Protein AF-A0A2A2KEH4-F1 (afdb_monomer)

Nearest PDB structures (foldseek):
  7onk-assembly2_B  TM=7.740E-01  e=5.657E-21  Pseudomonas aeruginosa PAO1
  7onk-assembly1_A  TM=7.621E-01  e=1.469E-20  Pseudomonas aeruginosa PAO1
  4kqr-assembly1_A  TM=7.640E-01  e=1.739E-20  Pseudomonas aeruginosa PAO1
  7ony-assembly1_A  TM=7.221E-01  e=7.491E-21  Pseudomonas aeruginosa PAO1
  9fz7-assembly1_A  TM=7.053E-01  e=5.984E-21  Pseudomonas aeruginosa

Structure (mmCIF, N/CA/C/O backbone):
data_AF-A0A2A2KEH4-F1
#
_entry.id   AF-A0A2A2KEH4-F1
#
loop_
_atom_site.group_PDB
_atom_site.id
_atom_site.type_symbol
_atom_site.label_atom_id
_atom_site.label_alt_id
_atom_site.label_comp_id
_atom_site.label_asym_id
_atom_site.label_entity_id
_atom_site.label_seq_id
_atom_site.pdbx_PDB_ins_code
_atom_site.Cartn_x
_atom_site.Cartn_y
_atom_site.Cartn_z
_atom_site.occupancy
_atom_site.B_iso_or_equiv
_atom_site.auth_seq_id
_atom_site.auth_comp_id
_atom_site.auth_asym_id
_atom_site.auth_atom_id
_atom_site.pdbx_PDB_model_num
ATOM 1 N N . MET A 1 1 ? 43.133 28.846 8.302 1.00 47.62 1 MET A N 1
ATOM 2 C CA . MET A 1 1 ? 44.120 28.124 7.464 1.00 47.62 1 MET A CA 1
ATOM 3 C C . MET A 1 1 ? 45.441 28.865 7.620 1.00 47.62 1 MET A C 1
ATOM 5 O O . MET A 1 1 ? 45.390 30.075 7.501 1.00 47.62 1 MET A O 1
ATOM 9 N N . MET A 1 2 ? 46.548 28.179 7.945 1.00 46.38 2 MET A N 1
ATOM 10 C CA . MET A 1 2 ? 47.881 28.721 8.334 1.00 46.38 2 MET A CA 1
ATOM 11 C C . MET A 1 2 ? 48.190 28.840 9.843 1.00 46.38 2 MET A C 1
ATOM 13 O O . MET A 1 2 ? 48.475 29.930 10.317 1.00 46.38 2 MET A O 1
ATOM 17 N N . ALA A 1 3 ? 48.194 27.718 10.588 1.00 45.00 3 ALA A N 1
ATOM 18 C CA . ALA A 1 3 ? 48.952 27.627 11.860 1.00 45.00 3 ALA A CA 1
ATOM 19 C C . ALA A 1 3 ? 49.181 26.210 12.449 1.00 45.00 3 ALA A C 1
ATOM 21 O O . ALA A 1 3 ? 49.871 26.103 13.454 1.00 45.00 3 ALA A O 1
ATOM 22 N N . LYS A 1 4 ? 48.642 25.107 11.896 1.00 41.66 4 LYS A N 1
ATOM 23 C CA . LYS A 1 4 ? 48.754 23.769 12.542 1.00 41.66 4 LYS A CA 1
ATOM 24 C C . LYS A 1 4 ? 49.200 22.607 11.641 1.00 41.66 4 LYS A C 1
ATOM 26 O O . LYS A 1 4 ? 48.889 21.459 11.920 1.00 41.66 4 LYS A O 1
ATOM 31 N N . LEU A 1 5 ? 49.944 22.883 10.570 1.00 41.72 5 LEU A N 1
ATOM 32 C CA . LEU A 1 5 ? 50.474 21.839 9.669 1.00 41.72 5 LEU A CA 1
ATOM 33 C C . LEU A 1 5 ? 52.014 21.774 9.622 1.00 41.72 5 LEU A C 1
ATOM 35 O O . LEU A 1 5 ? 52.566 21.025 8.826 1.00 41.72 5 LEU A O 1
ATOM 39 N N . ASN A 1 6 ? 52.714 22.514 10.493 1.00 42.59 6 ASN A N 1
ATOM 40 C CA . ASN A 1 6 ? 54.162 22.751 10.388 1.00 42.59 6 ASN A CA 1
ATOM 41 C C . ASN A 1 6 ? 55.060 21.958 11.358 1.00 42.59 6 ASN A C 1
ATOM 43 O O . ASN A 1 6 ? 56.241 22.278 11.473 1.00 42.59 6 ASN A O 1
ATOM 47 N N . GLU A 1 7 ? 54.557 20.917 12.028 1.00 43.03 7 GLU A N 1
ATOM 48 C CA . GLU A 1 7 ? 55.333 20.229 13.080 1.00 43.03 7 GLU A CA 1
ATOM 49 C C . GLU A 1 7 ? 55.737 18.779 12.752 1.00 43.03 7 GLU A C 1
ATOM 51 O O . GLU A 1 7 ? 56.666 18.248 13.347 1.00 43.03 7 GLU A O 1
ATOM 56 N N . ALA A 1 8 ? 55.151 18.142 11.732 1.00 39.56 8 ALA A N 1
ATOM 57 C CA . ALA A 1 8 ? 55.453 16.735 11.422 1.00 39.56 8 ALA A CA 1
ATOM 58 C C . ALA A 1 8 ? 56.543 16.522 10.347 1.00 39.56 8 ALA A C 1
ATOM 60 O O . ALA A 1 8 ? 56.988 15.396 10.136 1.00 39.56 8 ALA A O 1
ATOM 61 N N . ALA A 1 9 ? 57.005 17.581 9.668 1.00 41.31 9 ALA A N 1
ATOM 62 C CA . ALA A 1 9 ? 57.879 17.465 8.490 1.00 41.31 9 ALA A CA 1
ATOM 63 C C . ALA A 1 9 ? 59.374 17.766 8.740 1.00 41.31 9 ALA A C 1
ATOM 65 O O . ALA A 1 9 ? 60.174 17.669 7.813 1.00 41.31 9 ALA A O 1
ATOM 66 N N . ARG A 1 10 ? 59.788 18.117 9.969 1.00 46.59 10 ARG A N 1
ATOM 67 C CA . ARG A 1 10 ? 61.169 18.572 10.261 1.00 46.59 10 ARG A CA 1
ATOM 68 C C . ARG A 1 10 ? 62.066 17.591 11.035 1.00 46.59 10 ARG A C 1
ATOM 70 O O . ARG A 1 10 ? 63.182 17.960 11.375 1.00 46.59 10 ARG A O 1
ATOM 77 N N . ALA A 1 11 ? 61.658 16.337 11.251 1.00 41.00 11 ALA A N 1
ATOM 78 C CA . ALA A 1 11 ? 62.397 15.407 12.126 1.00 41.00 11 ALA A CA 1
ATOM 79 C C . ALA A 1 11 ? 63.021 14.156 11.457 1.00 41.00 11 ALA A C 1
ATOM 81 O O . ALA A 1 11 ? 63.453 13.251 12.163 1.00 41.00 11 ALA A O 1
ATOM 82 N N . LYS A 1 12 ? 63.117 14.066 10.120 1.00 34.88 12 LYS A N 1
ATOM 83 C CA . LYS A 1 12 ? 63.766 12.912 9.439 1.00 34.88 12 LYS A CA 1
ATOM 84 C C . LYS A 1 12 ? 64.799 13.282 8.364 1.00 34.88 12 LYS A C 1
ATOM 86 O O . LYS A 1 12 ? 65.063 12.501 7.459 1.00 34.88 12 LYS A O 1
ATOM 91 N N . ALA A 1 13 ? 65.436 14.443 8.509 1.00 36.22 13 ALA A N 1
ATOM 92 C CA . ALA A 1 13 ? 66.618 14.852 7.738 1.00 36.22 13 ALA A CA 1
ATOM 93 C C . ALA A 1 13 ? 67.887 14.861 8.618 1.00 36.22 13 ALA A C 1
ATOM 95 O O . ALA A 1 13 ? 68.685 15.792 8.576 1.00 36.22 13 ALA A O 1
ATOM 96 N N . ALA A 1 14 ? 68.049 13.828 9.449 1.00 37.53 14 ALA A N 1
ATOM 97 C CA . ALA A 1 14 ? 69.221 13.615 10.298 1.00 37.53 14 ALA A CA 1
ATOM 98 C C . ALA A 1 14 ? 69.949 12.329 9.878 1.00 37.53 14 ALA A C 1
ATOM 100 O O . ALA A 1 14 ? 70.071 11.378 10.641 1.00 37.53 14 ALA A O 1
ATOM 101 N N . VAL A 1 15 ? 70.398 12.292 8.624 1.00 37.34 15 VAL A N 1
ATOM 102 C CA . VAL A 1 15 ? 71.417 11.359 8.131 1.00 37.34 15 VAL A CA 1
ATOM 103 C C . VAL A 1 15 ? 72.322 12.162 7.201 1.00 37.34 15 VAL A C 1
ATOM 105 O O . VAL A 1 15 ? 71.828 12.890 6.347 1.00 37.34 15 VAL A O 1
ATOM 108 N N . ALA A 1 16 ? 73.632 11.986 7.374 1.00 33.88 16 ALA A N 1
ATOM 109 C CA . ALA A 1 16 ? 74.735 12.550 6.591 1.00 33.88 16 ALA A CA 1
ATOM 110 C C . ALA A 1 16 ? 75.281 13.917 7.043 1.00 33.88 16 ALA A C 1
ATOM 112 O O . ALA A 1 16 ? 75.050 14.945 6.413 1.00 33.88 16 ALA A O 1
ATOM 113 N N . LYS A 1 17 ? 76.135 13.895 8.077 1.00 32.78 17 LYS A N 1
ATOM 114 C CA . LYS A 1 17 ? 77.349 14.732 8.146 1.00 32.78 17 LYS A CA 1
ATOM 115 C C . LYS A 1 17 ? 78.254 14.261 9.286 1.00 32.78 17 LYS A C 1
ATOM 117 O O . LYS A 1 17 ? 77.939 14.534 10.433 1.00 32.78 17 LYS A O 1
ATOM 122 N N . HIS A 1 18 ? 79.328 13.549 8.937 1.00 37.03 18 HIS A N 1
ATOM 123 C CA . HIS A 1 18 ? 80.674 13.475 9.554 1.00 37.03 18 HIS A CA 1
ATOM 124 C C . HIS A 1 18 ? 81.435 12.411 8.725 1.00 37.03 18 HIS A C 1
ATOM 126 O O . HIS A 1 18 ? 81.129 11.229 8.820 1.00 37.03 18 HIS A O 1
ATOM 132 N N . ALA A 1 19 ? 82.099 12.786 7.622 1.00 33.25 19 ALA A N 1
ATOM 133 C CA . ALA A 1 19 ? 83.522 13.172 7.544 1.00 33.25 19 ALA A CA 1
ATOM 134 C C . ALA A 1 19 ? 84.454 12.046 8.048 1.00 33.25 19 ALA A C 1
ATOM 136 O O . ALA A 1 19 ? 84.303 11.605 9.172 1.00 33.25 19 ALA A O 1
ATOM 137 N N . GLY A 1 20 ? 85.447 11.524 7.330 1.00 32.78 20 GLY A N 1
ATOM 138 C CA . GLY A 1 20 ? 86.040 11.861 6.043 1.00 32.78 20 GLY A CA 1
ATOM 139 C C . GLY A 1 20 ? 87.454 11.252 5.974 1.00 32.78 20 GLY A C 1
ATOM 140 O O . GLY A 1 20 ? 88.173 11.276 6.960 1.00 32.78 20 GLY A O 1
ATOM 141 N N . ARG A 1 21 ? 87.813 10.752 4.784 1.00 34.34 21 ARG A N 1
ATOM 142 C CA . ARG A 1 21 ? 89.154 10.656 4.157 1.00 34.34 21 ARG A CA 1
ATOM 143 C C . ARG A 1 21 ? 90.309 9.876 4.831 1.00 34.34 21 ARG A C 1
ATOM 145 O O . ARG A 1 21 ? 90.865 10.250 5.853 1.00 34.34 21 ARG A O 1
ATOM 152 N N . TYR A 1 22 ? 90.742 8.866 4.068 1.00 29.67 22 TYR A N 1
ATOM 153 C CA . TYR A 1 22 ? 92.023 8.146 4.061 1.00 29.67 22 TYR A CA 1
ATOM 154 C C . TYR A 1 22 ? 93.283 9.032 4.077 1.00 29.67 22 TYR A C 1
ATOM 156 O O . TYR A 1 22 ? 93.295 10.069 3.409 1.00 29.67 22 TYR A O 1
ATOM 164 N N . PRO A 1 23 ? 94.404 8.506 4.608 1.00 41.06 23 PRO A N 1
ATOM 165 C CA . PRO A 1 23 ? 95.740 8.856 4.145 1.00 41.06 23 PRO A CA 1
ATOM 166 C C . PRO A 1 23 ? 96.445 7.674 3.449 1.00 41.06 23 PRO A C 1
ATOM 168 O O . PRO A 1 23 ? 96.328 6.517 3.851 1.00 41.06 23 PRO A O 1
ATOM 171 N N . GLN A 1 24 ? 97.212 7.983 2.401 1.00 36.31 24 GLN A N 1
ATOM 172 C CA . GLN A 1 24 ? 98.228 7.096 1.833 1.00 36.31 24 GLN A CA 1
ATOM 173 C C . GLN A 1 24 ? 99.572 7.340 2.525 1.00 36.31 24 GLN A C 1
ATOM 175 O O . GLN A 1 24 ? 99.989 8.489 2.641 1.00 36.31 24 GLN A O 1
ATOM 180 N N . GLN A 1 25 ? 100.304 6.274 2.855 1.00 35.41 25 GLN A N 1
ATOM 181 C CA . GLN A 1 25 ? 101.756 6.327 3.040 1.00 35.41 25 GLN A CA 1
ATOM 182 C C . GLN A 1 25 ? 102.417 5.078 2.442 1.00 35.41 25 GLN A C 1
ATOM 184 O O . GLN A 1 25 ? 101.995 3.948 2.674 1.00 35.41 25 GLN A O 1
ATOM 189 N N . ARG A 1 26 ? 103.446 5.319 1.622 1.00 37.06 26 ARG A N 1
ATOM 190 C CA . ARG A 1 26 ? 104.330 4.331 0.985 1.00 37.06 26 ARG A CA 1
ATOM 191 C C . ARG A 1 26 ? 105.465 3.935 1.936 1.00 37.06 26 ARG A C 1
ATOM 193 O O . ARG A 1 26 ? 106.039 4.820 2.559 1.00 37.06 26 ARG A O 1
ATOM 200 N N . ALA A 1 27 ? 105.914 2.678 1.880 1.00 34.44 27 ALA A N 1
ATOM 201 C CA . ALA A 1 27 ? 107.302 2.299 2.180 1.00 34.44 27 ALA A CA 1
ATOM 202 C C . ALA A 1 27 ? 107.701 0.988 1.464 1.00 34.44 27 ALA A C 1
ATOM 204 O O . ALA A 1 27 ? 106.860 0.137 1.189 1.00 34.44 27 ALA A O 1
ATOM 205 N N . ARG A 1 28 ? 108.986 0.883 1.099 1.00 39.94 28 ARG A N 1
ATOM 206 C CA . ARG A 1 28 ? 109.631 -0.105 0.207 1.00 39.94 28 ARG A CA 1
ATOM 207 C C . ARG A 1 28 ? 110.383 -1.214 0.980 1.00 39.94 28 ARG A C 1
ATOM 209 O O . ARG A 1 28 ? 110.922 -0.912 2.031 1.00 39.94 28 ARG A O 1
ATOM 216 N N . ARG A 1 29 ? 110.549 -2.375 0.304 1.00 36.25 29 ARG A N 1
ATOM 217 C CA . ARG A 1 29 ? 111.610 -3.437 0.358 1.00 36.25 29 ARG A CA 1
ATOM 218 C C . ARG A 1 29 ? 111.875 -4.199 1.689 1.00 36.25 29 ARG A C 1
ATOM 220 O O . ARG A 1 29 ? 112.015 -3.589 2.732 1.00 36.25 29 ARG A O 1
ATOM 227 N N . GLY A 1 30 ? 111.975 -5.543 1.598 1.00 30.92 30 GLY A N 1
ATOM 228 C CA . GLY A 1 30 ? 112.270 -6.509 2.697 1.00 30.92 30 GLY A CA 1
ATOM 229 C C . GLY A 1 30 ? 113.757 -6.598 3.107 1.00 30.92 30 GLY A C 1
ATOM 230 O O . GLY A 1 30 ? 114.466 -5.644 2.791 1.00 30.92 30 GLY A O 1
ATOM 231 N N . PRO A 1 31 ? 114.292 -7.707 3.696 1.00 50.75 31 PRO A N 1
ATOM 232 C CA . PRO A 1 31 ? 113.673 -8.978 4.142 1.00 50.75 31 PRO A CA 1
ATOM 233 C C . PRO A 1 31 ? 114.058 -9.455 5.592 1.00 50.75 31 PRO A C 1
ATOM 235 O O . PRO A 1 31 ? 114.955 -8.888 6.199 1.00 50.75 31 PRO A O 1
ATOM 238 N N . GLN A 1 32 ? 113.433 -10.563 6.059 1.00 37.81 32 GLN A N 1
ATOM 239 C CA . GLN A 1 32 ? 113.755 -11.471 7.213 1.00 37.81 32 GLN A CA 1
ATOM 240 C C . GLN A 1 32 ? 113.723 -10.845 8.641 1.00 37.81 32 GLN A C 1
ATOM 242 O O . GLN A 1 32 ? 114.009 -9.674 8.810 1.00 37.81 32 GLN A O 1
ATOM 247 N N . THR A 1 33 ? 113.298 -11.478 9.748 1.00 30.67 33 THR A N 1
ATOM 248 C CA . THR A 1 33 ? 113.593 -12.808 10.328 1.00 30.67 33 THR A CA 1
ATOM 249 C C . THR A 1 33 ? 112.616 -13.075 11.502 1.00 30.67 33 THR A C 1
ATOM 251 O O . THR A 1 33 ? 112.079 -12.130 12.078 1.00 30.67 33 THR A O 1
ATOM 254 N N . LEU A 1 34 ? 112.394 -14.347 11.861 1.00 35.66 34 LEU A N 1
ATOM 255 C CA . LEU A 1 34 ? 111.561 -14.813 12.986 1.00 35.66 34 LEU A CA 1
ATOM 256 C C . LEU A 1 34 ? 112.029 -14.310 14.366 1.00 35.66 34 LEU A C 1
ATOM 258 O O . LEU A 1 34 ? 113.209 -14.446 14.673 1.00 35.66 34 LEU A O 1
ATOM 262 N N . THR A 1 35 ? 111.074 -13.998 15.255 1.00 30.20 35 THR A N 1
ATOM 263 C CA . THR A 1 35 ? 111.217 -14.284 16.697 1.00 30.20 35 THR A CA 1
ATOM 264 C C . THR A 1 35 ? 109.881 -14.740 17.283 1.00 30.20 35 THR A C 1
ATOM 266 O O . THR A 1 35 ? 108.916 -13.985 17.365 1.00 30.20 35 THR A O 1
ATOM 269 N N . VAL A 1 36 ? 109.843 -16.008 17.686 1.00 33.88 36 VAL A N 1
ATOM 270 C CA . VAL A 1 36 ? 108.783 -16.638 18.477 1.00 33.88 36 VAL A CA 1
ATOM 271 C C . VAL A 1 36 ? 109.166 -16.500 19.947 1.00 33.88 36 VAL A C 1
ATOM 273 O O . VAL A 1 36 ? 110.250 -16.942 20.316 1.00 33.88 36 VAL A O 1
ATOM 276 N N . ILE A 1 37 ? 108.281 -15.962 20.792 1.00 31.55 37 ILE A N 1
ATOM 277 C CA . ILE A 1 37 ? 108.300 -16.233 22.237 1.00 31.55 37 ILE A CA 1
ATOM 278 C C . ILE A 1 37 ? 106.887 -16.581 22.702 1.00 31.55 37 ILE A C 1
ATOM 280 O O . ILE A 1 37 ? 105.909 -15.882 22.451 1.00 31.55 37 ILE A O 1
ATOM 284 N N . VAL A 1 38 ? 106.850 -17.737 23.351 1.00 31.45 38 VAL A N 1
ATOM 285 C CA . VAL A 1 38 ? 105.725 -18.518 23.847 1.00 31.45 38 VAL A CA 1
ATOM 286 C C . VAL A 1 38 ? 105.388 -18.086 25.276 1.00 31.45 38 VAL A C 1
ATOM 288 O O . VAL A 1 38 ? 106.294 -17.917 26.088 1.00 31.45 38 VAL A O 1
ATOM 291 N N . ALA A 1 39 ? 104.098 -18.014 25.618 1.00 29.58 39 ALA A N 1
ATOM 292 C CA . ALA A 1 39 ? 103.624 -18.037 27.004 1.00 29.58 39 ALA A CA 1
ATOM 293 C C . ALA A 1 39 ? 102.638 -19.206 27.201 1.00 29.58 39 ALA A C 1
ATOM 295 O O . ALA A 1 39 ? 101.750 -19.432 26.380 1.00 29.58 39 ALA A O 1
ATOM 296 N N . ARG A 1 40 ? 102.860 -19.984 28.271 1.00 30.91 40 ARG A N 1
ATOM 297 C CA . ARG A 1 40 ? 102.162 -21.234 28.642 1.00 30.91 40 ARG A CA 1
ATOM 298 C C . ARG A 1 40 ? 100.745 -20.990 29.207 1.00 30.91 40 ARG A C 1
ATOM 300 O O . ARG A 1 40 ? 100.478 -19.903 29.710 1.00 30.91 40 ARG A O 1
ATOM 307 N N . PRO A 1 41 ? 99.848 -21.996 29.149 1.00 38.97 41 PRO A N 1
ATOM 308 C CA . PRO A 1 41 ? 98.402 -21.794 29.219 1.00 38.97 41 PRO A CA 1
ATOM 309 C C . PRO A 1 41 ? 97.843 -21.845 30.649 1.00 38.97 41 PRO A C 1
ATOM 311 O O . PRO A 1 41 ? 98.308 -22.630 31.475 1.00 38.97 41 PRO A O 1
ATOM 314 N N . ALA A 1 42 ? 96.779 -21.079 30.909 1.00 34.50 42 ALA A N 1
ATOM 315 C CA . ALA A 1 42 ? 95.897 -21.298 32.054 1.00 34.50 42 ALA A CA 1
ATOM 316 C C . ALA A 1 42 ? 94.832 -22.350 31.693 1.00 34.50 42 ALA A C 1
ATOM 318 O O . ALA A 1 42 ? 94.255 -22.322 30.604 1.00 34.50 42 ALA A O 1
ATOM 319 N N . GLN A 1 43 ? 94.637 -23.314 32.592 1.00 37.25 43 GLN A N 1
ATOM 320 C CA . GLN A 1 43 ? 93.882 -24.547 32.374 1.00 37.25 43 GLN A CA 1
ATOM 321 C C . GLN A 1 43 ? 92.388 -24.334 32.106 1.00 37.25 43 GLN A C 1
ATOM 323 O O . GLN A 1 43 ? 91.719 -23.488 32.693 1.00 37.25 43 GLN A O 1
ATOM 328 N N . ALA A 1 44 ? 91.894 -25.182 31.208 1.00 45.84 44 ALA A N 1
ATOM 329 C CA . ALA A 1 44 ? 90.536 -25.246 30.710 1.00 45.84 44 ALA A CA 1
ATOM 330 C C . ALA A 1 44 ? 89.558 -25.888 31.702 1.00 45.84 44 ALA A C 1
ATOM 332 O O . ALA A 1 44 ? 89.859 -26.917 32.305 1.00 45.84 44 ALA A O 1
ATOM 333 N N . GLN A 1 45 ? 88.327 -25.372 31.722 1.00 42.16 45 GLN A N 1
ATOM 334 C CA . GLN A 1 45 ? 87.145 -26.145 32.090 1.00 42.16 45 GLN A CA 1
ATOM 335 C C . GLN A 1 45 ? 85.988 -25.888 31.109 1.00 42.16 45 GLN A C 1
ATOM 337 O O . GLN A 1 45 ? 85.513 -24.771 30.941 1.00 42.16 45 GLN A O 1
ATOM 342 N N . HIS A 1 46 ? 85.533 -27.001 30.522 1.00 41.56 46 HIS A N 1
ATOM 343 C CA . HIS A 1 46 ? 84.190 -27.283 30.006 1.00 41.56 46 HIS A CA 1
ATOM 344 C C . HIS A 1 46 ? 83.666 -26.563 28.745 1.00 41.56 46 HIS A C 1
ATOM 346 O O . HIS A 1 46 ? 83.114 -25.471 28.802 1.00 41.56 46 HIS A O 1
ATOM 352 N N . ARG A 1 47 ? 83.600 -27.310 27.630 1.00 41.44 47 ARG A N 1
ATOM 353 C CA . ARG A 1 47 ? 82.369 -27.966 27.108 1.00 41.44 47 ARG A CA 1
ATOM 354 C C . ARG A 1 47 ? 82.660 -28.609 25.743 1.00 41.44 47 ARG A C 1
ATOM 356 O O . ARG A 1 47 ? 83.206 -27.973 24.850 1.00 41.44 47 ARG A O 1
ATOM 363 N N . SER A 1 48 ? 82.327 -29.891 25.607 1.00 44.44 48 SER A N 1
ATOM 364 C CA . SER A 1 48 ? 82.655 -30.731 24.453 1.00 44.44 48 SER A CA 1
ATOM 365 C C . SER A 1 48 ? 81.906 -30.315 23.179 1.00 44.44 48 SER A C 1
ATOM 367 O O . SER A 1 48 ? 80.701 -30.070 23.173 1.00 44.44 48 SER A O 1
ATOM 369 N N . ALA A 1 49 ?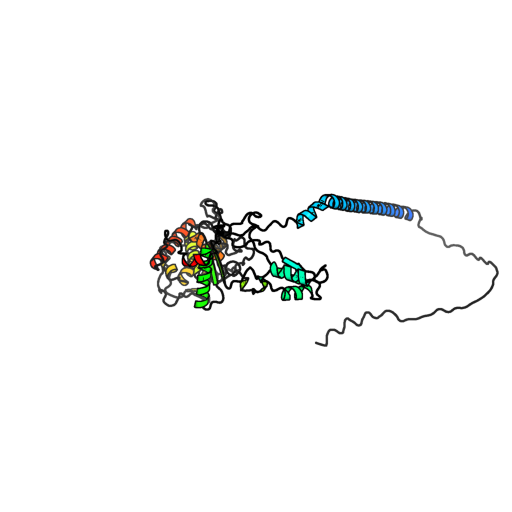 82.635 -30.292 22.064 1.00 48.66 49 ALA A N 1
ATOM 370 C CA . ALA A 1 49 ? 82.168 -29.914 20.730 1.00 48.66 49 ALA A CA 1
ATOM 371 C C . ALA A 1 49 ? 81.161 -30.900 20.082 1.00 48.66 49 ALA A C 1
ATOM 373 O O . ALA A 1 49 ? 80.740 -30.686 18.949 1.00 48.66 49 ALA A O 1
ATOM 374 N N . GLY A 1 50 ? 80.723 -31.953 20.784 1.00 53.31 50 GLY A N 1
ATOM 375 C CA . GLY A 1 50 ? 79.829 -32.988 20.241 1.00 53.31 50 GLY A CA 1
ATOM 376 C C . GLY A 1 50 ? 78.347 -32.596 20.135 1.00 53.31 50 GLY A C 1
ATOM 377 O O . GLY A 1 50 ? 77.635 -33.125 19.287 1.00 53.31 50 GLY A O 1
ATOM 378 N N . GLN A 1 51 ? 77.861 -31.638 20.936 1.00 51.69 51 GLN A N 1
ATOM 379 C CA . GLN A 1 51 ? 76.431 -31.274 20.947 1.00 51.69 51 GLN A CA 1
ATOM 380 C C . GLN A 1 51 ? 76.012 -30.291 19.840 1.00 51.69 51 GLN A C 1
ATOM 382 O O . GLN A 1 51 ? 74.833 -30.232 19.494 1.00 51.69 51 GLN A O 1
ATOM 387 N N . ARG A 1 52 ? 76.945 -29.537 19.239 1.00 48.34 52 ARG A N 1
ATOM 388 C CA . ARG A 1 52 ? 76.608 -28.570 18.175 1.00 48.34 52 ARG A CA 1
ATOM 389 C C . ARG A 1 52 ? 76.340 -29.237 16.820 1.00 48.34 52 ARG A C 1
ATOM 391 O O . ARG A 1 52 ? 75.492 -28.751 16.080 1.00 48.34 52 ARG A O 1
ATOM 398 N N . HIS A 1 53 ? 76.974 -30.370 16.511 1.00 52.88 53 HIS A N 1
ATOM 399 C CA . HIS A 1 53 ? 76.803 -31.026 15.207 1.00 52.88 53 HIS A CA 1
ATOM 400 C C . HIS A 1 53 ? 75.461 -31.774 15.064 1.00 52.88 53 HIS A C 1
ATOM 402 O O . HIS A 1 53 ? 74.856 -31.736 13.994 1.00 52.88 53 HIS A O 1
ATOM 408 N N . ALA A 1 54 ? 74.929 -32.373 16.139 1.00 54.78 54 ALA A N 1
ATOM 409 C CA . ALA A 1 54 ? 73.649 -33.096 16.096 1.00 54.78 54 ALA A CA 1
ATOM 410 C C . ALA A 1 54 ? 72.412 -32.169 16.010 1.00 54.78 54 ALA A C 1
ATOM 412 O O . ALA A 1 54 ? 71.422 -32.496 15.348 1.00 54.78 54 ALA A O 1
ATOM 413 N N . LEU A 1 55 ? 72.467 -30.981 16.626 1.00 56.31 55 LEU A N 1
ATOM 414 C CA . LEU A 1 55 ? 71.381 -29.986 16.573 1.00 56.31 55 LEU A CA 1
ATOM 415 C C . LEU A 1 55 ? 71.294 -29.269 15.211 1.00 56.31 55 LEU A C 1
ATOM 417 O O . LEU A 1 55 ? 70.199 -28.931 14.760 1.00 56.31 55 LEU A O 1
ATOM 421 N N . VAL A 1 56 ? 72.424 -29.076 14.521 1.00 61.44 56 VAL A N 1
ATOM 422 C CA . VAL A 1 56 ? 72.458 -28.453 13.183 1.00 61.44 56 VAL A CA 1
ATOM 423 C C . VAL A 1 56 ? 71.982 -29.429 12.098 1.00 61.44 56 VAL A C 1
ATOM 425 O O . VAL A 1 56 ? 71.201 -29.036 11.233 1.00 61.44 56 VAL A O 1
ATOM 428 N N . ALA A 1 57 ? 72.356 -30.713 12.174 1.00 61.03 57 ALA A N 1
ATOM 429 C CA . ALA A 1 57 ? 71.926 -31.730 11.206 1.00 61.03 57 ALA A CA 1
ATOM 430 C C . ALA A 1 57 ? 70.410 -32.011 11.262 1.00 61.03 57 ALA A C 1
ATOM 432 O O . ALA A 1 57 ? 69.743 -32.078 10.228 1.00 61.03 57 ALA A O 1
ATOM 433 N N . THR A 1 58 ? 69.834 -32.104 12.466 1.00 66.31 58 THR A N 1
ATOM 434 C CA . THR A 1 58 ? 68.381 -32.294 12.649 1.00 66.31 58 THR A CA 1
ATOM 435 C C . THR A 1 58 ? 67.571 -31.079 12.189 1.00 66.31 58 THR A C 1
ATOM 437 O O . THR A 1 58 ? 66.488 -31.239 11.623 1.00 66.31 58 THR A O 1
ATOM 440 N N . SER A 1 59 ? 68.111 -29.868 12.357 1.00 64.38 59 SER A N 1
ATOM 441 C CA . SER A 1 59 ? 67.503 -28.629 11.855 1.00 64.38 59 SER A CA 1
ATOM 442 C C . SER A 1 59 ? 67.554 -28.539 10.323 1.00 64.38 59 SER A C 1
ATOM 444 O O . SER A 1 59 ? 66.550 -28.191 9.703 1.00 64.38 59 SER A O 1
ATOM 446 N N . HIS A 1 60 ? 68.668 -28.940 9.698 1.00 72.75 60 HIS A N 1
ATOM 447 C CA . HIS A 1 60 ? 68.790 -29.019 8.236 1.00 72.75 60 HIS A CA 1
ATOM 448 C C . HIS A 1 60 ? 67.827 -30.040 7.617 1.00 72.75 60 HIS A C 1
ATOM 450 O O . HIS A 1 60 ? 67.186 -29.743 6.610 1.00 72.75 60 HIS A O 1
ATOM 456 N N . MET A 1 61 ? 67.664 -31.213 8.238 1.00 74.56 61 MET A N 1
ATOM 457 C CA . MET A 1 61 ? 66.750 -32.247 7.744 1.00 74.56 61 MET A CA 1
ATOM 458 C C . MET A 1 61 ? 65.281 -31.801 7.826 1.00 74.56 61 MET A C 1
ATOM 460 O O . MET A 1 61 ? 64.508 -32.030 6.898 1.00 74.56 61 MET A O 1
ATOM 464 N N . ARG A 1 62 ? 64.897 -31.092 8.899 1.00 78.25 62 ARG A N 1
ATOM 465 C CA . ARG A 1 62 ? 63.554 -30.500 9.043 1.00 78.25 62 ARG A CA 1
ATOM 466 C C . ARG A 1 62 ? 63.295 -29.390 8.026 1.00 78.25 62 ARG A C 1
ATOM 468 O O . ARG A 1 62 ? 62.209 -29.348 7.453 1.00 78.25 62 ARG A O 1
ATOM 475 N N . LEU A 1 63 ? 64.287 -28.536 7.769 1.00 84.50 63 LEU A N 1
ATOM 476 C CA . LEU A 1 63 ? 64.191 -27.490 6.751 1.00 84.50 63 LEU A CA 1
ATOM 477 C C . LEU A 1 63 ? 64.043 -28.090 5.345 1.00 84.50 63 LEU A C 1
ATOM 479 O O . LEU A 1 63 ? 63.181 -27.651 4.590 1.00 84.50 63 LEU A O 1
ATOM 483 N N . MET A 1 64 ? 64.814 -29.133 5.015 1.00 85.12 64 MET A N 1
ATOM 484 C CA . MET A 1 64 ? 64.683 -29.842 3.738 1.00 85.12 64 MET A CA 1
ATOM 485 C C . MET A 1 64 ? 63.304 -30.486 3.571 1.00 85.12 64 MET A C 1
ATOM 487 O O . MET A 1 64 ? 62.704 -30.332 2.512 1.00 85.12 64 MET A O 1
ATOM 491 N N . MET A 1 65 ? 62.767 -31.146 4.603 1.00 85.69 65 MET A N 1
ATOM 492 C CA . MET A 1 65 ? 61.414 -31.719 4.547 1.00 85.69 65 MET A CA 1
ATOM 493 C C . MET A 1 65 ? 60.341 -30.644 4.340 1.00 85.69 65 MET A C 1
ATOM 495 O O . MET A 1 65 ? 59.439 -30.832 3.526 1.00 85.69 65 MET A O 1
ATOM 499 N N . LEU A 1 66 ? 60.458 -29.498 5.022 1.00 88.19 66 LEU A N 1
ATOM 500 C CA . LEU A 1 66 ? 59.536 -28.373 4.855 1.00 88.19 66 LEU A CA 1
ATOM 501 C C . LEU A 1 66 ? 59.605 -27.792 3.433 1.00 88.19 66 LEU A C 1
ATOM 503 O O . LEU A 1 66 ? 58.568 -27.548 2.819 1.00 88.19 66 LEU A O 1
ATOM 507 N N . MET A 1 67 ? 60.812 -27.611 2.885 1.00 86.44 67 MET A N 1
ATOM 508 C CA . MET A 1 67 ? 60.989 -27.128 1.513 1.00 86.44 67 MET A CA 1
ATOM 509 C C . MET A 1 67 ? 60.450 -28.117 0.478 1.00 86.44 67 MET A C 1
ATOM 511 O O . MET A 1 67 ? 59.850 -27.691 -0.506 1.00 86.44 67 MET A O 1
ATOM 515 N N . MET A 1 68 ? 60.606 -29.423 0.708 1.00 92.62 68 MET A N 1
ATOM 516 C CA . MET A 1 68 ? 60.078 -30.453 -0.189 1.00 92.62 68 MET A CA 1
ATOM 517 C C . MET A 1 68 ? 58.542 -30.490 -0.166 1.00 92.62 68 MET A C 1
ATOM 519 O O . MET A 1 68 ? 57.915 -30.552 -1.221 1.00 92.62 68 MET A O 1
ATOM 523 N N . LEU A 1 69 ? 57.930 -30.360 1.018 1.00 92.25 69 LEU A N 1
ATOM 524 C CA . LEU A 1 69 ? 56.477 -30.220 1.173 1.00 92.25 69 LEU A CA 1
ATOM 525 C C . LEU A 1 69 ? 55.946 -28.960 0.482 1.00 92.25 69 LEU A C 1
ATOM 527 O O . LEU A 1 69 ? 54.932 -29.014 -0.213 1.00 92.25 69 LEU A O 1
ATOM 531 N N . PHE A 1 70 ? 56.647 -27.835 0.633 1.00 92.44 70 PHE A N 1
ATOM 532 C CA . PHE A 1 70 ? 56.271 -26.585 -0.019 1.00 92.44 70 PHE A CA 1
ATOM 533 C C . PHE A 1 70 ? 56.381 -26.688 -1.546 1.00 92.44 70 PHE A C 1
ATOM 535 O O . PHE A 1 70 ? 55.459 -26.294 -2.258 1.00 92.44 70 PHE A O 1
ATOM 542 N N . ALA A 1 71 ? 57.459 -27.287 -2.057 1.00 92.31 71 ALA A N 1
ATOM 543 C CA . ALA A 1 71 ? 57.631 -27.534 -3.486 1.00 92.31 71 ALA A CA 1
ATOM 544 C C . ALA A 1 71 ? 56.525 -28.446 -4.044 1.00 92.31 71 ALA A C 1
ATOM 546 O O . ALA A 1 71 ? 55.950 -28.139 -5.087 1.00 92.31 71 ALA A O 1
ATOM 547 N N . ALA A 1 72 ? 56.164 -29.514 -3.327 1.00 93.38 72 ALA A N 1
ATOM 548 C CA . ALA A 1 72 ? 55.073 -30.403 -3.721 1.00 93.38 72 ALA A CA 1
ATOM 549 C C . ALA A 1 72 ? 53.718 -29.671 -3.779 1.00 93.38 72 ALA A C 1
ATOM 551 O O . ALA A 1 72 ? 52.964 -29.849 -4.737 1.00 93.38 72 ALA A O 1
ATOM 552 N N . ALA A 1 73 ? 53.428 -28.798 -2.809 1.00 92.31 73 ALA A N 1
ATOM 553 C CA . ALA A 1 73 ? 52.213 -27.984 -2.811 1.00 92.31 73 ALA A CA 1
ATOM 554 C C . ALA A 1 73 ? 52.166 -27.013 -4.004 1.00 92.31 73 ALA A C 1
ATOM 556 O O . ALA A 1 73 ? 51.129 -26.887 -4.657 1.00 92.31 73 ALA A O 1
ATOM 557 N N . VAL A 1 74 ? 53.292 -26.370 -4.335 1.00 93.00 74 VAL A N 1
ATOM 558 C CA . VAL A 1 74 ? 53.395 -25.473 -5.498 1.00 93.00 74 VAL A CA 1
ATOM 559 C C . VAL A 1 74 ? 53.170 -26.235 -6.803 1.00 93.00 74 VAL A C 1
ATOM 561 O O . VAL A 1 74 ? 52.393 -25.785 -7.643 1.00 93.00 74 VAL A O 1
ATOM 564 N N . VAL A 1 75 ? 53.778 -27.414 -6.962 1.00 94.38 75 VAL A N 1
ATOM 565 C CA . VAL A 1 75 ? 53.575 -28.266 -8.146 1.00 94.38 75 VAL A CA 1
ATOM 566 C C . VAL A 1 75 ? 52.112 -28.693 -8.275 1.00 94.38 75 VAL A C 1
ATOM 568 O O . VAL A 1 75 ? 51.565 -28.667 -9.375 1.00 94.38 75 VAL A O 1
ATOM 571 N N . LEU A 1 76 ? 51.444 -29.014 -7.165 1.00 94.06 76 LEU A N 1
ATOM 572 C CA . LEU A 1 76 ? 50.033 -29.400 -7.165 1.00 94.06 76 LEU A CA 1
ATOM 573 C C . LEU A 1 76 ? 49.115 -28.234 -7.562 1.00 94.06 76 LEU A C 1
ATOM 575 O O . LEU A 1 76 ? 48.178 -28.428 -8.336 1.00 94.06 76 LEU A O 1
ATOM 579 N N . ILE A 1 77 ? 49.409 -27.013 -7.103 1.00 91.94 77 ILE A N 1
ATOM 580 C CA . ILE A 1 77 ? 48.677 -25.801 -7.502 1.00 91.94 77 ILE A CA 1
ATOM 581 C C . ILE A 1 77 ? 48.883 -25.509 -8.991 1.00 91.94 77 ILE A C 1
ATOM 583 O O . ILE A 1 77 ? 47.905 -25.278 -9.702 1.00 91.94 77 ILE A O 1
ATOM 587 N N . ILE A 1 78 ? 50.125 -25.564 -9.483 1.00 91.62 78 ILE A N 1
ATOM 588 C CA . ILE A 1 78 ? 50.434 -25.345 -10.904 1.00 91.62 78 ILE A CA 1
ATOM 589 C C . ILE A 1 78 ? 49.749 -26.411 -11.766 1.00 91.62 78 ILE A C 1
ATOM 591 O O . ILE A 1 78 ? 49.103 -26.072 -12.755 1.00 91.62 78 ILE A O 1
ATOM 595 N N . GLY A 1 79 ? 49.814 -27.684 -11.366 1.00 91.62 79 GLY A N 1
ATOM 596 C CA . GLY A 1 79 ? 49.136 -28.782 -12.052 1.00 91.62 79 GLY A CA 1
ATOM 597 C C . GLY A 1 79 ? 47.617 -28.611 -12.071 1.00 91.62 79 GLY A C 1
ATOM 598 O O . GLY A 1 79 ? 46.985 -28.806 -13.108 1.00 91.62 79 GLY A O 1
ATOM 599 N N . ARG A 1 80 ? 47.017 -28.162 -10.959 1.00 87.19 80 ARG A N 1
ATOM 600 C CA . ARG A 1 80 ? 45.580 -27.871 -10.888 1.00 87.19 80 ARG A CA 1
ATOM 601 C C . ARG A 1 80 ? 45.187 -26.698 -11.783 1.00 87.19 80 ARG A C 1
ATOM 603 O O . ARG A 1 80 ? 44.152 -26.771 -12.437 1.00 87.19 80 ARG A O 1
ATOM 610 N N . LEU A 1 81 ? 45.998 -25.643 -11.832 1.00 84.38 81 LEU A N 1
ATOM 611 C CA . LEU A 1 81 ? 45.768 -24.486 -12.698 1.00 84.38 81 LEU A CA 1
ATOM 612 C C . LEU A 1 81 ? 45.929 -24.838 -14.180 1.00 84.38 81 LEU A C 1
ATOM 614 O O . LEU A 1 81 ? 45.108 -24.408 -14.982 1.00 84.38 81 LEU A O 1
ATOM 618 N N . ALA A 1 82 ? 46.919 -25.654 -14.542 1.00 83.50 82 ALA A N 1
ATOM 619 C CA . ALA A 1 82 ? 47.095 -26.142 -15.909 1.00 83.50 82 ALA A CA 1
ATOM 620 C C . ALA A 1 82 ? 45.936 -27.057 -16.334 1.00 83.50 82 ALA A C 1
ATOM 622 O O . ALA A 1 82 ? 45.376 -26.877 -17.413 1.00 83.50 82 ALA A O 1
ATOM 623 N N . MET A 1 83 ? 45.513 -27.977 -15.456 1.00 81.31 83 MET A N 1
ATOM 624 C CA . MET A 1 83 ? 44.333 -28.820 -15.670 1.00 81.31 83 MET A CA 1
ATOM 625 C C . MET A 1 83 ? 43.081 -27.965 -15.894 1.00 81.31 83 MET A C 1
ATOM 627 O O . MET A 1 83 ? 42.346 -28.190 -16.854 1.00 81.31 83 MET A O 1
ATOM 631 N N . LEU A 1 84 ? 42.847 -26.969 -15.033 1.00 78.06 84 LEU A N 1
ATOM 632 C CA . LEU A 1 84 ? 41.727 -26.046 -15.188 1.00 78.06 84 LEU A CA 1
ATOM 633 C C . LEU A 1 84 ? 41.857 -25.240 -16.482 1.00 78.06 84 LEU A C 1
ATOM 635 O O . LEU A 1 84 ? 40.881 -25.151 -17.208 1.00 78.06 84 LEU A O 1
ATOM 639 N N . GLY A 1 85 ? 43.029 -24.714 -16.832 1.00 71.81 85 GLY A N 1
ATOM 640 C CA . GLY A 1 85 ? 43.228 -23.934 -18.058 1.00 71.81 85 GLY A CA 1
ATOM 641 C C . GLY A 1 85 ? 42.963 -24.724 -19.344 1.00 71.81 85 GLY A C 1
ATOM 642 O O . GLY A 1 85 ? 42.339 -24.198 -20.261 1.00 71.81 85 GLY A O 1
ATOM 643 N N . ILE A 1 86 ? 43.372 -25.996 -19.393 1.00 76.56 86 ILE A N 1
ATOM 644 C CA . ILE A 1 86 ? 43.185 -26.868 -20.565 1.00 76.56 86 ILE A CA 1
ATOM 645 C C . ILE A 1 86 ? 41.725 -27.332 -20.689 1.00 76.56 86 ILE A C 1
ATOM 647 O O . ILE A 1 86 ? 41.190 -27.365 -21.793 1.00 76.56 86 ILE A O 1
ATOM 651 N N . LEU A 1 87 ? 41.058 -27.653 -19.572 1.00 67.00 87 LEU A N 1
ATOM 652 C CA . LEU A 1 87 ? 39.669 -28.138 -19.576 1.00 67.00 87 LEU A CA 1
ATOM 653 C C . LEU A 1 87 ? 38.622 -27.011 -19.636 1.00 67.00 87 LEU A C 1
ATOM 655 O O . LEU A 1 87 ? 37.549 -27.210 -20.194 1.00 67.00 87 LEU A O 1
ATOM 659 N N . SER A 1 88 ? 38.915 -25.826 -19.088 1.00 61.09 88 SER A N 1
ATOM 660 C CA . SER A 1 88 ? 37.965 -24.697 -19.003 1.00 61.09 88 SER A CA 1
ATOM 661 C C . SER A 1 88 ? 38.159 -23.618 -20.073 1.00 61.09 88 SER A C 1
ATOM 663 O O . SER A 1 88 ? 37.376 -22.666 -20.124 1.00 61.09 88 SER A O 1
ATOM 665 N N . GLY A 1 89 ? 39.144 -23.775 -20.969 1.00 54.84 89 GLY A N 1
ATOM 666 C CA . GLY A 1 89 ? 39.415 -22.837 -22.068 1.00 54.84 89 GLY A CA 1
ATOM 667 C C . GLY A 1 89 ? 38.222 -22.593 -23.005 1.00 54.84 89 GLY A C 1
ATOM 668 O O . GLY A 1 89 ? 38.161 -21.551 -23.653 1.00 54.84 89 GLY A O 1
ATOM 669 N N . GLY A 1 90 ? 37.237 -23.501 -23.027 1.00 54.16 90 GLY A N 1
ATOM 670 C CA . GLY A 1 90 ? 35.955 -23.314 -23.720 1.00 54.16 90 GLY A CA 1
ATOM 671 C C . GLY A 1 90 ? 34.831 -22.726 -22.854 1.00 54.16 90 GLY A C 1
ATOM 672 O O . GLY A 1 90 ? 33.976 -22.007 -23.364 1.00 54.16 90 GLY A O 1
ATOM 673 N N . GLU A 1 91 ? 34.831 -22.965 -21.540 1.00 51.28 91 GLU A N 1
ATOM 674 C CA . GLU A 1 91 ? 33.753 -22.512 -20.648 1.00 51.28 91 GLU A CA 1
ATOM 675 C C . GLU A 1 91 ? 33.827 -21.012 -20.348 1.00 51.28 91 GLU A C 1
ATOM 677 O O . GLU A 1 91 ? 32.795 -20.347 -20.245 1.00 51.28 91 GLU A O 1
ATOM 682 N N . ALA A 1 92 ? 35.035 -20.449 -20.241 1.00 49.88 92 ALA A N 1
ATOM 683 C CA . ALA A 1 92 ? 35.204 -19.014 -20.018 1.00 49.88 92 ALA A CA 1
ATOM 684 C C . ALA A 1 92 ? 34.744 -18.181 -21.230 1.00 49.88 92 ALA A C 1
ATOM 686 O O . ALA A 1 92 ? 34.127 -17.135 -21.045 1.00 49.88 92 ALA A O 1
ATOM 687 N N . ALA A 1 93 ? 34.977 -18.673 -22.454 1.00 47.78 93 ALA A N 1
ATOM 688 C CA . ALA A 1 93 ? 34.517 -18.042 -23.694 1.00 47.78 93 ALA A CA 1
ATOM 689 C C . ALA A 1 93 ? 33.007 -18.247 -23.940 1.00 47.78 93 ALA A C 1
ATOM 691 O O . ALA A 1 93 ? 32.334 -17.351 -24.448 1.00 47.78 93 ALA A O 1
ATOM 692 N N . ALA A 1 94 ? 32.446 -19.389 -23.525 1.00 48.19 94 ALA A N 1
ATOM 693 C CA . ALA A 1 94 ? 31.006 -19.644 -23.586 1.00 48.19 94 ALA A CA 1
ATOM 694 C C . ALA A 1 94 ? 30.204 -18.775 -22.595 1.00 48.19 94 ALA A C 1
ATOM 696 O O . ALA A 1 94 ? 29.088 -18.356 -22.900 1.00 48.19 94 ALA A O 1
ATOM 697 N N . ARG A 1 95 ? 30.778 -18.434 -21.431 1.00 46.19 95 ARG A N 1
ATOM 698 C CA . ARG A 1 95 ? 30.134 -17.556 -20.434 1.00 46.19 95 ARG A CA 1
ATOM 699 C C . ARG A 1 95 ? 29.961 -16.108 -20.897 1.00 46.19 95 ARG A C 1
ATOM 701 O O . ARG A 1 95 ? 29.032 -15.453 -20.440 1.00 46.19 95 ARG A O 1
ATOM 708 N N . THR A 1 96 ? 30.806 -15.608 -21.798 1.00 44.66 96 THR A N 1
ATOM 709 C CA . THR A 1 96 ? 30.643 -14.271 -22.399 1.00 44.66 96 THR A CA 1
ATOM 710 C C . THR A 1 96 ? 29.620 -14.250 -23.535 1.00 44.66 96 THR A C 1
ATOM 712 O O . THR A 1 96 ? 28.975 -13.225 -23.733 1.00 44.66 96 THR A O 1
ATOM 715 N N . ALA A 1 97 ? 29.440 -15.361 -24.256 1.00 44.72 97 ALA A N 1
ATOM 716 C CA . ALA A 1 97 ? 28.457 -15.475 -25.339 1.00 44.72 97 ALA A CA 1
ATOM 717 C C . ALA A 1 97 ? 27.029 -15.764 -24.836 1.00 44.72 97 ALA A C 1
ATOM 719 O O . ALA A 1 97 ? 26.059 -15.387 -25.484 1.00 44.72 97 ALA A O 1
ATOM 720 N N . ALA A 1 98 ? 26.888 -16.382 -23.661 1.00 45.53 98 ALA A N 1
ATOM 721 C CA . ALA A 1 98 ? 25.601 -16.690 -23.042 1.00 45.53 98 ALA A CA 1
ATOM 722 C C . ALA A 1 98 ? 25.185 -15.647 -21.988 1.00 45.53 98 ALA A C 1
ATOM 724 O O . ALA A 1 98 ? 24.739 -16.000 -20.893 1.00 45.53 98 ALA A O 1
ATOM 725 N N . LEU A 1 99 ? 25.290 -14.351 -22.304 1.00 51.50 99 LEU A N 1
ATOM 726 C CA . LEU A 1 99 ? 24.399 -13.375 -21.671 1.00 51.50 99 LEU A CA 1
ATOM 727 C C . LEU A 1 99 ? 22.989 -13.757 -22.122 1.00 51.50 99 LEU A C 1
ATOM 729 O O . LEU A 1 99 ? 22.570 -13.385 -23.213 1.00 51.50 99 LEU A O 1
ATOM 733 N N . ALA A 1 100 ? 22.317 -14.596 -21.329 1.00 51.12 100 ALA A N 1
ATOM 734 C CA . ALA A 1 100 ? 20.967 -15.059 -21.611 1.00 51.12 100 ALA A CA 1
ATOM 735 C C . ALA A 1 100 ? 20.120 -13.856 -22.032 1.00 51.12 100 ALA A C 1
ATOM 737 O O . ALA A 1 100 ? 20.054 -12.865 -21.296 1.00 51.12 100 ALA A O 1
ATOM 738 N N . ALA A 1 101 ? 19.535 -13.925 -23.231 1.00 57.00 101 ALA A N 1
ATOM 739 C CA . ALA A 1 101 ? 18.657 -12.880 -23.726 1.00 57.00 101 ALA A CA 1
ATOM 740 C C . ALA A 1 101 ? 17.620 -12.578 -22.638 1.00 57.00 101 ALA A C 1
ATOM 742 O O . ALA A 1 101 ? 16.937 -13.479 -22.140 1.00 57.00 101 ALA A O 1
ATOM 743 N N . ARG A 1 102 ? 17.561 -11.318 -22.195 1.00 61.19 102 ARG A N 1
ATOM 744 C CA . ARG A 1 102 ? 16.586 -10.903 -21.188 1.00 61.19 102 ARG A CA 1
ATOM 745 C C . ARG A 1 102 ? 15.201 -11.075 -21.808 1.00 61.19 102 ARG A C 1
ATOM 747 O O . ARG A 1 102 ? 14.914 -10.436 -22.818 1.00 61.19 102 ARG A O 1
ATOM 754 N N . GLY A 1 103 ? 14.376 -11.913 -21.182 1.00 65.69 103 GLY A N 1
ATOM 755 C CA . GLY A 1 103 ? 12.986 -12.107 -21.579 1.00 65.69 103 GLY A CA 1
ATOM 756 C C . GLY A 1 103 ? 12.178 -10.817 -21.465 1.00 65.69 103 GLY A C 1
ATOM 757 O O . GLY A 1 103 ? 12.444 -9.974 -20.600 1.00 65.69 103 GLY A O 1
ATOM 758 N N . ASP A 1 104 ? 11.194 -10.686 -22.345 1.00 79.31 104 ASP A N 1
ATOM 759 C CA . ASP A 1 104 ? 10.275 -9.557 -22.344 1.00 79.31 104 ASP A CA 1
ATOM 760 C C . ASP A 1 104 ? 9.443 -9.533 -21.056 1.00 79.31 104 ASP A C 1
ATOM 762 O O . ASP A 1 104 ? 9.025 -10.569 -20.530 1.00 79.31 104 ASP A O 1
ATOM 766 N N . ILE A 1 105 ? 9.210 -8.328 -20.543 1.00 75.88 105 ILE A N 1
ATOM 767 C CA . ILE A 1 105 ? 8.246 -8.064 -19.480 1.00 75.88 105 ILE A CA 1
ATOM 768 C C . ILE A 1 105 ? 6.956 -7.653 -20.165 1.00 75.88 105 ILE A C 1
ATOM 770 O O . ILE A 1 105 ? 6.921 -6.631 -20.858 1.00 75.88 105 ILE A O 1
ATOM 774 N N . VAL A 1 106 ? 5.912 -8.440 -19.951 1.00 81.31 106 VAL A N 1
ATOM 775 C CA . VAL A 1 106 ? 4.580 -8.183 -20.495 1.00 81.31 106 VAL A CA 1
ATOM 776 C C . VAL A 1 106 ? 3.595 -7.937 -19.362 1.00 81.31 106 VAL A C 1
ATOM 778 O O . VAL A 1 106 ? 3.789 -8.411 -18.241 1.00 81.31 106 VAL A O 1
ATOM 781 N N . ASP A 1 107 ? 2.550 -7.173 -19.644 1.00 81.12 107 ASP A N 1
ATOM 782 C CA . ASP A 1 107 ? 1.411 -7.010 -18.751 1.00 81.12 107 ASP A CA 1
ATOM 783 C C . ASP A 1 107 ? 0.602 -8.323 -18.654 1.00 81.12 107 ASP A C 1
ATOM 785 O O . ASP A 1 107 ? 0.912 -9.340 -19.291 1.00 81.12 107 ASP A O 1
ATOM 789 N N . ARG A 1 108 ? -0.474 -8.316 -17.867 1.00 85.38 108 ARG A N 1
ATOM 790 C CA . ARG A 1 108 ? -1.305 -9.505 -17.655 1.00 85.38 108 ARG A CA 1
ATOM 791 C C . ARG A 1 108 ? -2.028 -9.996 -18.911 1.00 85.38 108 ARG A C 1
ATOM 793 O O . ARG A 1 108 ? -2.443 -11.158 -18.934 1.00 85.38 108 ARG A O 1
ATOM 800 N N . ASN A 1 109 ? -2.199 -9.136 -19.911 1.00 79.62 109 ASN A N 1
ATOM 801 C CA . ASN A 1 109 ? -2.888 -9.398 -21.172 1.00 79.62 109 ASN A CA 1
ATOM 802 C C . ASN A 1 109 ? -1.903 -9.712 -22.316 1.00 79.62 109 ASN A C 1
ATOM 804 O O . ASN A 1 109 ? -2.338 -10.016 -23.422 1.00 79.62 109 ASN A O 1
ATOM 808 N N . GLY A 1 110 ? -0.591 -9.688 -22.049 1.00 69.44 110 GLY A N 1
ATOM 809 C CA . GLY A 1 110 ? 0.464 -9.953 -23.029 1.00 69.44 110 GLY A CA 1
ATOM 810 C C . GLY A 1 110 ? 1.014 -8.702 -23.721 1.00 69.44 110 GLY A C 1
ATOM 811 O O . GLY A 1 110 ? 1.882 -8.828 -24.582 1.00 69.44 110 GLY A O 1
ATOM 812 N N . ALA A 1 111 ? 0.566 -7.502 -23.344 1.00 74.12 111 ALA A N 1
ATOM 813 C CA . ALA A 1 111 ? 1.076 -6.257 -23.903 1.00 74.12 111 ALA A CA 1
ATOM 814 C C . ALA A 1 111 ? 2.520 -5.998 -23.424 1.00 74.12 111 ALA A C 1
ATOM 816 O O . ALA A 1 111 ? 2.801 -6.095 -22.226 1.00 74.12 111 ALA A O 1
ATOM 817 N N . PRO A 1 112 ? 3.464 -5.661 -24.318 1.00 76.06 112 PRO A N 1
ATOM 818 C CA . PRO A 1 112 ? 4.868 -5.477 -23.958 1.00 76.06 112 PRO A CA 1
ATOM 819 C C . PRO A 1 112 ? 5.092 -4.192 -23.148 1.00 76.06 112 PRO A C 1
ATOM 821 O O . PRO A 1 112 ? 4.769 -3.098 -23.601 1.00 76.06 112 PRO A O 1
ATOM 824 N N . LEU A 1 113 ? 5.723 -4.318 -21.977 1.00 78.94 113 LEU A N 1
ATOM 825 C CA . LEU A 1 113 ? 6.094 -3.193 -21.105 1.00 78.94 113 LEU A CA 1
ATOM 826 C C . LEU A 1 113 ? 7.600 -2.898 -21.145 1.00 78.94 113 LEU A C 1
ATOM 828 O O . LEU A 1 113 ? 8.018 -1.743 -21.092 1.00 78.94 113 LEU A O 1
ATOM 832 N N . ALA A 1 114 ? 8.437 -3.933 -21.259 1.00 77.81 114 ALA A N 1
ATOM 833 C CA . ALA A 1 114 ? 9.870 -3.782 -21.491 1.00 77.81 114 ALA A C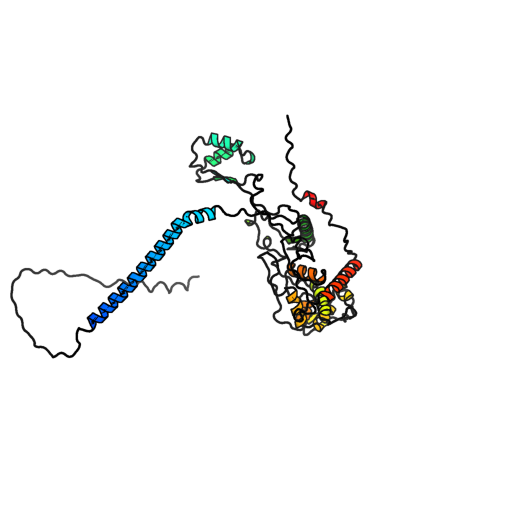A 1
ATOM 834 C C . ALA A 1 114 ? 10.400 -4.944 -22.329 1.00 77.81 114 ALA A C 1
ATOM 836 O O . ALA A 1 114 ? 10.201 -6.101 -21.971 1.00 77.81 114 ALA A O 1
ATOM 837 N N . ARG A 1 115 ? 11.128 -4.633 -23.403 1.00 72.19 115 ARG A N 1
ATOM 838 C CA . ARG A 1 115 ? 11.722 -5.625 -24.306 1.00 72.19 115 ARG A CA 1
ATOM 839 C C . ARG A 1 115 ? 13.187 -5.352 -24.574 1.00 72.19 115 ARG A C 1
ATOM 841 O O . ARG A 1 115 ? 13.634 -4.200 -24.526 1.00 72.19 115 ARG A O 1
ATOM 848 N N . THR A 1 116 ? 13.930 -6.412 -24.859 1.00 64.25 116 THR A N 1
ATOM 849 C CA . THR A 1 116 ? 15.309 -6.282 -25.332 1.00 64.25 116 THR A CA 1
ATOM 850 C C . THR A 1 116 ? 15.268 -5.956 -26.817 1.00 64.25 116 THR A C 1
ATOM 852 O O . THR A 1 116 ? 14.747 -6.727 -27.611 1.00 64.25 116 THR A O 1
ATOM 855 N N . ILE A 1 117 ? 15.784 -4.788 -27.193 1.00 61.25 117 ILE A N 1
ATOM 856 C CA . ILE A 1 117 ? 15.897 -4.393 -28.598 1.00 61.25 117 ILE A CA 1
ATOM 857 C C . ILE A 1 117 ? 17.365 -4.522 -28.975 1.00 61.25 117 ILE A C 1
ATOM 859 O O . ILE A 1 117 ? 18.201 -3.786 -28.437 1.00 61.25 117 ILE A O 1
ATOM 863 N N . ASP A 1 118 ? 17.669 -5.431 -29.898 1.00 54.75 118 ASP A N 1
ATOM 864 C CA . ASP A 1 118 ? 19.009 -5.563 -30.456 1.00 54.75 118 ASP A CA 1
ATOM 865 C C . ASP A 1 118 ? 19.346 -4.306 -31.254 1.00 54.75 118 ASP A C 1
ATOM 867 O O . ASP A 1 118 ? 18.851 -4.044 -32.349 1.00 54.75 118 ASP A O 1
ATOM 871 N N . ALA A 1 119 ? 20.180 -3.471 -30.649 1.00 48.28 119 ALA A N 1
ATOM 872 C CA . ALA A 1 119 ? 20.597 -2.209 -31.217 1.00 48.28 119 ALA A CA 1
ATOM 873 C C . ALA A 1 119 ? 21.955 -2.362 -31.896 1.00 48.28 119 ALA A C 1
ATOM 875 O O . ALA A 1 119 ? 23.001 -2.255 -31.253 1.00 48.28 119 ALA A O 1
ATOM 876 N N . TRP A 1 120 ? 21.950 -2.514 -33.217 1.00 48.94 120 TRP A N 1
ATOM 877 C CA . TRP A 1 120 ? 23.172 -2.373 -34.001 1.00 48.94 120 TRP A CA 1
ATOM 878 C C . TRP A 1 120 ? 23.620 -0.909 -33.990 1.00 48.94 120 TRP A C 1
ATOM 880 O O . TRP A 1 120 ? 22.823 0.021 -34.156 1.00 48.94 120 TRP A O 1
ATOM 890 N N . THR A 1 121 ? 24.908 -0.698 -33.735 1.00 52.41 121 THR A N 1
ATOM 891 C CA . THR A 1 121 ? 25.536 0.621 -33.780 1.00 52.41 121 THR A CA 1
ATOM 892 C C . THR A 1 121 ? 26.520 0.637 -34.938 1.00 52.41 121 THR A C 1
ATOM 894 O O . THR A 1 121 ? 27.458 -0.154 -34.955 1.00 52.41 121 THR A O 1
ATOM 897 N N . ILE A 1 122 ? 26.314 1.538 -35.899 1.00 61.72 122 ILE A N 1
ATOM 898 C CA . ILE A 1 122 ? 27.236 1.735 -37.018 1.00 61.72 122 ILE A CA 1
ATOM 899 C C . ILE A 1 122 ? 28.234 2.802 -36.587 1.00 61.72 122 ILE A C 1
ATOM 901 O O . ILE A 1 122 ? 27.862 3.945 -36.304 1.00 61.72 122 ILE A O 1
ATOM 905 N N . ALA A 1 123 ? 29.505 2.428 -36.516 1.00 63.94 123 ALA A N 1
ATOM 906 C CA . ALA A 1 123 ? 30.597 3.330 -36.200 1.00 63.94 123 ALA A CA 1
ATOM 907 C C . ALA A 1 123 ? 31.735 3.141 -37.198 1.00 63.94 123 ALA A C 1
ATOM 909 O O . ALA A 1 123 ? 31.923 2.058 -37.749 1.00 63.94 123 ALA A O 1
ATOM 910 N N . VAL A 1 124 ? 32.492 4.208 -37.428 1.00 73.56 124 VAL A N 1
ATOM 911 C CA . VAL A 1 124 ? 33.618 4.211 -38.358 1.00 73.56 124 VAL A CA 1
ATOM 912 C C . VAL A 1 124 ? 34.850 4.771 -37.662 1.00 73.56 124 VAL A C 1
ATOM 914 O O . VAL A 1 124 ? 34.759 5.639 -36.794 1.00 73.56 124 VAL A O 1
ATOM 917 N N . HIS A 1 125 ? 36.014 4.257 -38.049 1.00 74.06 125 HIS A N 1
ATOM 918 C CA . HIS A 1 125 ? 37.321 4.804 -37.708 1.00 74.06 125 HIS A CA 1
ATOM 919 C C . HIS A 1 125 ? 37.851 5.594 -38.920 1.00 74.06 125 HIS A C 1
ATOM 921 O O . HIS A 1 125 ? 38.416 4.972 -39.821 1.00 74.06 125 HIS A O 1
ATOM 927 N N . PRO A 1 126 ? 37.694 6.936 -38.974 1.00 79.44 126 PRO A N 1
ATOM 928 C CA . PRO A 1 126 ? 38.049 7.764 -40.138 1.00 79.44 126 PRO A CA 1
ATOM 929 C C . PRO A 1 126 ? 39.473 7.565 -40.671 1.00 79.44 126 PRO A C 1
ATOM 931 O O . PRO A 1 126 ? 39.717 7.653 -41.877 1.00 79.44 126 PRO A O 1
ATOM 934 N N . ASN A 1 127 ? 40.406 7.257 -39.769 1.00 76.94 127 ASN A N 1
ATOM 935 C CA . ASN A 1 127 ? 41.829 7.076 -40.064 1.00 76.94 127 ASN A CA 1
ATOM 936 C C . ASN A 1 127 ? 42.177 5.668 -40.579 1.00 76.94 127 ASN A C 1
ATOM 938 O O . ASN A 1 127 ? 43.323 5.416 -40.930 1.00 76.94 127 ASN A O 1
ATOM 942 N N . LYS A 1 128 ? 41.210 4.744 -40.593 1.00 72.19 128 LYS A N 1
ATOM 943 C CA . LYS A 1 128 ? 41.374 3.359 -41.065 1.00 72.19 128 LYS A CA 1
ATOM 944 C C . LYS A 1 128 ? 40.521 3.052 -42.300 1.00 72.19 128 LYS A C 1
ATOM 946 O O . LYS A 1 128 ? 40.402 1.893 -42.681 1.00 72.19 128 LYS A O 1
ATOM 951 N N . ILE A 1 129 ? 39.894 4.069 -42.896 1.00 74.12 129 ILE A N 1
ATOM 952 C CA . ILE A 1 129 ? 39.105 3.913 -44.120 1.00 74.12 129 ILE A CA 1
ATOM 953 C C . ILE A 1 129 ? 40.065 3.710 -45.292 1.00 74.12 129 ILE A C 1
ATOM 955 O O . ILE A 1 129 ? 40.943 4.540 -45.519 1.00 74.12 129 ILE A O 1
ATOM 959 N N . ILE A 1 130 ? 39.870 2.621 -46.032 1.00 65.12 130 ILE A N 1
ATOM 960 C CA . ILE A 1 130 ? 40.618 2.284 -47.244 1.00 65.12 130 ILE A CA 1
ATOM 961 C C . ILE A 1 130 ? 39.664 2.500 -48.428 1.00 65.12 130 ILE A C 1
ATOM 963 O O . ILE A 1 130 ? 38.609 1.872 -48.467 1.00 65.12 130 ILE A O 1
ATOM 967 N N . GLY A 1 131 ? 40.004 3.402 -49.353 1.00 74.25 131 GLY A N 1
ATOM 968 C CA . GLY A 1 131 ? 39.175 3.762 -50.517 1.00 74.25 131 GLY A CA 1
ATOM 969 C C . GLY A 1 131 ? 38.771 5.243 -50.567 1.00 74.25 131 GLY A C 1
ATOM 970 O O . GLY A 1 131 ? 39.183 6.036 -49.716 1.00 74.25 131 GLY A O 1
ATOM 971 N N . ASP A 1 132 ? 37.969 5.619 -51.570 1.00 83.00 132 ASP A N 1
ATOM 972 C CA . ASP A 1 132 ? 37.472 6.990 -51.730 1.00 83.00 132 ASP A CA 1
ATOM 973 C C . ASP A 1 132 ? 36.371 7.301 -50.700 1.00 83.00 132 ASP A C 1
ATOM 975 O O . ASP A 1 132 ? 35.269 6.744 -50.710 1.00 83.00 132 ASP A O 1
ATOM 979 N N . LYS A 1 133 ? 36.674 8.231 -49.790 1.00 78.25 133 LYS A N 1
ATOM 980 C CA . LYS A 1 133 ? 35.758 8.675 -48.734 1.00 78.25 133 LYS A CA 1
ATOM 981 C C . LYS A 1 133 ? 34.503 9.348 -49.294 1.00 78.25 133 LYS A C 1
ATOM 983 O O . LYS A 1 133 ? 33.472 9.315 -48.624 1.00 78.25 133 LYS A O 1
ATOM 988 N N . MET A 1 134 ? 34.572 9.943 -50.486 1.00 81.25 134 MET A N 1
ATOM 989 C CA . MET A 1 134 ? 33.430 10.575 -51.145 1.00 81.25 134 MET A CA 1
ATOM 990 C C . MET A 1 134 ? 32.425 9.531 -51.633 1.00 81.25 134 MET A C 1
ATOM 992 O O . MET A 1 134 ? 31.224 9.672 -51.404 1.00 81.25 134 MET A O 1
ATOM 996 N N . GLU A 1 135 ? 32.917 8.443 -52.224 1.00 79.62 135 GLU A N 1
ATOM 997 C CA . GLU A 1 135 ? 32.079 7.336 -52.685 1.00 79.62 135 GLU A CA 1
ATOM 998 C C . GLU A 1 135 ? 31.411 6.609 -51.507 1.00 79.62 135 GLU A C 1
ATOM 1000 O O . GLU A 1 135 ? 30.215 6.308 -51.534 1.00 79.62 135 GLU A O 1
ATOM 1005 N N . ILE A 1 136 ? 32.159 6.386 -50.421 1.00 76.88 136 ILE A N 1
ATOM 1006 C CA . ILE A 1 136 ? 31.629 5.775 -49.194 1.00 76.88 136 ILE A CA 1
ATOM 1007 C C . ILE A 1 136 ? 30.563 6.676 -48.557 1.00 76.88 136 ILE A C 1
ATOM 1009 O O . ILE A 1 136 ? 29.528 6.178 -48.117 1.00 76.88 136 ILE A O 1
ATOM 1013 N N . ALA A 1 137 ? 30.771 7.995 -48.540 1.00 80.31 137 ALA A N 1
ATOM 1014 C CA . ALA A 1 137 ? 29.778 8.945 -48.046 1.00 80.31 137 ALA A CA 1
ATOM 1015 C C . ALA A 1 137 ? 28.486 8.931 -48.877 1.00 80.31 137 ALA A C 1
ATOM 1017 O O . ALA A 1 137 ? 27.402 8.964 -48.296 1.00 80.31 137 ALA A O 1
ATOM 1018 N N . ALA A 1 138 ? 28.585 8.828 -50.208 1.00 77.50 138 ALA A N 1
ATOM 1019 C CA . ALA A 1 138 ? 27.424 8.725 -51.095 1.00 77.50 138 ALA A CA 1
ATOM 1020 C C . ALA A 1 138 ? 26.610 7.451 -50.815 1.00 77.50 138 ALA A C 1
ATOM 1022 O O . ALA A 1 138 ? 25.390 7.501 -50.665 1.00 77.50 138 ALA A O 1
ATOM 1023 N N . ARG A 1 139 ? 27.295 6.310 -50.658 1.00 75.06 139 ARG A N 1
ATOM 1024 C CA . ARG A 1 139 ? 26.662 5.027 -50.311 1.00 75.06 139 ARG A CA 1
ATOM 1025 C C . ARG A 1 139 ? 26.014 5.062 -48.924 1.00 75.06 139 ARG A C 1
ATOM 1027 O O . ARG A 1 139 ? 24.907 4.561 -48.760 1.00 75.06 139 ARG A O 1
ATOM 1034 N N . LEU A 1 140 ? 26.669 5.669 -47.932 1.00 74.88 140 LEU A N 1
ATOM 1035 C CA . LEU A 1 140 ? 26.115 5.815 -46.581 1.00 74.88 140 LEU A CA 1
ATOM 1036 C C . LEU A 1 140 ? 24.889 6.733 -46.553 1.00 74.88 140 LEU A C 1
ATOM 1038 O O . LEU A 1 140 ? 23.925 6.404 -45.872 1.00 74.88 140 LEU A O 1
ATOM 1042 N N . ALA A 1 141 ? 24.889 7.824 -47.321 1.00 78.44 141 ALA A N 1
ATOM 1043 C CA . ALA A 1 141 ? 23.725 8.699 -47.457 1.00 78.44 141 ALA A CA 1
ATOM 1044 C C . ALA A 1 141 ? 22.536 7.983 -48.117 1.00 78.44 141 ALA A C 1
ATOM 1046 O O . ALA A 1 141 ? 21.403 8.149 -47.677 1.00 78.44 141 ALA A O 1
ATOM 1047 N N . ALA A 1 142 ? 22.793 7.130 -49.116 1.00 74.12 142 ALA A N 1
ATOM 1048 C CA . ALA A 1 142 ? 21.757 6.312 -49.748 1.00 74.12 142 ALA A CA 1
ATOM 1049 C C . ALA A 1 142 ? 21.185 5.236 -48.804 1.00 74.12 142 ALA A C 1
ATOM 1051 O O . ALA A 1 142 ? 19.990 4.958 -48.836 1.00 74.12 142 ALA A O 1
ATOM 1052 N N . LEU A 1 143 ? 22.027 4.638 -47.953 1.00 67.06 143 LEU A N 1
ATOM 1053 C CA . LEU A 1 143 ? 21.614 3.616 -46.983 1.00 67.06 143 LEU A CA 1
ATOM 1054 C C . LEU A 1 143 ? 20.970 4.202 -45.717 1.00 67.06 143 LEU A C 1
ATOM 1056 O O . LEU A 1 143 ? 20.247 3.495 -45.018 1.00 67.06 143 LEU A O 1
ATOM 1060 N N . MET A 1 144 ? 21.262 5.463 -45.385 1.00 71.75 144 MET A N 1
ATOM 1061 C CA . MET A 1 144 ? 20.865 6.108 -44.130 1.00 71.75 144 MET A CA 1
ATOM 1062 C C . MET A 1 144 ? 20.307 7.529 -44.343 1.00 71.75 144 MET A C 1
ATOM 1064 O O . MET A 1 144 ? 20.819 8.480 -43.738 1.00 71.75 144 MET A O 1
ATOM 1068 N N . PRO A 1 145 ? 19.253 7.692 -45.167 1.00 74.44 145 PRO A N 1
ATOM 1069 C CA . PRO A 1 145 ? 18.768 9.008 -45.590 1.00 74.44 145 PRO A CA 1
ATOM 1070 C C . PRO A 1 145 ? 18.272 9.874 -44.422 1.00 74.44 145 PRO A C 1
ATOM 1072 O O . PRO A 1 145 ? 18.478 11.084 -44.422 1.00 74.44 145 PRO A O 1
ATOM 1075 N N . ASP A 1 146 ? 17.712 9.260 -43.375 1.00 70.75 146 ASP A N 1
ATOM 1076 C CA . ASP A 1 146 ? 17.187 9.971 -42.199 1.00 70.75 146 ASP A CA 1
ATOM 1077 C C . ASP A 1 146 ? 18.283 10.577 -41.307 1.00 70.75 146 ASP A C 1
ATOM 1079 O O . ASP A 1 146 ? 18.005 11.389 -40.422 1.00 70.75 146 ASP A O 1
ATOM 1083 N N . ARG A 1 147 ? 19.544 10.162 -41.487 1.00 73.94 147 ARG A N 1
ATOM 1084 C CA . ARG A 1 147 ? 20.656 10.625 -40.649 1.00 73.94 147 ARG A CA 1
ATOM 1085 C C . ARG A 1 147 ? 21.269 11.920 -41.212 1.00 73.94 147 ARG A C 1
ATOM 1087 O O . ARG A 1 147 ? 21.618 12.842 -40.461 1.00 73.94 147 ARG A O 1
ATOM 1094 N N . GLY A 1 148 ? 21.475 11.982 -42.515 1.00 79.50 148 GLY A N 1
ATOM 1095 C CA . GLY A 1 148 ? 22.135 13.115 -43.146 1.00 79.50 148 GLY A CA 1
ATOM 1096 C C . GLY A 1 148 ? 22.394 12.879 -44.621 1.00 79.50 148 GLY A C 1
ATOM 1097 O O . GLY A 1 148 ? 22.317 11.758 -45.115 1.00 79.50 148 GLY A O 1
ATOM 1098 N N . ASP A 1 149 ? 22.728 13.957 -45.313 1.00 85.56 149 ASP A N 1
ATOM 1099 C CA . ASP A 1 149 ? 23.113 13.923 -46.715 1.00 85.56 149 ASP A CA 1
ATOM 1100 C C . ASP A 1 149 ? 24.576 13.470 -46.899 1.00 85.56 149 ASP A C 1
ATOM 1102 O O . ASP A 1 149 ? 25.347 13.281 -45.949 1.00 85.56 149 ASP A O 1
ATOM 1106 N N . GLN A 1 150 ? 24.981 13.287 -48.156 1.00 86.75 150 GLN A N 1
ATOM 1107 C CA . GLN A 1 150 ? 26.344 12.884 -48.512 1.00 86.75 150 GLN A CA 1
ATOM 1108 C C . GLN A 1 150 ? 27.403 13.837 -47.937 1.00 86.75 150 GLN A C 1
ATOM 1110 O O . GLN A 1 150 ? 28.461 13.382 -47.494 1.00 86.75 150 GLN A O 1
ATOM 1115 N N . ALA A 1 151 ? 27.121 15.142 -47.898 1.00 86.81 151 ALA A N 1
ATOM 1116 C CA . ALA A 1 151 ? 28.036 16.145 -47.362 1.00 86.81 151 ALA A CA 1
ATOM 1117 C C . ALA A 1 151 ? 28.267 15.950 -45.856 1.00 86.81 151 ALA A C 1
ATOM 1119 O O . ALA A 1 151 ? 29.411 15.977 -45.387 1.00 86.81 151 ALA A O 1
ATOM 1120 N N . TRP A 1 152 ? 27.199 15.677 -45.103 1.00 86.56 152 TRP A N 1
ATOM 1121 C CA . TRP A 1 152 ? 27.278 15.387 -43.679 1.00 86.56 152 TRP A CA 1
ATOM 1122 C C . TRP A 1 152 ? 28.146 14.155 -43.393 1.00 86.56 152 TRP A C 1
ATOM 1124 O O . TRP A 1 152 ? 29.039 14.212 -42.536 1.00 86.56 152 TRP A O 1
ATOM 1134 N N . PHE A 1 153 ? 27.936 13.059 -44.132 1.00 81.62 153 PHE A N 1
ATOM 1135 C CA . PHE A 1 153 ? 28.730 11.837 -43.981 1.00 81.62 153 PHE A CA 1
ATOM 1136 C C . PHE A 1 153 ? 30.191 12.049 -44.380 1.00 81.62 153 PHE A C 1
ATOM 1138 O O . PHE A 1 153 ? 31.082 11.671 -43.619 1.00 81.62 153 PHE A O 1
ATOM 1145 N N . TYR A 1 154 ? 30.460 12.715 -45.505 1.00 87.00 154 TYR A N 1
ATOM 1146 C CA . TYR A 1 154 ? 31.825 12.995 -45.956 1.00 87.00 154 TYR A CA 1
ATOM 1147 C C . TYR A 1 154 ? 32.619 13.788 -44.915 1.00 87.00 154 TYR A C 1
ATOM 1149 O O . TYR A 1 154 ? 33.766 13.451 -44.604 1.00 87.00 154 TYR A O 1
ATOM 1157 N N . HIS A 1 155 ? 31.982 14.785 -44.296 1.00 86.69 155 HIS A N 1
ATOM 1158 C CA . HIS A 1 155 ? 32.579 15.520 -43.191 1.00 86.69 155 HIS A CA 1
ATOM 1159 C C . HIS A 1 155 ? 32.924 14.589 -42.018 1.00 86.69 155 HIS A C 1
ATOM 1161 O O . HIS A 1 155 ? 34.038 14.642 -41.509 1.00 86.69 155 HIS A O 1
ATOM 1167 N N . GLN A 1 156 ? 32.045 13.666 -41.606 1.00 81.81 156 GLN A N 1
ATOM 1168 C CA . GLN A 1 156 ? 32.376 12.731 -40.517 1.00 81.81 156 GLN A CA 1
ATOM 1169 C C . GLN A 1 156 ? 33.535 11.779 -40.852 1.00 81.81 156 GLN A C 1
ATOM 1171 O O . GLN A 1 156 ? 34.333 11.469 -39.968 1.00 81.81 156 GLN A O 1
ATOM 1176 N N . LEU A 1 157 ? 33.657 11.338 -42.108 1.00 82.44 157 LEU A N 1
ATOM 1177 C CA . LEU A 1 157 ? 34.712 10.418 -42.559 1.00 82.44 157 LEU A CA 1
ATOM 1178 C C . LEU A 1 157 ? 36.081 11.101 -42.750 1.00 82.44 157 LEU A C 1
ATOM 1180 O O . LEU A 1 157 ? 37.109 10.420 -42.820 1.00 82.44 157 LEU A O 1
ATOM 1184 N N . THR A 1 158 ? 36.116 12.431 -42.847 1.00 86.12 158 THR A N 1
ATOM 1185 C CA . THR A 1 158 ? 37.343 13.227 -43.048 1.00 86.12 158 THR A CA 1
ATOM 1186 C C . THR A 1 158 ? 37.858 13.897 -41.774 1.00 86.12 158 THR A C 1
ATOM 1188 O O . THR A 1 158 ? 38.988 14.381 -41.755 1.00 86.12 158 THR A O 1
ATOM 1191 N N . ARG A 1 159 ? 37.088 13.871 -40.678 1.00 81.94 159 ARG A N 1
ATOM 1192 C CA . ARG A 1 159 ? 37.529 14.374 -39.369 1.00 81.94 159 ARG A CA 1
ATOM 1193 C C . ARG A 1 159 ? 38.775 13.639 -38.871 1.00 81.94 159 ARG A C 1
ATOM 1195 O O . ARG A 1 159 ? 38.830 12.412 -38.892 1.00 81.94 159 ARG A O 1
ATOM 1202 N N . ASN A 1 160 ? 39.722 14.394 -38.311 1.00 78.81 160 ASN A N 1
ATOM 1203 C CA . ASN A 1 160 ? 40.910 13.854 -37.646 1.00 78.81 160 ASN A CA 1
ATOM 1204 C C . ASN A 1 160 ? 40.576 13.337 -36.233 1.00 78.81 160 ASN A C 1
ATOM 1206 O O . ASN A 1 160 ? 40.988 13.904 -35.223 1.00 78.81 160 ASN A O 1
ATOM 1210 N N . ILE A 1 161 ? 39.757 12.289 -36.164 1.00 78.31 161 ILE A N 1
ATOM 1211 C CA . ILE A 1 161 ? 39.362 11.612 -34.926 1.00 78.31 161 ILE A CA 1
ATOM 1212 C C . ILE A 1 161 ? 39.523 10.108 -35.100 1.00 78.31 161 ILE A C 1
ATOM 1214 O O . ILE A 1 161 ? 39.340 9.563 -36.187 1.00 78.31 161 ILE A O 1
ATOM 1218 N N . SER A 1 162 ? 39.857 9.417 -34.013 1.00 67.06 162 SER A N 1
ATOM 1219 C CA . SER A 1 162 ? 40.078 7.974 -34.061 1.00 67.06 162 SER A CA 1
ATOM 1220 C C . SER A 1 162 ? 38.787 7.194 -34.290 1.00 67.06 162 SER A C 1
ATOM 1222 O O . SER A 1 162 ? 38.867 6.087 -34.808 1.00 67.06 162 SER A O 1
ATOM 1224 N N . PHE A 1 163 ? 37.620 7.736 -33.927 1.00 68.81 163 PHE A N 1
ATOM 1225 C CA . PHE A 1 163 ? 36.355 7.005 -33.908 1.00 68.81 163 PHE A CA 1
ATOM 1226 C C . PHE A 1 163 ? 35.136 7.941 -33.957 1.00 68.81 163 PHE A C 1
ATOM 1228 O O . PHE A 1 163 ? 35.114 8.965 -33.272 1.00 68.81 163 PHE A O 1
ATOM 1235 N N . VAL A 1 164 ? 34.110 7.575 -34.733 1.0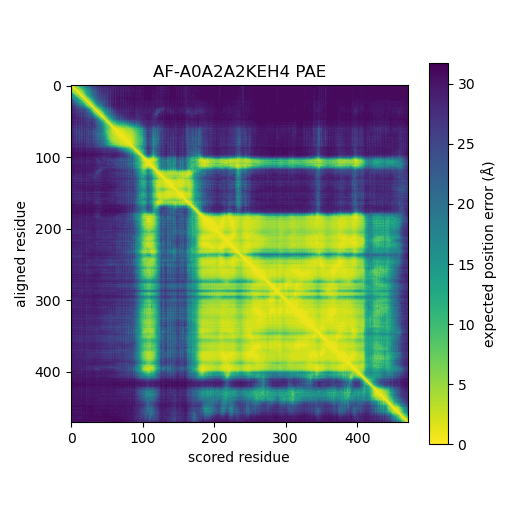0 76.38 164 VAL A N 1
ATOM 1236 C CA . VAL A 1 164 ? 32.834 8.302 -34.823 1.00 76.38 164 VAL A CA 1
ATOM 1237 C C . VAL A 1 164 ? 31.649 7.342 -34.935 1.00 76.38 164 VAL A C 1
ATOM 1239 O O . VAL A 1 164 ? 31.663 6.397 -35.721 1.00 76.38 164 VAL A O 1
ATOM 1242 N N . TYR A 1 165 ? 30.599 7.599 -34.155 1.00 67.44 165 TYR A N 1
ATOM 1243 C CA . TYR A 1 165 ? 29.319 6.903 -34.291 1.00 67.44 165 TYR A CA 1
ATOM 1244 C C . TYR A 1 165 ? 28.518 7.526 -35.436 1.00 67.44 165 TYR A C 1
ATOM 1246 O O . TYR A 1 165 ? 28.200 8.714 -35.378 1.00 67.44 165 TYR A O 1
ATOM 1254 N N . LEU A 1 166 ? 28.177 6.730 -36.450 1.00 63.31 166 LEU A N 1
ATOM 1255 C CA . LEU A 1 166 ? 27.360 7.164 -37.584 1.00 63.31 166 LEU A CA 1
ATOM 1256 C C . LEU A 1 166 ? 25.865 7.016 -37.285 1.00 63.31 166 LEU A C 1
ATOM 1258 O O . LEU A 1 166 ? 25.112 7.956 -37.525 1.00 63.31 166 LEU A O 1
ATOM 1262 N N . GLN A 1 167 ? 25.458 5.896 -36.673 1.00 57.81 167 GLN A N 1
ATOM 1263 C CA . GLN A 1 167 ? 24.078 5.653 -36.240 1.00 57.81 167 GLN A CA 1
ATOM 1264 C C . GLN A 1 167 ? 24.019 4.765 -35.007 1.00 57.81 167 GLN A C 1
ATOM 1266 O O . GLN A 1 167 ? 24.757 3.787 -34.887 1.00 57.81 167 GLN A O 1
ATOM 1271 N N . ARG A 1 168 ? 23.088 5.081 -34.106 1.00 51.66 168 ARG A N 1
ATOM 1272 C CA . ARG A 1 168 ? 22.754 4.261 -32.940 1.00 51.66 168 ARG A CA 1
ATOM 1273 C C . ARG A 1 168 ? 21.318 3.752 -33.092 1.00 51.66 168 ARG A C 1
ATOM 1275 O O . ARG A 1 168 ? 20.440 4.579 -33.299 1.00 51.66 168 ARG A O 1
ATOM 1282 N N . ARG A 1 169 ? 21.103 2.441 -32.896 1.00 53.19 169 ARG A N 1
ATOM 1283 C CA . ARG A 1 169 ? 19.794 1.743 -32.844 1.00 53.19 169 ARG A CA 1
ATOM 1284 C C . ARG A 1 169 ? 19.042 1.653 -34.189 1.00 53.19 169 ARG A C 1
ATOM 1286 O O . ARG A 1 169 ? 18.301 2.563 -34.539 1.00 53.19 169 ARG A O 1
ATOM 1293 N N . ALA A 1 170 ? 19.190 0.528 -34.897 1.00 46.53 170 ALA A N 1
ATOM 1294 C CA . ALA A 1 170 ? 18.359 0.138 -36.052 1.00 46.53 170 ALA A CA 1
ATOM 1295 C C . ALA A 1 170 ? 17.183 -0.793 -35.645 1.00 46.53 170 ALA A C 1
ATOM 1297 O O . ALA A 1 170 ? 17.188 -1.326 -34.538 1.00 46.53 170 ALA A O 1
ATOM 1298 N N . SER A 1 171 ? 16.161 -0.920 -36.507 1.00 48.25 171 SER A N 1
ATOM 1299 C CA . SER A 1 171 ? 14.767 -1.314 -36.199 1.00 48.25 171 SER A CA 1
ATOM 1300 C C . SER A 1 171 ? 14.470 -2.813 -35.929 1.00 48.25 171 SER A C 1
ATOM 1302 O O . SER A 1 171 ? 15.198 -3.675 -36.411 1.00 48.25 171 SER A O 1
ATOM 1304 N N . PRO A 1 172 ? 13.342 -3.124 -35.237 1.00 50.47 172 PRO A N 1
ATOM 1305 C CA . PRO A 1 172 ? 13.175 -4.255 -34.297 1.00 50.47 172 PRO A CA 1
ATOM 1306 C C . PRO A 1 172 ? 12.516 -5.560 -34.804 1.00 50.47 172 PRO A C 1
ATOM 1308 O O . PRO A 1 172 ? 12.124 -6.384 -33.985 1.00 50.47 172 PRO A O 1
ATOM 1311 N N . ALA A 1 173 ? 12.322 -5.775 -36.103 1.00 43.31 173 ALA A N 1
ATOM 1312 C CA . ALA A 1 173 ? 11.327 -6.752 -36.580 1.00 43.31 173 ALA A CA 1
ATOM 1313 C C . ALA A 1 173 ? 11.736 -8.252 -36.568 1.00 43.31 173 ALA A C 1
ATOM 1315 O O . ALA A 1 173 ? 11.089 -9.041 -37.246 1.00 43.31 173 ALA A O 1
ATOM 1316 N N . LEU A 1 174 ? 12.794 -8.677 -35.858 1.00 37.06 174 LEU A N 1
ATOM 1317 C CA . LEU A 1 174 ? 13.326 -10.052 -35.999 1.00 37.06 174 LEU A CA 1
ATOM 1318 C C . LEU A 1 174 ? 13.817 -10.740 -34.706 1.00 37.06 174 LEU A C 1
ATOM 1320 O O . LEU 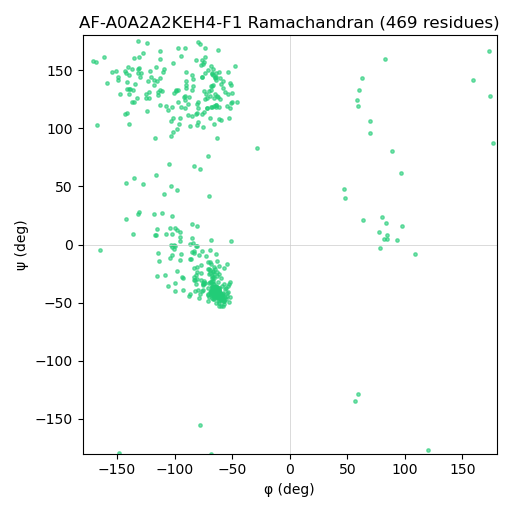A 1 174 ? 14.613 -11.671 -34.780 1.00 37.06 174 LEU A O 1
ATOM 1324 N N . VAL A 1 175 ? 13.380 -10.320 -33.513 1.00 41.72 175 VAL A N 1
ATOM 1325 C CA . VAL A 1 175 ? 13.841 -10.934 -32.242 1.00 41.72 175 VAL A CA 1
ATOM 1326 C C . VAL A 1 175 ? 12.662 -11.368 -31.370 1.00 41.72 175 VAL A C 1
ATOM 1328 O O . VAL A 1 175 ? 12.561 -11.019 -30.201 1.00 41.72 175 VAL A O 1
ATOM 1331 N N . GLU A 1 176 ? 11.736 -12.134 -31.944 1.00 47.03 176 GLU A N 1
ATOM 1332 C CA . GLU A 1 176 ? 10.512 -12.580 -31.256 1.00 47.03 176 GLU A CA 1
ATOM 1333 C C . GLU A 1 176 ? 10.621 -13.986 -30.622 1.00 47.03 176 GLU A C 1
ATOM 1335 O O . GLU A 1 176 ? 9.627 -14.550 -30.181 1.00 47.03 176 GLU A O 1
ATOM 1340 N N . GLN A 1 177 ? 11.813 -14.597 -30.544 1.00 43.09 177 GLN A N 1
ATOM 1341 C CA . GLN A 1 177 ? 11.923 -16.015 -30.135 1.00 43.09 177 GLN A CA 1
ATOM 1342 C C . GLN A 1 177 ? 13.032 -16.381 -29.137 1.00 43.09 177 GLN A C 1
ATOM 1344 O O . GLN A 1 177 ? 13.242 -17.562 -28.869 1.00 43.09 177 GLN A O 1
ATOM 1349 N N . ALA A 1 178 ? 13.735 -15.420 -28.533 1.00 43.44 178 ALA A N 1
ATOM 1350 C CA . ALA A 1 178 ? 14.915 -15.750 -27.721 1.00 43.44 178 ALA A CA 1
ATOM 1351 C C . ALA A 1 178 ? 14.670 -15.893 -26.202 1.00 43.44 178 ALA A C 1
ATOM 1353 O O . ALA A 1 178 ? 15.540 -16.409 -25.500 1.00 43.44 178 ALA A O 1
ATOM 1354 N N . GLY A 1 179 ? 13.519 -15.471 -25.664 1.00 48.50 179 GLY A N 1
ATOM 1355 C CA . GLY A 1 179 ? 13.270 -15.477 -24.215 1.00 48.50 179 GLY A CA 1
ATOM 1356 C C . GLY A 1 179 ? 11.858 -15.915 -23.837 1.00 48.50 179 GLY A C 1
ATOM 1357 O O . GLY A 1 179 ? 10.900 -15.607 -24.536 1.00 48.50 179 GLY A O 1
ATOM 1358 N N . LYS A 1 180 ? 11.712 -16.612 -22.701 1.00 50.91 180 LYS A N 1
ATOM 1359 C CA . LYS A 1 180 ? 10.393 -16.848 -22.093 1.00 50.91 180 LYS A CA 1
ATOM 1360 C C . LYS A 1 180 ? 9.900 -15.523 -21.490 1.00 50.91 180 LYS A C 1
ATOM 1362 O O . LYS A 1 180 ? 10.586 -15.019 -20.595 1.00 50.91 180 LYS A O 1
ATOM 1367 N N . PRO A 1 181 ? 8.775 -14.949 -21.951 1.00 58.69 181 PRO A N 1
ATOM 1368 C CA . PRO A 1 181 ? 8.259 -13.707 -21.391 1.00 58.69 181 PRO A CA 1
ATOM 1369 C C . PRO A 1 181 ? 7.833 -13.912 -19.935 1.00 58.69 181 PRO A C 1
ATOM 1371 O O . PRO A 1 181 ? 7.315 -14.968 -19.562 1.00 58.69 181 PRO A O 1
ATOM 1374 N N . VAL A 1 182 ? 8.054 -12.890 -19.111 1.00 64.19 182 VAL A N 1
ATOM 1375 C CA . VAL A 1 182 ? 7.589 -12.852 -17.724 1.00 64.19 182 VAL A CA 1
ATOM 1376 C C . VAL A 1 182 ? 6.341 -11.983 -17.678 1.00 64.19 182 VAL A C 1
ATOM 1378 O O . VAL A 1 182 ? 6.417 -10.766 -17.854 1.00 64.19 182 VAL A O 1
ATOM 1381 N N . ALA A 1 183 ? 5.193 -12.622 -17.461 1.00 71.81 183 ALA A N 1
ATOM 1382 C CA . ALA A 1 183 ? 3.918 -11.930 -17.340 1.00 71.81 183 ALA A CA 1
ATOM 1383 C C . ALA A 1 183 ? 3.756 -11.322 -15.943 1.00 71.81 183 ALA A C 1
ATOM 1385 O O . ALA A 1 183 ? 3.790 -12.029 -14.929 1.00 71.81 183 ALA A O 1
ATOM 1386 N N . LEU A 1 184 ? 3.556 -10.008 -15.907 1.00 78.69 184 LEU A N 1
ATOM 1387 C CA . LEU A 1 184 ? 3.182 -9.286 -14.703 1.00 78.69 184 LEU A CA 1
ATOM 1388 C C . LEU A 1 184 ? 1.676 -9.400 -14.439 1.00 78.69 184 LEU A C 1
ATOM 1390 O O . LEU A 1 184 ? 0.877 -9.648 -15.338 1.00 78.69 184 LEU A O 1
ATOM 1394 N N . ALA A 1 185 ? 1.295 -9.174 -13.187 1.00 84.19 185 ALA A N 1
ATOM 1395 C CA . ALA A 1 185 ? -0.084 -8.983 -12.752 1.00 84.19 185 ALA A CA 1
ATOM 1396 C C . ALA A 1 185 ? -0.681 -7.644 -13.226 1.00 84.19 185 ALA A C 1
ATOM 1398 O O . ALA A 1 185 ? -1.903 -7.510 -13.301 1.00 84.19 185 ALA A O 1
ATOM 1399 N N . ILE A 1 186 ? 0.179 -6.674 -13.556 1.00 79.81 186 ILE A N 1
ATOM 1400 C CA . ILE A 1 186 ? -0.204 -5.325 -13.981 1.00 79.81 186 ILE A CA 1
ATOM 1401 C C . ILE A 1 186 ? -1.101 -5.389 -15.219 1.00 79.81 186 ILE A C 1
ATOM 1403 O O . ILE A 1 186 ? -0.799 -6.102 -16.173 1.00 79.81 186 ILE A O 1
ATOM 1407 N N . ASP A 1 187 ? -2.180 -4.613 -15.219 1.00 86.19 187 ASP A N 1
ATOM 1408 C CA . ASP A 1 187 ? -2.996 -4.337 -16.397 1.00 86.19 187 ASP A CA 1
ATOM 1409 C C . ASP A 1 187 ? -2.645 -2.945 -16.925 1.00 86.19 187 ASP A C 1
ATOM 1411 O O . ASP A 1 187 ? -2.835 -1.947 -16.223 1.00 86.19 187 ASP A O 1
ATOM 1415 N N . ALA A 1 188 ? -2.139 -2.860 -18.159 1.00 75.88 188 ALA A N 1
ATOM 1416 C CA . ALA A 1 188 ? -1.696 -1.589 -18.729 1.00 75.88 188 ALA A CA 1
ATOM 1417 C C . ALA A 1 188 ? -2.819 -0.535 -18.801 1.00 75.88 188 ALA A C 1
ATOM 1419 O O . ALA A 1 188 ? -2.548 0.659 -18.683 1.00 75.88 188 ALA A O 1
ATOM 1420 N N . ARG A 1 189 ? -4.083 -0.962 -18.936 1.00 84.06 189 ARG A N 1
ATOM 1421 C CA . ARG A 1 189 ? -5.243 -0.058 -18.994 1.00 84.06 189 ARG A CA 1
ATOM 1422 C C . ARG A 1 189 ? -5.509 0.564 -17.630 1.00 84.06 189 ARG A C 1
ATOM 1424 O O . ARG A 1 189 ? -5.625 1.778 -17.511 1.00 84.06 189 ARG A O 1
ATOM 1431 N N . VAL A 1 190 ? -5.542 -0.268 -16.588 1.00 83.69 190 VAL A N 1
ATOM 1432 C CA . VAL A 1 190 ? -5.753 0.186 -15.203 1.00 83.69 190 VAL A CA 1
ATOM 1433 C C . VAL A 1 190 ? -4.586 1.063 -14.745 1.00 83.69 190 VAL A C 1
ATOM 1435 O O . VAL A 1 190 ? -4.802 2.088 -14.099 1.00 83.69 190 VAL A O 1
ATOM 1438 N N . GLN A 1 191 ? -3.357 0.698 -15.124 1.00 86.44 191 GLN A N 1
ATOM 1439 C CA . GLN A 1 191 ? -2.159 1.494 -14.869 1.00 86.44 191 GLN A CA 1
ATOM 1440 C C . GLN A 1 191 ? -2.287 2.894 -15.481 1.00 86.44 191 GLN A C 1
ATOM 1442 O O . GLN A 1 191 ? -2.158 3.883 -14.761 1.00 86.44 191 GLN A O 1
ATOM 1447 N N . ALA A 1 192 ? -2.604 2.986 -16.776 1.00 82.12 192 ALA A N 1
ATOM 1448 C CA . ALA A 1 192 ? -2.773 4.265 -17.456 1.00 82.12 192 ALA A CA 1
ATOM 1449 C C . ALA A 1 192 ? -3.902 5.105 -16.831 1.00 82.12 192 ALA A C 1
ATOM 1451 O O . ALA A 1 192 ? -3.738 6.314 -16.654 1.00 82.12 192 ALA A O 1
ATOM 1452 N N . ALA A 1 193 ? -5.035 4.480 -16.472 1.00 85.44 193 ALA A N 1
ATOM 1453 C CA . ALA A 1 193 ? -6.171 5.169 -15.849 1.00 85.44 193 ALA A CA 1
ATOM 1454 C C . ALA A 1 193 ? -5.751 5.830 -14.537 1.00 85.44 193 ALA A C 1
ATOM 1456 O O . ALA A 1 193 ? -6.011 7.009 -14.298 1.00 85.44 193 ALA A O 1
ATOM 1457 N N . MET A 1 194 ? -5.046 5.066 -13.702 1.00 91.62 194 MET A N 1
ATOM 1458 C CA . MET A 1 194 ? -4.565 5.540 -12.416 1.00 91.62 194 MET A CA 1
ATOM 1459 C C . MET A 1 194 ? -3.505 6.637 -12.568 1.00 91.62 194 MET A C 1
ATOM 1461 O O . MET A 1 194 ? -3.549 7.616 -11.826 1.00 91.62 194 MET A O 1
ATOM 1465 N N . GLU A 1 195 ? -2.571 6.509 -13.515 1.00 91.00 195 GLU A N 1
ATOM 1466 C CA . GLU A 1 195 ? -1.569 7.547 -13.793 1.00 91.00 195 GLU A CA 1
ATOM 1467 C C . GLU A 1 195 ? -2.216 8.863 -14.228 1.00 91.00 195 GLU A C 1
ATOM 1469 O O . GLU A 1 195 ? -1.871 9.916 -13.687 1.00 91.00 195 GLU A O 1
ATOM 1474 N N . SER A 1 196 ? -3.188 8.798 -15.144 1.00 90.44 196 SER A N 1
ATOM 1475 C CA . SER A 1 196 ? -3.941 9.963 -15.615 1.00 90.44 196 SER A CA 1
ATOM 1476 C C . SER A 1 196 ? -4.671 10.662 -14.463 1.00 90.44 196 SER A C 1
ATOM 1478 O O . SER A 1 196 ? -4.471 11.857 -14.226 1.00 90.44 196 SER A O 1
ATOM 1480 N N . GLU A 1 197 ? -5.457 9.914 -13.681 1.00 93.44 197 GLU A N 1
ATOM 1481 C CA . GLU A 1 197 ? -6.255 10.493 -12.597 1.00 93.44 197 GLU A CA 1
ATOM 1482 C C . GLU A 1 197 ? -5.397 11.051 -11.460 1.00 93.44 197 GLU A C 1
ATOM 1484 O O . GLU A 1 197 ? -5.677 12.140 -10.950 1.00 93.44 197 GLU A O 1
ATOM 1489 N N . LEU A 1 198 ? -4.314 10.364 -11.081 1.00 93.00 198 LEU A N 1
ATOM 1490 C CA . LEU A 1 198 ? -3.388 10.881 -10.074 1.00 93.00 198 LEU A CA 1
ATOM 1491 C C . LEU A 1 198 ? -2.626 12.107 -10.583 1.00 93.00 198 LEU A C 1
ATOM 1493 O O . LEU A 1 198 ? -2.443 13.054 -9.819 1.00 93.00 198 LEU A O 1
ATOM 1497 N N . GLY A 1 199 ? -2.233 12.138 -11.858 1.00 92.94 199 GLY A N 1
ATOM 1498 C CA . GLY A 1 199 ? -1.618 13.312 -12.476 1.00 92.94 199 GLY A CA 1
ATOM 1499 C C . GLY A 1 199 ? -2.559 14.520 -12.476 1.00 92.94 199 GLY A C 1
ATOM 1500 O O . GLY A 1 199 ? -2.176 15.616 -12.058 1.00 92.94 199 GLY A O 1
ATOM 1501 N N . ARG A 1 200 ? -3.827 14.313 -12.850 1.00 91.75 200 ARG A N 1
ATOM 1502 C CA . ARG A 1 200 ? -4.875 15.345 -12.801 1.00 91.75 200 ARG A CA 1
ATOM 1503 C C . ARG A 1 200 ? -5.120 15.841 -11.375 1.00 91.75 200 ARG A C 1
ATOM 1505 O O . ARG A 1 200 ? -5.250 17.050 -11.150 1.00 91.75 200 ARG A O 1
ATOM 1512 N N . ALA A 1 201 ? -5.151 14.932 -10.402 1.00 91.69 201 ALA A N 1
ATOM 1513 C CA . ALA A 1 201 ? -5.290 15.273 -8.991 1.00 91.69 201 ALA A CA 1
ATOM 1514 C C . ALA A 1 201 ? -4.086 16.082 -8.483 1.00 91.69 201 ALA A C 1
ATOM 1516 O O . ALA A 1 201 ? -4.281 17.093 -7.811 1.00 91.69 201 ALA A O 1
ATOM 1517 N N . MET A 1 202 ? -2.853 15.714 -8.852 1.00 94.06 202 MET A N 1
ATOM 1518 C CA . MET A 1 202 ? -1.662 16.496 -8.504 1.00 94.06 202 MET A CA 1
ATOM 1519 C C . MET A 1 202 ? -1.745 17.932 -9.020 1.00 94.06 202 MET A C 1
ATOM 1521 O O . MET A 1 202 ? -1.434 18.851 -8.267 1.00 94.06 202 MET A O 1
ATOM 1525 N N . GLY A 1 203 ? -2.212 18.132 -10.258 1.00 90.31 203 GLY A N 1
ATOM 1526 C CA . GLY A 1 203 ? -2.435 19.469 -10.814 1.00 90.31 203 GLY A CA 1
ATOM 1527 C C . GLY A 1 203 ? -3.508 20.252 -10.053 1.00 90.31 203 GLY A C 1
ATOM 1528 O O . GLY A 1 203 ? -3.300 21.409 -9.701 1.00 90.31 203 GLY A O 1
ATOM 1529 N N . THR A 1 204 ? -4.628 19.599 -9.731 1.00 94.56 204 THR A N 1
ATOM 1530 C CA . THR A 1 204 ? -5.764 20.217 -9.022 1.00 94.56 204 THR A CA 1
ATOM 1531 C C . THR A 1 204 ? -5.390 20.647 -7.602 1.00 94.56 204 THR A C 1
ATOM 1533 O O . THR A 1 204 ? -5.739 21.740 -7.166 1.00 94.56 204 THR A O 1
ATOM 1536 N N . PHE A 1 205 ? -4.659 19.799 -6.878 1.00 95.06 205 PHE A N 1
ATOM 1537 C CA . PHE A 1 205 ? -4.281 20.036 -5.483 1.00 95.06 205 PHE A CA 1
ATOM 1538 C C . PHE A 1 205 ? -2.895 20.671 -5.324 1.00 95.06 205 PHE A C 1
ATOM 1540 O O . PHE A 1 205 ? -2.437 20.842 -4.196 1.00 95.06 205 PHE A O 1
ATOM 1547 N N . SER A 1 206 ? -2.212 21.006 -6.427 1.00 94.69 206 SER A N 1
ATOM 1548 C CA . SER A 1 206 ? -0.807 21.448 -6.423 1.00 94.69 206 SER A CA 1
ATOM 1549 C C . SER A 1 206 ? 0.100 20.524 -5.592 1.00 94.69 206 SER A C 1
ATOM 1551 O O . SER A 1 206 ? 0.960 20.976 -4.833 1.00 94.69 206 SER A O 1
ATOM 1553 N N . ALA A 1 207 ? -0.131 19.212 -5.678 1.00 94.50 207 ALA A N 1
ATOM 1554 C CA . ALA A 1 207 ? 0.556 18.238 -4.841 1.00 94.50 207 ALA A CA 1
ATOM 1555 C C . ALA A 1 207 ? 1.992 17.997 -5.329 1.00 94.50 207 ALA A C 1
ATOM 1557 O O . ALA A 1 207 ? 2.260 17.944 -6.527 1.00 94.50 207 ALA A O 1
ATOM 1558 N N . ARG A 1 208 ? 2.920 17.784 -4.387 1.00 93.44 208 ARG A N 1
ATOM 1559 C CA . ARG A 1 208 ? 4.330 17.476 -4.689 1.00 93.44 208 ARG A CA 1
ATOM 1560 C C . ARG A 1 208 ? 4.525 16.079 -5.293 1.00 93.44 208 ARG A C 1
ATOM 1562 O O . ARG A 1 208 ? 5.422 15.881 -6.103 1.00 93.44 208 ARG A O 1
ATOM 1569 N N . GLY A 1 209 ? 3.705 15.117 -4.885 1.00 93.81 209 GLY A N 1
ATOM 1570 C CA . GLY A 1 209 ? 3.757 13.738 -5.355 1.00 93.81 209 GLY A CA 1
ATOM 1571 C C . GLY A 1 209 ? 2.446 13.017 -5.074 1.00 93.81 209 GLY A C 1
ATOM 1572 O O . GLY A 1 209 ? 1.665 13.451 -4.224 1.00 93.81 209 GLY A O 1
ATOM 1573 N N . ALA A 1 210 ? 2.216 11.916 -5.778 1.00 95.75 210 ALA A N 1
ATOM 1574 C CA . ALA A 1 210 ? 1.039 11.074 -5.611 1.00 95.75 210 ALA A CA 1
ATOM 1575 C C . ALA A 1 210 ? 1.414 9.605 -5.789 1.00 95.75 210 ALA A C 1
ATOM 1577 O O . ALA A 1 210 ? 2.326 9.270 -6.539 1.00 95.75 210 ALA A O 1
ATOM 1578 N N . GLY A 1 211 ? 0.713 8.716 -5.096 1.00 95.69 211 GLY A N 1
ATOM 1579 C CA . GLY A 1 211 ? 0.910 7.282 -5.240 1.00 95.69 211 GLY A CA 1
ATOM 1580 C C . GLY A 1 211 ? -0.415 6.548 -5.166 1.00 95.69 211 GLY A C 1
ATOM 1581 O O . GLY A 1 211 ? -1.324 6.977 -4.457 1.00 95.69 211 GLY A O 1
ATOM 1582 N N . GLY A 1 212 ? -0.516 5.441 -5.890 1.00 95.81 212 GLY A N 1
ATOM 1583 C CA . GLY A 1 212 ? -1.736 4.654 -5.964 1.00 95.81 212 GLY A CA 1
ATOM 1584 C C . GLY A 1 212 ? -1.458 3.182 -6.208 1.00 95.81 212 GLY A C 1
ATOM 1585 O O . GLY A 1 212 ? -0.457 2.823 -6.824 1.00 95.81 212 GLY A O 1
ATOM 1586 N N . ILE A 1 213 ? -2.339 2.332 -5.684 1.00 97.12 213 ILE A N 1
ATOM 1587 C CA . ILE A 1 213 ? -2.294 0.883 -5.862 1.00 97.12 213 ILE A CA 1
ATOM 1588 C C . ILE A 1 213 ? -3.708 0.384 -6.150 1.00 97.12 213 ILE A C 1
ATOM 1590 O O . ILE A 1 213 ? -4.638 0.723 -5.418 1.00 97.12 213 ILE A O 1
ATOM 1594 N N . VAL A 1 214 ? -3.848 -0.464 -7.165 1.00 95.25 214 VAL A N 1
ATOM 1595 C CA . VAL A 1 214 ? -5.031 -1.304 -7.383 1.00 95.25 214 VAL A CA 1
ATOM 1596 C C . VAL A 1 214 ? -4.602 -2.756 -7.217 1.00 95.25 214 VAL A C 1
ATOM 1598 O O . VAL A 1 214 ? -3.613 -3.185 -7.810 1.00 95.25 214 VAL A O 1
ATOM 1601 N N . MET A 1 215 ? -5.323 -3.505 -6.386 1.00 90.88 215 MET A N 1
ATOM 1602 C CA . MET A 1 215 ? -4.958 -4.864 -5.986 1.00 90.88 215 MET A CA 1
ATOM 1603 C C . MET A 1 215 ? -6.169 -5.790 -6.051 1.00 90.88 215 MET A C 1
ATOM 1605 O O . MET A 1 215 ? -7.251 -5.429 -5.587 1.00 90.88 215 MET A O 1
ATOM 1609 N N . ASP A 1 216 ? -5.964 -6.999 -6.565 1.00 89.88 216 ASP A N 1
ATOM 1610 C CA . ASP A 1 216 ? -6.921 -8.090 -6.430 1.00 89.88 216 ASP A CA 1
ATOM 1611 C C . ASP A 1 216 ? -6.913 -8.597 -4.982 1.00 89.88 216 ASP A C 1
ATOM 1613 O O . ASP A 1 216 ? -5.907 -9.089 -4.459 1.00 89.88 216 ASP A O 1
ATOM 1617 N N . VAL A 1 217 ? -8.059 -8.473 -4.314 1.00 86.75 217 VAL A N 1
ATOM 1618 C CA . VAL A 1 217 ? -8.179 -8.812 -2.895 1.00 86.75 217 VAL A CA 1
ATOM 1619 C C . VAL A 1 217 ? -8.077 -10.315 -2.632 1.00 86.75 217 VAL A C 1
ATOM 1621 O O . VAL A 1 217 ? -7.761 -10.715 -1.516 1.00 86.75 217 VAL A O 1
ATOM 1624 N N . HIS A 1 218 ? -8.336 -11.174 -3.615 1.00 85.12 218 HIS A N 1
ATOM 1625 C CA . HIS A 1 218 ? -8.342 -12.626 -3.460 1.00 85.12 218 HIS A CA 1
ATOM 1626 C C . HIS A 1 218 ? -7.003 -13.274 -3.796 1.00 85.12 218 HIS A C 1
ATOM 1628 O O . HIS A 1 218 ? -6.705 -14.326 -3.225 1.00 85.12 218 HIS A O 1
ATOM 1634 N N . THR A 1 219 ? -6.199 -12.672 -4.670 1.00 83.38 219 THR A N 1
ATOM 1635 C CA . THR A 1 219 ? -4.904 -13.225 -5.094 1.00 83.38 219 THR A CA 1
ATOM 1636 C C . THR A 1 219 ? -3.710 -12.462 -4.526 1.00 83.38 219 THR A C 1
ATOM 1638 O O . THR A 1 219 ? -2.668 -13.076 -4.302 1.00 83.38 219 THR A O 1
ATOM 1641 N N . GLY A 1 220 ? -3.866 -11.171 -4.212 1.00 86.19 220 GLY A N 1
ATOM 1642 C CA . GLY A 1 220 ? -2.757 -10.272 -3.873 1.00 86.19 220 GLY A CA 1
ATOM 1643 C C . GLY A 1 220 ? -2.038 -9.707 -5.104 1.00 86.19 220 GLY A C 1
ATOM 1644 O O . GLY A 1 220 ? -1.039 -9.002 -4.957 1.00 86.19 220 GLY A O 1
ATOM 1645 N N . GLU A 1 221 ? -2.532 -9.997 -6.311 1.00 90.12 221 GLU A N 1
ATOM 1646 C CA . GLU A 1 221 ? -2.017 -9.437 -7.560 1.00 90.12 221 GLU A CA 1
ATOM 1647 C C . GLU A 1 221 ? -2.180 -7.918 -7.577 1.00 90.12 221 GLU A C 1
ATOM 1649 O O . GLU A 1 221 ? -3.272 -7.384 -7.382 1.00 90.12 221 GLU A O 1
ATOM 1654 N N . VAL A 1 222 ? -1.086 -7.210 -7.835 1.00 92.81 222 VAL A N 1
ATOM 1655 C CA . VAL A 1 222 ? -1.112 -5.767 -8.052 1.00 92.81 222 VAL A CA 1
ATOM 1656 C C . VAL A 1 222 ? -1.442 -5.509 -9.519 1.00 92.81 222 VAL A C 1
ATOM 1658 O O . VAL A 1 222 ? -0.630 -5.782 -10.400 1.00 92.81 222 VAL A O 1
ATOM 1661 N N . LEU A 1 223 ? -2.640 -4.979 -9.769 1.00 90.31 223 LEU A N 1
ATOM 1662 C CA . LEU A 1 223 ? -3.144 -4.661 -11.107 1.00 90.31 223 LEU A CA 1
ATOM 1663 C C . LEU A 1 223 ? -2.636 -3.308 -11.610 1.00 90.31 223 LEU A C 1
ATOM 1665 O O . LEU A 1 223 ? -2.455 -3.130 -12.809 1.00 90.31 223 LEU A O 1
ATOM 1669 N N . ALA A 1 224 ? -2.395 -2.364 -10.702 1.00 92.94 224 ALA A N 1
ATOM 1670 C CA . ALA A 1 224 ? -1.743 -1.097 -11.007 1.00 92.94 224 ALA A CA 1
ATOM 1671 C C . ALA A 1 224 ? -0.952 -0.602 -9.795 1.00 92.94 224 ALA A C 1
ATOM 1673 O O . ALA A 1 224 ? -1.380 -0.766 -8.649 1.00 92.94 224 ALA A O 1
ATOM 1674 N N . MET A 1 225 ? 0.196 0.018 -10.049 1.00 96.19 225 MET A N 1
ATOM 1675 C CA . MET A 1 225 ? 1.032 0.661 -9.040 1.00 96.19 225 MET A CA 1
ATOM 1676 C C . MET A 1 225 ? 1.649 1.920 -9.636 1.00 96.19 225 MET A C 1
ATOM 1678 O O . MET A 1 225 ? 2.505 1.854 -10.516 1.00 96.19 225 MET A O 1
ATOM 1682 N N . VAL A 1 226 ? 1.229 3.072 -9.129 1.00 96.56 226 VAL A N 1
ATOM 1683 C CA . VAL A 1 226 ? 1.627 4.381 -9.644 1.00 96.56 226 VAL A CA 1
ATOM 1684 C C . VAL A 1 226 ? 2.382 5.151 -8.576 1.00 96.56 226 VAL A C 1
ATOM 1686 O O . VAL A 1 226 ? 1.977 5.183 -7.415 1.00 96.56 226 VAL A O 1
ATOM 1689 N N . SER A 1 227 ? 3.467 5.805 -8.984 1.00 96.38 227 SER A N 1
ATOM 1690 C CA . SER A 1 227 ? 4.219 6.759 -8.176 1.00 96.38 227 SER A CA 1
ATOM 1691 C C . SER A 1 227 ? 4.575 7.960 -9.043 1.00 96.38 227 SER A C 1
ATOM 1693 O O . SER A 1 227 ? 5.208 7.804 -10.083 1.00 96.38 227 SER A O 1
ATOM 1695 N N . LEU A 1 228 ? 4.160 9.145 -8.609 1.00 94.88 228 LEU A N 1
ATOM 1696 C CA . LEU A 1 228 ? 4.390 10.419 -9.274 1.00 94.88 228 LEU A CA 1
ATOM 1697 C C . LEU A 1 228 ? 5.163 11.370 -8.342 1.00 94.88 228 LEU A C 1
ATOM 1699 O O . LEU A 1 228 ? 4.894 11.375 -7.134 1.00 94.88 228 LEU A O 1
ATOM 1703 N N . PRO A 1 229 ? 6.070 12.212 -8.871 1.00 93.12 229 PRO A N 1
ATOM 1704 C CA . PRO A 1 229 ? 6.409 12.371 -10.291 1.00 93.12 229 PRO A CA 1
ATOM 1705 C C . PRO A 1 229 ? 7.104 11.137 -10.890 1.00 93.12 229 PRO A C 1
ATOM 1707 O O . PRO A 1 229 ? 7.809 10.414 -10.193 1.00 93.12 229 PRO A O 1
ATOM 1710 N N . THR A 1 230 ? 6.859 10.883 -12.177 1.00 90.50 230 THR A N 1
ATOM 1711 C CA . THR A 1 230 ? 7.438 9.749 -12.917 1.00 90.50 230 THR A CA 1
ATOM 1712 C C . THR A 1 230 ? 8.675 10.178 -13.710 1.0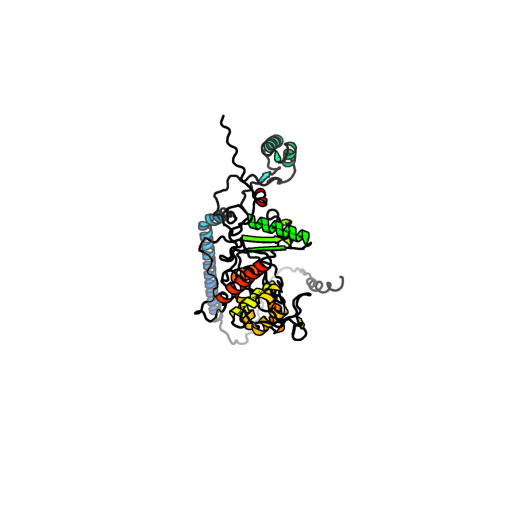0 90.50 230 THR A C 1
ATOM 1714 O O . THR A 1 230 ? 8.942 11.366 -13.879 1.00 90.50 230 THR A O 1
ATOM 1717 N N . PHE A 1 231 ? 9.421 9.211 -14.236 1.00 89.44 231 PHE A N 1
ATOM 1718 C CA . PHE A 1 231 ? 10.558 9.431 -15.126 1.00 89.44 231 PHE A CA 1
ATOM 1719 C C . PHE A 1 231 ? 10.457 8.550 -16.368 1.00 89.44 231 PHE A C 1
ATOM 1721 O O . PHE A 1 231 ? 9.773 7.531 -16.386 1.00 89.44 231 PHE A O 1
ATOM 1728 N N . ASN A 1 232 ? 11.195 8.912 -17.419 1.00 86.00 232 ASN A N 1
ATOM 1729 C CA . ASN A 1 232 ? 11.287 8.073 -18.607 1.00 86.00 232 ASN A CA 1
ATOM 1730 C C . ASN A 1 232 ? 12.303 6.933 -18.378 1.00 86.00 232 ASN A C 1
ATOM 1732 O O . ASN A 1 232 ? 13.510 7.207 -18.324 1.00 86.00 232 ASN A O 1
ATOM 1736 N N . PRO A 1 233 ? 11.877 5.654 -18.330 1.00 85.06 233 PRO A N 1
ATOM 1737 C CA . PRO A 1 233 ? 12.786 4.530 -18.104 1.00 85.06 233 PRO A CA 1
ATOM 1738 C C . PRO A 1 233 ? 13.784 4.323 -19.254 1.00 85.06 233 PRO A C 1
ATOM 1740 O O . PRO A 1 233 ? 14.849 3.744 -19.054 1.00 85.06 233 PRO A O 1
ATOM 1743 N N . ASN A 1 234 ? 13.509 4.860 -20.449 1.00 82.31 234 ASN A N 1
ATOM 1744 C CA . ASN A 1 234 ? 14.444 4.845 -21.577 1.00 82.31 234 ASN A CA 1
ATOM 1745 C C . ASN A 1 234 ? 15.545 5.918 -21.461 1.00 82.31 234 ASN A C 1
ATOM 1747 O O . ASN A 1 234 ? 16.478 5.930 -22.271 1.00 82.31 234 ASN A O 1
ATOM 1751 N N . ARG A 1 235 ? 15.442 6.837 -20.486 1.00 82.31 235 ARG A N 1
ATOM 1752 C CA . ARG A 1 235 ? 16.369 7.961 -20.252 1.00 82.31 235 ARG A CA 1
ATOM 1753 C C . ARG A 1 235 ? 16.590 8.240 -18.756 1.00 82.31 235 ARG A C 1
ATOM 1755 O O . ARG A 1 235 ? 16.485 9.375 -18.304 1.00 82.31 235 ARG A O 1
ATOM 1762 N N . VAL A 1 236 ? 16.963 7.209 -17.997 1.00 80.62 236 VAL A N 1
ATOM 1763 C CA . VAL A 1 236 ? 17.124 7.279 -16.527 1.00 80.62 236 VAL A CA 1
ATOM 1764 C C . VAL A 1 236 ? 18.122 8.348 -16.059 1.00 80.62 236 VAL A C 1
ATOM 1766 O O . VAL A 1 236 ? 17.910 8.966 -15.025 1.00 80.62 236 VAL A O 1
ATOM 1769 N N . GLY A 1 237 ? 19.192 8.617 -16.819 1.00 80.38 237 GLY A N 1
ATOM 1770 C CA . GLY A 1 237 ? 20.243 9.568 -16.419 1.00 80.38 237 GLY A CA 1
ATOM 1771 C C . GLY A 1 237 ? 19.795 11.030 -16.271 1.00 80.38 237 GLY A C 1
ATOM 1772 O O . GLY A 1 237 ? 20.582 11.848 -15.809 1.00 80.38 237 GLY A O 1
ATOM 1773 N N . MET A 1 238 ? 18.564 11.357 -16.672 1.00 72.50 238 MET A N 1
ATOM 1774 C CA . MET A 1 238 ? 17.959 12.685 -16.516 1.00 72.50 238 MET A CA 1
ATOM 1775 C C . MET A 1 238 ? 16.982 12.771 -15.332 1.00 72.50 238 MET A C 1
ATOM 1777 O O . MET A 1 238 ? 16.460 13.850 -15.076 1.00 72.50 238 MET A O 1
ATOM 1781 N N . ALA A 1 239 ? 16.713 11.664 -14.634 1.00 80.88 239 ALA A N 1
ATOM 1782 C CA . ALA A 1 239 ? 15.782 11.624 -13.510 1.00 80.88 239 ALA A CA 1
ATOM 1783 C C . ALA A 1 239 ? 16.465 12.054 -12.203 1.00 80.88 239 ALA A C 1
ATOM 1785 O O . ALA A 1 239 ? 17.583 11.626 -11.902 1.00 80.88 239 ALA A O 1
ATOM 1786 N N . GLY A 1 240 ? 15.785 12.877 -11.411 1.00 84.75 240 GLY A N 1
ATOM 1787 C CA . GLY A 1 240 ? 16.179 13.206 -10.050 1.00 84.75 240 GLY A CA 1
ATOM 1788 C C . GLY A 1 240 ? 15.833 12.093 -9.057 1.00 84.75 240 GLY A C 1
ATOM 1789 O O . GLY A 1 240 ? 15.175 11.096 -9.359 1.00 84.75 240 GLY A O 1
ATOM 1790 N N . SER A 1 241 ? 16.303 12.251 -7.819 1.00 84.69 241 SER A N 1
ATOM 1791 C CA . SER A 1 241 ? 16.094 11.256 -6.759 1.00 84.69 241 SER A CA 1
ATOM 1792 C C . SER A 1 241 ? 14.633 11.118 -6.326 1.00 84.69 241 SER A C 1
ATOM 1794 O O . SER A 1 241 ? 14.261 10.085 -5.773 1.00 84.69 241 SER A O 1
ATOM 1796 N N . GLU A 1 242 ? 13.813 12.146 -6.554 1.00 86.88 242 GLU A N 1
ATOM 1797 C CA . GLU A 1 242 ? 12.388 12.119 -6.243 1.00 86.88 242 GLU A CA 1
ATOM 1798 C C . GLU A 1 242 ? 11.594 11.330 -7.283 1.00 86.88 242 GLU A C 1
ATOM 1800 O O . GLU A 1 242 ? 10.785 10.500 -6.875 1.00 86.88 242 GLU A O 1
ATOM 1805 N N . GLU A 1 243 ? 11.873 11.499 -8.583 1.00 88.62 243 GLU A N 1
ATOM 1806 C CA . GLU A 1 243 ? 11.201 10.713 -9.627 1.00 88.62 243 GLU A CA 1
ATOM 1807 C C . GLU A 1 243 ? 11.599 9.230 -9.581 1.00 88.62 243 GLU A C 1
ATOM 1809 O O . GLU A 1 243 ? 10.792 8.351 -9.864 1.00 88.62 243 GLU A O 1
ATOM 1814 N N . LEU A 1 244 ? 12.835 8.924 -9.172 1.00 89.50 244 LEU A N 1
ATOM 1815 C CA . LEU A 1 244 ? 13.311 7.542 -9.030 1.00 89.50 244 LEU A CA 1
ATOM 1816 C C . LEU A 1 244 ? 12.723 6.804 -7.816 1.00 89.50 244 LEU A C 1
ATOM 1818 O O . LEU A 1 244 ? 12.938 5.597 -7.670 1.00 89.50 244 LEU A O 1
ATOM 1822 N N . ARG A 1 245 ? 12.030 7.505 -6.912 1.00 91.75 245 ARG A N 1
ATOM 1823 C CA . ARG A 1 245 ? 11.506 6.923 -5.675 1.00 91.75 245 ARG A CA 1
ATOM 1824 C C . ARG A 1 245 ? 10.088 6.403 -5.881 1.00 91.75 245 ARG A C 1
ATOM 1826 O O . ARG A 1 245 ? 9.176 7.167 -6.180 1.00 91.75 245 ARG A O 1
ATOM 1833 N N . ASN A 1 246 ? 9.867 5.124 -5.586 1.00 94.56 246 ASN A N 1
ATOM 1834 C CA . ASN A 1 246 ? 8.522 4.558 -5.548 1.00 94.56 246 ASN A CA 1
ATOM 1835 C C . ASN A 1 246 ? 7.841 4.891 -4.209 1.00 94.56 246 ASN A C 1
ATOM 1837 O O . ASN A 1 246 ? 8.103 4.260 -3.181 1.00 94.56 246 ASN A O 1
ATOM 1841 N N . LEU A 1 247 ? 6.932 5.868 -4.216 1.00 95.88 247 LEU A N 1
ATOM 1842 C CA . LEU A 1 247 ? 6.203 6.320 -3.029 1.00 95.88 247 LEU A CA 1
ATOM 1843 C C . LEU A 1 247 ? 5.343 5.220 -2.392 1.00 95.88 247 LEU A C 1
ATOM 1845 O O . LEU A 1 247 ? 5.082 5.269 -1.193 1.00 95.88 247 LEU A O 1
ATOM 1849 N N . THR A 1 248 ? 4.920 4.219 -3.163 1.00 96.81 248 THR A N 1
ATOM 1850 C CA . THR A 1 248 ? 4.000 3.178 -2.689 1.00 96.81 248 THR A CA 1
ATOM 1851 C C . THR A 1 248 ? 4.701 2.051 -1.927 1.00 96.81 248 THR A C 1
ATOM 1853 O O . THR A 1 248 ? 4.109 1.449 -1.023 1.00 96.81 248 THR A O 1
ATOM 1856 N N . THR A 1 249 ? 5.979 1.795 -2.237 1.00 96.19 249 THR A N 1
ATOM 1857 C CA . THR A 1 249 ? 6.769 0.706 -1.639 1.00 96.19 249 THR A CA 1
ATOM 1858 C C . THR A 1 249 ? 7.946 1.184 -0.798 1.00 96.19 249 THR A C 1
ATOM 1860 O O . THR A 1 249 ? 8.339 0.466 0.119 1.00 96.19 249 THR A O 1
ATOM 1863 N N . GLN A 1 250 ? 8.513 2.367 -1.067 1.00 95.06 250 GLN A N 1
ATOM 1864 C CA . GLN A 1 250 ? 9.675 2.905 -0.345 1.00 95.06 250 GLN A CA 1
ATOM 1865 C C . GLN A 1 250 ? 9.303 3.929 0.724 1.00 95.06 250 GLN A C 1
ATOM 1867 O O . GLN A 1 250 ? 9.913 3.931 1.795 1.00 95.06 250 GLN A O 1
ATOM 1872 N N . SER A 1 251 ? 8.344 4.809 0.437 1.00 95.94 251 SER A N 1
ATOM 1873 C CA . SER A 1 251 ? 7.969 5.890 1.351 1.00 95.94 251 SER A CA 1
ATOM 1874 C C . SER A 1 251 ? 6.979 5.407 2.404 1.00 95.94 251 SER A C 1
ATOM 1876 O O . SER A 1 251 ? 6.087 4.609 2.123 1.00 95.94 251 SER A O 1
ATOM 1878 N N . VAL A 1 252 ? 7.140 5.911 3.626 1.00 97.19 252 VAL A N 1
ATOM 1879 C CA . VAL A 1 252 ? 6.262 5.627 4.766 1.00 97.19 252 VAL A CA 1
ATOM 1880 C C . VAL A 1 252 ? 5.550 6.902 5.193 1.00 97.19 252 VAL A C 1
ATOM 1882 O O . VAL A 1 252 ? 6.157 7.972 5.210 1.00 97.19 252 VAL A O 1
ATOM 1885 N N . PHE A 1 253 ? 4.276 6.776 5.550 1.00 97.19 253 PHE A N 1
ATOM 1886 C CA . PHE A 1 253 ? 3.416 7.889 5.942 1.00 97.19 253 PHE A CA 1
ATOM 1887 C C . PHE A 1 253 ? 2.587 7.513 7.166 1.00 97.19 253 PHE A C 1
ATOM 1889 O O . PHE A 1 253 ? 2.232 6.345 7.346 1.00 97.19 253 PHE A O 1
ATOM 1896 N N . GLU A 1 254 ? 2.241 8.506 7.980 1.00 97.56 254 GLU A N 1
ATOM 1897 C CA . GLU A 1 254 ? 1.142 8.383 8.937 1.00 97.56 254 GLU A CA 1
ATOM 1898 C C . GLU A 1 254 ? -0.172 8.477 8.153 1.00 97.56 254 GLU A C 1
ATOM 1900 O O . GLU A 1 254 ? -0.579 9.551 7.718 1.00 97.56 254 GLU A O 1
ATOM 1905 N N . LEU A 1 255 ? -0.803 7.332 7.886 1.00 94.44 255 LEU A N 1
ATOM 1906 C CA . LEU A 1 255 ? -1.964 7.248 6.986 1.00 94.44 255 LEU A CA 1
ATOM 1907 C C . LEU A 1 255 ? -3.299 7.565 7.689 1.00 94.44 255 LEU A C 1
ATOM 1909 O O . LEU A 1 255 ? -4.370 7.427 7.090 1.00 94.44 255 LEU A O 1
ATOM 1913 N N . GLY A 1 256 ? -3.249 7.989 8.956 1.00 95.50 256 GLY A N 1
ATOM 1914 C CA . GLY A 1 256 ? -4.379 8.563 9.679 1.00 95.50 256 GLY A CA 1
ATOM 1915 C C . GLY A 1 256 ? -5.615 7.658 9.738 1.00 95.50 256 GLY A C 1
ATOM 1916 O O . GLY A 1 256 ? -5.531 6.452 9.982 1.00 95.50 256 GLY A O 1
ATOM 1917 N N . SER A 1 257 ? -6.788 8.249 9.487 1.00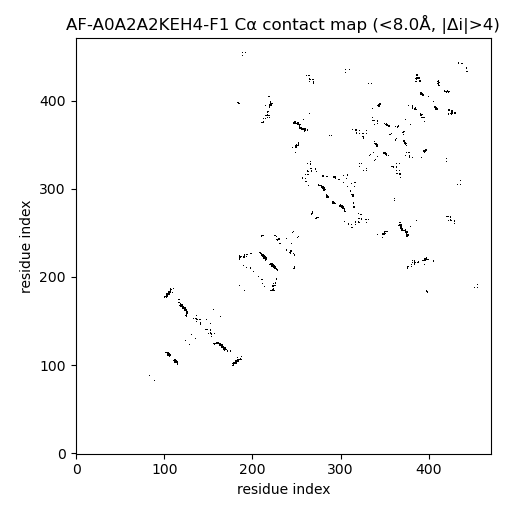 95.50 257 SER A N 1
ATOM 1918 C CA . SER A 1 257 ? -8.109 7.610 9.615 1.00 95.50 257 SER A CA 1
ATOM 1919 C C . SER A 1 257 ? -8.288 6.299 8.838 1.00 95.50 257 SER A C 1
ATOM 1921 O O . SER A 1 257 ? -9.184 5.524 9.167 1.00 95.50 257 SER A O 1
ATOM 1923 N N . THR A 1 258 ? -7.425 6.000 7.866 1.00 94.56 258 THR A N 1
ATOM 1924 C CA . THR A 1 258 ? -7.401 4.698 7.176 1.00 94.56 258 THR A CA 1
ATOM 1925 C C . THR A 1 258 ? -7.114 3.518 8.118 1.00 94.56 258 THR A C 1
ATOM 1927 O O . THR A 1 258 ? -7.443 2.377 7.813 1.00 94.56 258 THR A O 1
ATOM 1930 N N . PHE A 1 259 ? -6.567 3.765 9.311 1.00 95.50 259 PHE A N 1
ATOM 1931 C CA . PHE A 1 259 ? -6.348 2.734 10.329 1.00 95.50 259 PHE A CA 1
ATOM 1932 C C . PHE A 1 259 ? -7.611 2.395 11.138 1.00 95.50 259 PHE A C 1
ATOM 1934 O O . PHE A 1 259 ? -7.687 1.317 11.730 1.00 95.50 259 PHE A O 1
ATOM 1941 N N . LYS A 1 260 ? -8.634 3.260 11.161 1.00 94.00 260 LYS A N 1
ATOM 1942 C CA . LYS A 1 260 ? -9.823 3.070 12.015 1.00 94.00 260 LYS A CA 1
ATOM 1943 C C . LYS A 1 260 ? -10.593 1.781 11.700 1.00 94.00 260 LYS A C 1
ATOM 1945 O O . LYS A 1 260 ? -10.919 1.066 12.650 1.00 94.00 260 LYS A O 1
ATOM 1950 N N . PRO A 1 261 ? -10.835 1.404 10.424 1.00 90.81 261 PRO A N 1
ATOM 1951 C CA . PRO A 1 261 ? -11.450 0.113 10.111 1.00 90.81 261 PRO A CA 1
ATOM 1952 C C . PRO A 1 261 ? -10.638 -1.076 10.632 1.00 90.81 261 PRO A C 1
ATOM 1954 O O . PRO A 1 261 ? -11.223 -2.046 11.104 1.00 90.81 261 PRO A O 1
ATOM 1957 N N . ILE A 1 262 ? -9.303 -0.985 10.615 1.00 91.62 262 ILE A N 1
ATOM 1958 C CA . ILE A 1 262 ? -8.410 -2.018 11.159 1.00 91.62 262 ILE A CA 1
ATOM 1959 C C . ILE A 1 262 ? -8.569 -2.102 12.682 1.00 91.62 262 ILE A C 1
ATOM 1961 O O . ILE A 1 262 ? -8.680 -3.197 13.230 1.00 91.62 262 ILE A O 1
ATOM 1965 N N . THR A 1 263 ? -8.636 -0.967 13.378 1.00 92.56 263 THR A N 1
ATOM 1966 C CA . THR A 1 263 ? -8.876 -0.922 14.830 1.00 92.56 263 THR A CA 1
ATOM 1967 C C . THR A 1 263 ? -10.225 -1.534 15.199 1.00 92.56 263 THR A C 1
ATOM 1969 O O . THR A 1 263 ? -10.292 -2.395 16.076 1.00 92.56 263 THR A O 1
ATOM 1972 N N . VAL A 1 264 ? -11.300 -1.136 14.513 1.00 88.62 264 VAL A N 1
ATOM 1973 C CA . VAL A 1 264 ? -12.641 -1.695 14.739 1.00 88.62 264 VAL A CA 1
ATOM 1974 C C . VAL A 1 264 ? -12.644 -3.196 14.458 1.00 88.62 264 VAL A C 1
ATOM 1976 O O . VAL A 1 264 ? -13.149 -3.970 15.273 1.00 88.62 264 VAL A O 1
ATOM 1979 N N . ALA A 1 265 ? -12.015 -3.624 13.358 1.00 85.62 265 ALA A N 1
ATOM 1980 C CA . ALA A 1 265 ? -11.856 -5.038 13.047 1.00 85.62 265 ALA A CA 1
ATOM 1981 C C . ALA A 1 265 ? -11.137 -5.771 14.183 1.00 85.62 265 ALA A C 1
ATOM 1983 O O . ALA A 1 265 ? -11.629 -6.793 14.642 1.00 85.62 265 ALA A O 1
ATOM 1984 N N . THR A 1 266 ? -10.036 -5.213 14.693 1.00 88.38 266 THR A N 1
ATOM 1985 C CA . THR A 1 266 ? -9.264 -5.773 15.812 1.00 88.38 266 THR A CA 1
ATOM 1986 C C . THR A 1 266 ? -10.122 -5.951 17.056 1.00 88.38 266 THR A C 1
ATOM 1988 O O . THR A 1 266 ? -10.066 -6.995 17.696 1.00 88.38 266 THR A O 1
ATOM 1991 N N . ALA A 1 267 ? -10.939 -4.959 17.402 1.00 88.88 267 ALA A N 1
ATOM 1992 C CA . ALA A 1 267 ? -11.757 -5.009 18.605 1.00 88.88 267 ALA A CA 1
ATOM 1993 C C . ALA A 1 267 ? -12.848 -6.089 18.545 1.00 88.88 267 ALA A C 1
ATOM 1995 O O . ALA A 1 267 ? -13.115 -6.756 19.550 1.00 88.88 267 ALA A O 1
ATOM 1996 N N . ILE A 1 268 ? -13.439 -6.288 17.364 1.00 83.06 268 ILE A N 1
ATOM 1997 C CA . ILE A 1 268 ? -14.403 -7.363 17.094 1.00 83.06 268 ILE A CA 1
ATOM 1998 C C . ILE A 1 268 ? -13.690 -8.723 17.078 1.00 83.06 268 ILE A C 1
ATOM 2000 O O . ILE A 1 268 ? -14.156 -9.681 17.690 1.00 83.06 268 ILE A O 1
ATOM 2004 N N . ASP A 1 269 ? -12.537 -8.800 16.410 1.00 77.44 269 ASP A N 1
ATOM 2005 C CA . ASP A 1 269 ? -11.688 -9.989 16.268 1.00 77.44 269 ASP A CA 1
ATOM 2006 C C . ASP A 1 269 ? -11.281 -10.565 17.625 1.00 77.44 269 ASP A C 1
ATOM 2008 O O . ASP A 1 269 ? -11.392 -11.765 17.882 1.00 77.44 269 ASP A O 1
ATOM 2012 N N . THR A 1 270 ? -10.878 -9.685 18.539 1.00 82.94 270 THR A N 1
ATOM 2013 C CA . THR A 1 270 ? -10.443 -10.076 19.875 1.00 82.94 270 THR A CA 1
ATOM 2014 C C . THR A 1 270 ? -11.597 -10.322 20.841 1.00 82.94 270 THR A C 1
ATOM 2016 O O . THR A 1 270 ? -11.334 -10.650 22.000 1.00 82.94 270 THR A O 1
ATOM 2019 N N . GLY A 1 271 ? -12.847 -10.142 20.396 1.00 83.19 271 GLY A N 1
ATOM 2020 C CA . GLY A 1 271 ? -14.045 -10.228 21.229 1.00 83.19 271 GLY A CA 1
ATOM 2021 C C . GLY A 1 271 ? -14.102 -9.160 22.322 1.00 83.19 271 GLY A C 1
ATOM 2022 O O . GLY A 1 271 ? -14.781 -9.357 23.323 1.00 83.19 271 GLY A O 1
ATOM 2023 N N . THR A 1 272 ? -13.361 -8.058 22.163 1.00 86.75 272 THR A N 1
ATOM 2024 C CA . THR A 1 272 ? -13.359 -6.957 23.137 1.00 86.75 272 THR A CA 1
ATOM 2025 C C . THR A 1 272 ? -14.685 -6.206 23.083 1.00 86.75 272 THR A C 1
ATOM 2027 O O . THR A 1 272 ? -15.200 -5.800 24.119 1.00 86.75 272 THR A O 1
ATOM 2030 N N . ILE A 1 273 ? -15.248 -6.041 21.881 1.00 82.06 273 ILE A N 1
ATOM 2031 C CA . ILE A 1 273 ? -16.488 -5.295 21.667 1.00 82.06 273 ILE A CA 1
ATOM 2032 C C . ILE A 1 273 ? -17.438 -6.047 20.731 1.00 82.06 273 ILE A C 1
ATOM 2034 O O . ILE A 1 273 ? -17.031 -6.887 19.928 1.00 82.06 273 ILE A O 1
ATOM 2038 N N . THR A 1 274 ? -18.712 -5.676 20.794 1.00 78.25 274 THR A N 1
ATOM 2039 C CA . THR A 1 274 ? -19.785 -6.115 19.893 1.00 78.25 274 THR A CA 1
ATOM 2040 C C . THR A 1 274 ? -20.284 -4.950 19.032 1.00 78.25 274 THR A C 1
ATOM 2042 O O . THR A 1 274 ? -20.139 -3.785 19.396 1.00 78.25 274 THR A O 1
ATOM 2045 N N . MET A 1 275 ? -20.934 -5.238 17.898 1.00 73.38 275 MET A N 1
ATOM 2046 C CA . MET A 1 275 ? -21.390 -4.200 16.951 1.00 73.38 275 MET A CA 1
ATOM 2047 C C . MET A 1 275 ? -22.441 -3.231 17.514 1.00 73.38 275 MET A C 1
ATOM 2049 O O . MET A 1 275 ? -22.584 -2.119 17.013 1.00 73.38 275 MET A O 1
ATOM 2053 N N . ASN A 1 276 ? -23.185 -3.643 18.542 1.00 76.88 276 ASN A N 1
ATOM 2054 C CA . ASN A 1 276 ? -24.191 -2.813 19.209 1.00 76.88 276 ASN A CA 1
ATOM 2055 C C . ASN A 1 276 ? -23.597 -1.882 20.281 1.00 76.88 276 ASN A C 1
ATOM 2057 O O . ASN A 1 276 ? -24.322 -1.051 20.831 1.00 76.88 276 ASN A O 1
ATOM 2061 N N . ARG A 1 277 ? -22.302 -2.015 20.600 1.00 83.75 277 ARG A N 1
ATOM 2062 C CA . ARG A 1 277 ? -21.643 -1.173 21.596 1.00 83.75 277 ARG A CA 1
ATOM 2063 C C . ARG A 1 277 ? -21.566 0.267 21.088 1.00 83.75 277 ARG A C 1
ATOM 2065 O O . ARG A 1 277 ? -21.225 0.515 19.931 1.00 83.75 277 ARG A O 1
ATOM 2072 N N . LYS A 1 278 ? -21.878 1.209 21.980 1.00 92.19 278 LYS A N 1
ATOM 2073 C CA . LYS A 1 278 ? -21.742 2.649 21.747 1.00 92.19 278 LYS A CA 1
ATOM 2074 C C . LYS A 1 278 ? -20.608 3.227 22.585 1.00 92.19 278 LYS A C 1
ATOM 2076 O O . LYS A 1 278 ? -20.378 2.761 23.701 1.00 92.19 278 LYS A O 1
ATOM 2081 N N . PHE A 1 279 ? -19.964 4.261 22.060 1.00 94.88 279 PHE A N 1
ATOM 2082 C CA . PHE A 1 279 ? -18.865 4.980 22.695 1.00 94.88 279 PHE A CA 1
ATOM 2083 C C . PHE A 1 279 ? -19.199 6.457 22.822 1.00 94.88 279 PHE A C 1
ATOM 2085 O O . PHE A 1 279 ? -19.796 7.044 21.923 1.00 94.88 279 PHE A O 1
ATOM 2092 N N . ASP A 1 280 ? -18.809 7.043 23.946 1.00 96.56 280 ASP A N 1
ATOM 2093 C CA . ASP A 1 280 ? -19.062 8.446 24.241 1.00 96.56 280 ASP A CA 1
ATOM 2094 C C . ASP A 1 280 ? -18.109 9.366 23.463 1.00 96.56 280 ASP A C 1
ATOM 2096 O O . ASP A 1 280 ? -16.902 9.391 23.736 1.00 96.56 280 ASP A O 1
ATOM 2100 N N . ALA A 1 281 ? -18.661 10.126 22.518 1.00 96.44 281 ALA A N 1
ATOM 2101 C CA . ALA A 1 281 ? -17.978 11.184 21.779 1.00 96.44 281 ALA A CA 1
ATOM 2102 C C . ALA A 1 281 ? -18.625 12.563 22.028 1.00 96.44 281 ALA A C 1
ATOM 2104 O O . ALA A 1 281 ? -18.543 13.460 21.195 1.00 96.44 281 ALA A O 1
ATOM 2105 N N . THR A 1 282 ? -19.283 12.755 23.180 1.00 96.12 282 THR A N 1
ATOM 2106 C CA . THR A 1 282 ? -19.907 14.045 23.544 1.00 96.12 282 THR A CA 1
ATOM 2107 C C . THR A 1 282 ? -18.886 15.157 23.783 1.00 96.12 282 THR A C 1
ATOM 2109 O O . THR A 1 282 ? -19.156 16.323 23.494 1.00 96.12 282 THR A O 1
ATOM 2112 N N . HIS A 1 283 ? -17.698 14.808 24.280 1.00 95.19 283 HIS A N 1
ATOM 2113 C CA . HIS A 1 283 ? -16.653 15.757 24.651 1.00 95.19 283 HIS A CA 1
ATOM 2114 C C . HIS A 1 283 ? -15.260 15.247 24.259 1.00 95.19 283 HIS A C 1
ATOM 2116 O O . HIS A 1 283 ? -15.045 14.030 24.233 1.00 95.19 283 HIS A O 1
ATOM 2122 N N . PRO A 1 284 ? -14.292 16.155 24.015 1.00 96.19 284 PRO A N 1
ATOM 2123 C CA . PRO A 1 284 ? -12.907 15.780 23.760 1.00 96.19 284 PRO A CA 1
ATOM 2124 C C . PRO A 1 284 ? -12.344 14.833 24.823 1.00 96.19 284 PRO A C 1
ATOM 2126 O O . PRO A 1 284 ? -12.535 15.026 26.027 1.00 96.19 284 PRO A O 1
ATOM 2129 N N . LEU A 1 285 ? -11.613 13.814 24.380 1.00 95.94 285 LEU A N 1
ATOM 2130 C CA . LEU A 1 285 ? -11.062 12.792 25.262 1.00 95.94 285 LEU A CA 1
ATOM 2131 C C . LEU A 1 285 ? -9.690 13.226 25.784 1.00 95.94 285 LEU A C 1
ATOM 2133 O O . LEU A 1 285 ? -8.716 13.274 25.033 1.00 95.94 285 LEU A O 1
ATOM 2137 N N . LYS A 1 286 ? -9.598 13.508 27.087 1.00 95.31 286 LYS A N 1
ATOM 2138 C CA . LYS A 1 286 ? -8.340 13.863 27.758 1.00 95.31 286 LYS A CA 1
ATOM 2139 C C . LYS A 1 286 ? -7.590 12.618 28.237 1.00 95.31 286 LYS A C 1
ATOM 2141 O O . LYS A 1 286 ? -8.145 11.796 28.966 1.00 95.31 286 LYS A O 1
ATOM 2146 N N . VAL A 1 287 ? -6.318 12.489 27.859 1.00 91.94 287 VAL A N 1
ATOM 2147 C CA . VAL A 1 287 ? -5.463 11.332 28.172 1.00 91.94 287 VAL A CA 1
ATOM 2148 C C . VAL A 1 287 ? -4.058 11.815 28.519 1.00 91.94 287 VAL A C 1
ATOM 2150 O O . VAL A 1 287 ? -3.270 12.198 27.653 1.00 91.94 287 VAL A O 1
ATOM 2153 N N . GLY A 1 288 ? -3.730 11.808 29.812 1.00 85.50 288 GLY A N 1
ATOM 2154 C CA . GLY A 1 288 ? -2.503 12.437 30.303 1.00 85.50 288 GLY A CA 1
ATOM 2155 C C . GLY A 1 288 ? -2.485 13.935 29.970 1.00 85.50 288 GLY A C 1
ATOM 2156 O O . GLY A 1 288 ? -3.447 14.644 30.260 1.00 85.50 288 GLY A O 1
ATOM 2157 N N . GLY A 1 289 ? -1.398 14.403 29.349 1.00 87.56 289 GLY A N 1
ATOM 2158 C CA . GLY A 1 289 ? -1.255 15.784 28.869 1.00 87.56 289 GLY A CA 1
ATOM 2159 C C . GLY A 1 289 ? -1.857 16.063 27.485 1.00 87.56 289 GLY A C 1
ATOM 2160 O O . GLY A 1 289 ? -1.737 17.185 27.006 1.00 87.56 289 GLY A O 1
ATOM 2161 N N . PHE A 1 290 ? -2.477 15.072 26.836 1.00 91.44 290 PHE A N 1
ATOM 2162 C CA . PHE A 1 290 ? -3.006 15.188 25.474 1.00 91.44 290 PHE A CA 1
ATOM 2163 C C . PHE A 1 290 ? -4.536 15.197 25.465 1.00 91.44 290 PHE A C 1
ATOM 2165 O O . PHE A 1 290 ? -5.176 14.568 26.311 1.00 91.44 290 PHE A O 1
ATOM 2172 N N . THR A 1 291 ? -5.115 15.865 24.470 1.00 95.88 291 THR A N 1
ATOM 2173 C CA . THR A 1 291 ? -6.561 15.886 24.228 1.00 95.88 291 THR A CA 1
ATOM 2174 C C . THR A 1 291 ? -6.833 15.433 22.800 1.00 95.88 291 THR A C 1
ATOM 2176 O O . THR A 1 291 ? -6.213 15.927 21.862 1.00 95.88 291 THR A O 1
ATOM 2179 N N . ILE A 1 292 ? -7.743 14.474 22.643 1.00 95.69 292 ILE A N 1
ATOM 2180 C CA . ILE A 1 292 ? -8.167 13.932 21.352 1.00 95.69 292 ILE A CA 1
ATOM 2181 C C . ILE A 1 292 ? -9.504 14.573 20.979 1.00 95.69 292 ILE A C 1
ATOM 2183 O O . ILE A 1 292 ? -10.435 14.596 21.789 1.00 95.69 292 ILE A O 1
ATOM 2187 N N . HIS A 1 293 ? -9.580 15.078 19.750 1.00 95.44 293 HIS A N 1
ATOM 2188 C CA . HIS A 1 293 ? -10.732 15.781 19.197 1.00 95.44 293 HIS A CA 1
ATOM 2189 C C . HIS A 1 293 ? -11.241 15.080 17.932 1.00 95.44 293 HIS A C 1
ATOM 2191 O O . HIS A 1 293 ? -10.455 14.487 17.186 1.00 95.44 293 HIS A O 1
ATOM 2197 N N . ASP A 1 294 ? -12.546 15.191 17.707 1.00 94.62 294 ASP A N 1
ATOM 2198 C CA . ASP A 1 294 ? -13.190 14.897 16.424 1.00 94.62 294 ASP A CA 1
ATOM 2199 C C . ASP A 1 294 ? -13.260 16.171 15.564 1.00 94.62 294 ASP A C 1
ATOM 2201 O O . ASP A 1 294 ? -12.936 17.265 16.046 1.00 94.62 294 ASP A O 1
ATOM 2205 N N . GLU A 1 295 ? -13.622 16.027 14.287 1.00 89.38 295 GLU A N 1
ATOM 2206 C CA . GLU A 1 295 ? -13.644 17.138 13.335 1.00 89.38 295 GLU A CA 1
ATOM 2207 C C . GLU A 1 295 ? -14.760 18.128 13.692 1.00 89.38 295 GLU A C 1
ATOM 2209 O O . GLU A 1 295 ? -15.775 17.799 14.320 1.00 89.38 295 GLU A O 1
ATOM 2214 N N . ARG A 1 296 ? -14.584 19.397 13.312 1.00 83.50 296 ARG A N 1
ATOM 2215 C CA . ARG A 1 296 ? -15.590 20.414 13.615 1.00 83.50 296 ARG A CA 1
ATOM 2216 C C . ARG A 1 296 ? -16.866 20.130 12.812 1.00 83.50 296 ARG A C 1
ATOM 2218 O O . ARG A 1 296 ? -16.860 20.207 11.591 1.00 83.50 296 ARG A O 1
ATOM 2225 N N . GLY A 1 297 ? -17.972 19.887 13.517 1.00 82.50 297 GLY A N 1
ATOM 2226 C CA . GLY A 1 297 ? -19.274 19.567 12.917 1.00 82.50 297 GLY A CA 1
ATOM 2227 C C . GLY A 1 297 ? -19.699 18.108 13.099 1.00 82.50 297 GLY A C 1
ATOM 2228 O O . GLY A 1 297 ? -20.856 17.789 12.828 1.00 82.50 297 GLY A O 1
ATOM 2229 N N . ASP A 1 298 ? -18.814 17.252 13.619 1.00 87.56 298 ASP A N 1
ATOM 2230 C CA . ASP A 1 298 ? -19.163 15.873 13.947 1.00 87.56 298 ASP A CA 1
ATOM 2231 C C . ASP A 1 298 ? -20.173 15.794 15.109 1.00 87.56 298 ASP A C 1
ATOM 2233 O O . ASP A 1 298 ? -20.193 16.661 15.996 1.00 87.56 298 ASP A O 1
ATOM 2237 N N . PRO A 1 299 ? -21.025 14.750 15.154 1.00 86.81 299 PRO A N 1
ATOM 2238 C CA . PRO A 1 299 ? -22.026 14.615 16.203 1.00 86.81 299 PRO A CA 1
ATOM 2239 C C . PRO A 1 299 ? -21.400 14.447 17.592 1.00 86.81 299 PRO A C 1
ATOM 2241 O O . PRO A 1 299 ? -20.750 13.445 17.882 1.00 86.81 299 PRO A O 1
ATOM 2244 N N . GLN A 1 300 ? -21.712 15.370 18.500 1.00 93.81 300 GLN A N 1
ATOM 2245 C CA . GLN A 1 300 ? -21.306 15.309 19.908 1.00 93.81 300 GLN A CA 1
ATOM 2246 C C . GLN A 1 300 ? -22.263 14.435 20.724 1.00 93.81 300 GLN A C 1
ATOM 2248 O O . GLN A 1 300 ? -23.038 14.908 21.554 1.00 93.81 300 GLN A O 1
ATOM 2253 N N . ARG A 1 301 ? -22.253 13.130 20.453 1.00 95.69 301 ARG A N 1
ATOM 2254 C CA . ARG A 1 301 ? -23.127 12.156 21.118 1.00 95.69 301 ARG A CA 1
ATOM 2255 C C . ARG A 1 301 ? -22.456 10.798 21.245 1.00 95.69 301 ARG A C 1
ATOM 2257 O O . ARG A 1 301 ? -21.330 10.585 20.815 1.00 95.69 301 ARG A O 1
ATOM 2264 N N . TRP A 1 302 ? -23.178 9.848 21.821 1.00 96.31 302 TRP A N 1
ATOM 2265 C CA . TRP A 1 302 ? -22.769 8.451 21.791 1.00 96.31 302 TRP A CA 1
ATOM 2266 C C . TRP A 1 302 ? -22.885 7.892 20.369 1.00 96.31 302 TRP A C 1
ATOM 2268 O O . TRP A 1 302 ? -23.951 7.985 19.750 1.00 96.31 302 TRP A O 1
ATOM 2278 N N . LEU A 1 303 ? -21.803 7.284 19.885 1.00 90.50 303 LEU A N 1
ATOM 2279 C CA . LEU A 1 303 ? -21.693 6.714 18.543 1.00 90.50 303 LEU A CA 1
ATOM 2280 C C . LEU A 1 303 ? -21.626 5.189 18.611 1.00 90.50 303 LEU A C 1
ATOM 2282 O O . LEU A 1 303 ? -20.868 4.617 19.394 1.00 90.50 303 LEU A O 1
ATOM 2286 N N . SER A 1 304 ? -22.434 4.526 17.792 1.00 86.44 304 SER A N 1
ATOM 2287 C CA . SER A 1 304 ? -22.310 3.097 17.489 1.00 86.44 304 SER A CA 1
ATOM 2288 C C . SER A 1 304 ? -21.124 2.817 16.561 1.00 86.44 304 SER A C 1
ATOM 2290 O O . SER A 1 304 ? -20.569 3.731 15.962 1.00 86.44 304 SER A O 1
ATOM 2292 N N . MET A 1 305 ? -20.754 1.545 16.383 1.00 80.69 305 MET A N 1
ATOM 2293 C CA . MET A 1 305 ? -19.649 1.166 15.485 1.00 80.69 305 MET A CA 1
ATOM 2294 C C . MET A 1 305 ? -19.781 1.660 14.041 1.00 80.69 305 MET A C 1
ATOM 2296 O O . MET A 1 305 ? -18.810 2.225 13.534 1.00 80.69 305 MET A O 1
ATOM 2300 N N . PRO A 1 306 ? -20.940 1.523 13.372 1.00 80.75 306 PRO A N 1
ATOM 2301 C CA . PRO A 1 306 ? -21.112 2.106 12.047 1.00 80.75 306 PRO A CA 1
ATOM 2302 C C . PRO A 1 306 ? -20.953 3.629 12.057 1.00 80.75 306 PRO A C 1
ATOM 2304 O O . PRO A 1 306 ? -20.281 4.170 11.189 1.00 80.75 306 PRO A O 1
ATOM 2307 N N . GLU A 1 307 ? -21.510 4.314 13.059 1.00 85.06 307 GLU A N 1
ATOM 2308 C CA . GLU A 1 307 ? -21.414 5.773 13.179 1.00 85.06 307 GLU A CA 1
ATOM 2309 C C . GLU A 1 307 ? -19.973 6.233 13.421 1.00 85.06 307 GLU A C 1
ATOM 2311 O O . GLU A 1 307 ? -19.544 7.203 12.807 1.00 85.06 307 GLU A O 1
ATOM 2316 N N . THR A 1 308 ? -19.197 5.508 14.232 1.00 88.00 308 THR A N 1
ATOM 2317 C CA . THR A 1 308 ? -17.765 5.774 14.428 1.00 88.00 308 THR A CA 1
ATOM 2318 C C . THR A 1 308 ? -17.000 5.767 13.107 1.00 88.00 308 THR A C 1
ATOM 2320 O O . THR A 1 308 ? -16.105 6.588 12.931 1.00 88.00 308 THR A O 1
ATOM 2323 N N . LEU A 1 309 ? -17.338 4.869 12.175 1.00 85.31 309 LEU A N 1
ATOM 2324 C CA . LEU A 1 309 ? -16.706 4.819 10.853 1.00 85.31 309 LEU A CA 1
ATOM 2325 C C . LEU A 1 309 ? -17.270 5.873 9.889 1.00 85.31 309 LEU A C 1
ATOM 2327 O O . LEU A 1 309 ? -16.489 6.479 9.165 1.00 85.31 309 LEU A O 1
ATOM 2331 N N . ILE A 1 310 ? -18.586 6.121 9.902 1.00 83.31 310 ILE A N 1
ATOM 2332 C CA . ILE A 1 310 ? -19.249 7.135 9.056 1.00 83.31 310 ILE A CA 1
ATOM 2333 C C . ILE A 1 310 ? -18.718 8.533 9.366 1.00 83.31 310 ILE A C 1
ATOM 2335 O O . ILE A 1 310 ? -18.311 9.249 8.459 1.00 83.31 310 ILE A O 1
ATOM 2339 N N . TYR A 1 311 ? -18.698 8.900 10.646 1.00 89.12 311 TYR A N 1
ATOM 2340 C CA . TYR A 1 311 ? -18.195 10.194 11.106 1.00 89.12 311 TYR A CA 1
ATOM 2341 C C . TYR A 1 311 ? -16.688 10.177 11.351 1.00 89.12 311 TYR A C 1
ATOM 2343 O O . TYR A 1 311 ? -16.124 11.175 11.767 1.00 89.12 311 TYR A O 1
ATOM 2351 N N . SER A 1 312 ? -16.019 9.041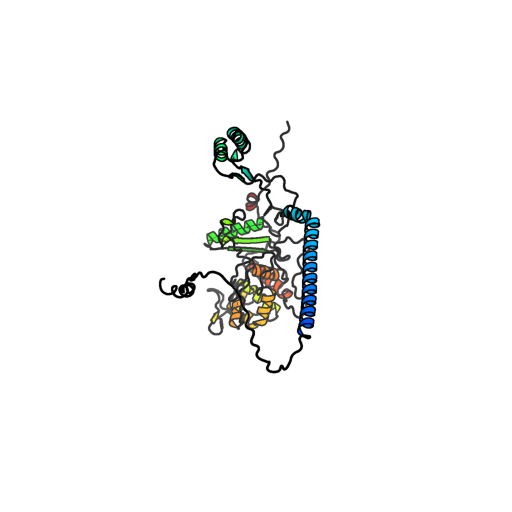 11.122 1.00 92.75 312 SER A N 1
ATOM 2352 C CA . SER A 1 312 ? -14.583 8.889 11.347 1.00 92.75 312 SER A CA 1
ATOM 2353 C C . SER A 1 312 ? -14.152 9.446 12.716 1.00 92.75 312 SER A C 1
ATOM 2355 O O . SER A 1 312 ? -13.179 10.187 12.817 1.00 92.75 312 SER A O 1
ATOM 2357 N N . SER A 1 313 ? -14.857 9.097 13.796 1.00 96.69 313 SER A N 1
ATOM 2358 C CA . SER A 1 313 ? -14.580 9.654 15.130 1.00 96.69 313 SER A CA 1
ATOM 2359 C C . SER A 1 313 ? -13.231 9.154 15.666 1.00 96.69 313 SER A C 1
ATOM 2361 O O . SER A 1 313 ? -13.017 7.949 15.865 1.00 96.69 313 SER A O 1
ATOM 2363 N N . ASN A 1 314 ? -12.301 10.079 15.912 1.00 97.12 314 ASN A N 1
ATOM 2364 C CA . ASN A 1 314 ? -11.037 9.823 16.601 1.00 97.12 314 ASN A CA 1
ATOM 2365 C C . ASN A 1 314 ? -11.291 9.440 18.059 1.00 97.12 314 ASN A C 1
ATOM 2367 O O . ASN A 1 314 ? -10.668 8.503 18.553 1.00 97.12 314 ASN A O 1
ATOM 2371 N N . ILE A 1 315 ? -12.219 10.125 18.734 1.00 97.75 315 ILE A N 1
ATOM 2372 C CA . ILE A 1 315 ? -12.555 9.897 20.143 1.00 97.75 315 ILE A CA 1
ATOM 2373 C C . ILE A 1 315 ? -13.069 8.471 20.340 1.00 97.75 315 ILE A C 1
ATOM 2375 O O . ILE A 1 315 ? -12.526 7.725 21.160 1.00 97.75 315 ILE A O 1
ATOM 2379 N N . ALA A 1 316 ? -14.078 8.058 19.569 1.00 96.75 316 ALA A N 1
ATOM 2380 C CA . ALA A 1 316 ? -14.624 6.712 19.678 1.00 96.75 316 ALA A CA 1
ATOM 2381 C C . ALA A 1 316 ? -13.576 5.655 19.299 1.00 96.75 316 ALA A C 1
ATOM 2383 O O . ALA A 1 316 ? -13.428 4.668 20.018 1.00 96.75 316 ALA A O 1
ATOM 2384 N N . THR A 1 317 ? -12.782 5.881 18.243 1.00 96.81 317 THR A N 1
ATOM 2385 C CA . THR A 1 317 ? -11.706 4.946 17.861 1.00 96.81 317 THR A CA 1
ATOM 2386 C C . THR A 1 317 ? -10.638 4.812 18.952 1.00 96.81 317 THR A C 1
ATOM 2388 O O . THR A 1 317 ? -10.202 3.702 19.258 1.00 96.81 317 THR A O 1
ATOM 2391 N N . ALA A 1 318 ? -10.240 5.920 19.578 1.00 97.75 318 ALA A N 1
ATOM 2392 C CA . ALA A 1 318 ? -9.281 5.923 20.676 1.00 97.75 318 ALA A CA 1
ATOM 2393 C C . ALA A 1 318 ? -9.797 5.115 21.873 1.00 97.75 318 ALA A C 1
ATOM 2395 O O . ALA A 1 318 ? -9.063 4.297 22.422 1.00 97.75 318 ALA A O 1
ATOM 2396 N N . ARG A 1 319 ? -11.073 5.287 22.246 1.00 97.56 319 ARG A N 1
ATOM 2397 C CA . ARG A 1 319 ? -11.697 4.508 23.330 1.00 97.56 319 ARG A CA 1
ATOM 2398 C C . ARG A 1 319 ? -11.744 3.014 23.014 1.00 97.56 319 ARG A C 1
ATOM 2400 O O . ARG A 1 319 ? -11.420 2.212 23.881 1.00 97.56 319 ARG A O 1
ATOM 2407 N N . ILE A 1 320 ? -12.082 2.642 21.777 1.00 95.75 320 ILE A N 1
ATOM 2408 C CA . ILE A 1 320 ? -12.050 1.239 21.333 1.00 95.75 320 ILE A CA 1
ATOM 2409 C C . ILE A 1 320 ? -10.647 0.654 21.522 1.00 95.75 320 ILE A C 1
ATOM 2411 O O . ILE A 1 320 ? -10.492 -0.423 22.093 1.00 95.75 320 ILE A O 1
ATOM 2415 N N . ALA A 1 321 ? -9.614 1.360 21.062 1.00 96.62 321 ALA A N 1
ATOM 2416 C CA . ALA A 1 321 ? -8.239 0.883 21.159 1.00 96.62 321 ALA A CA 1
ATOM 2417 C C . ALA A 1 321 ? -7.735 0.782 22.603 1.00 96.62 321 ALA A C 1
ATOM 2419 O O . ALA A 1 321 ? -6.967 -0.125 22.922 1.00 96.62 321 ALA A O 1
ATOM 2420 N N . ASP A 1 322 ? -8.182 1.683 23.475 1.00 96.81 322 ASP A N 1
ATOM 2421 C CA . ASP A 1 322 ? -7.891 1.644 24.906 1.00 96.81 322 ASP A CA 1
ATOM 2422 C C . ASP A 1 322 ? -8.464 0.387 25.574 1.00 96.81 322 ASP A C 1
ATOM 2424 O O . ASP A 1 322 ? -7.759 -0.287 26.320 1.00 96.81 322 ASP A O 1
ATOM 2428 N N . GLU A 1 323 ? -9.705 0.015 25.237 1.00 95.94 323 GLU A N 1
ATOM 2429 C CA . GLU A 1 323 ? -10.326 -1.231 25.709 1.00 95.94 323 GLU A CA 1
ATOM 2430 C C . GLU A 1 323 ? -9.649 -2.482 25.117 1.00 95.94 323 GLU A C 1
ATOM 2432 O O . GLU A 1 323 ? -9.507 -3.505 25.792 1.00 95.94 323 GLU A O 1
ATOM 2437 N N . VAL A 1 324 ? -9.201 -2.428 23.855 1.00 94.75 324 VAL A N 1
ATOM 2438 C CA . VAL A 1 324 ? -8.454 -3.529 23.217 1.00 94.75 324 VAL A CA 1
ATOM 2439 C C . VAL A 1 324 ? -7.093 -3.735 23.881 1.00 94.75 324 VAL A C 1
ATOM 2441 O O . VAL A 1 324 ? -6.677 -4.877 24.106 1.00 94.75 324 VAL A O 1
ATOM 2444 N N . GLY A 1 325 ? -6.413 -2.640 24.206 1.00 96.38 325 GLY A N 1
ATOM 2445 C CA . GLY A 1 325 ? -5.113 -2.624 24.855 1.00 96.38 325 GLY A CA 1
ATOM 2446 C C . GLY A 1 325 ? -3.919 -2.805 23.899 1.00 96.38 325 GLY A C 1
ATOM 2447 O O . GLY A 1 325 ? -4.043 -3.341 22.788 1.00 96.38 325 GLY A O 1
ATOM 2448 N N . PRO A 1 326 ? -2.715 -2.388 24.337 1.00 96.00 326 PRO A N 1
ATOM 2449 C CA . PRO A 1 326 ? -1.528 -2.290 23.486 1.00 96.00 326 PRO A CA 1
ATOM 2450 C C . PRO A 1 326 ? -1.081 -3.625 22.891 1.00 96.00 326 PRO A C 1
ATOM 2452 O O . PRO A 1 326 ? -0.647 -3.678 21.743 1.00 96.00 326 PRO A O 1
ATOM 2455 N N . GLN A 1 327 ? -1.155 -4.716 23.653 1.00 94.94 327 GLN A N 1
ATOM 2456 C CA . GLN A 1 327 ? -0.623 -6.014 23.232 1.00 94.94 327 GLN A CA 1
ATOM 2457 C C . GLN A 1 327 ? -1.425 -6.590 22.063 1.00 94.94 327 GLN A C 1
ATOM 2459 O O . GLN A 1 327 ? -0.845 -7.107 21.104 1.00 94.94 327 GLN A O 1
ATOM 2464 N N . LYS A 1 328 ? -2.757 -6.481 22.123 1.00 92.94 328 LYS A N 1
ATOM 2465 C CA . LYS A 1 328 ? -3.651 -6.981 21.075 1.00 92.94 328 LYS A CA 1
ATOM 2466 C C . LYS A 1 328 ? -3.549 -6.128 19.808 1.00 92.94 328 LYS A C 1
ATOM 2468 O O . LYS A 1 328 ? -3.397 -6.698 18.730 1.00 92.94 328 LYS A O 1
ATOM 2473 N N . MET A 1 329 ? -3.508 -4.798 19.947 1.00 94.25 329 MET A N 1
ATOM 2474 C CA . MET A 1 329 ? -3.276 -3.875 18.825 1.00 94.25 329 MET A CA 1
ATOM 2475 C C . MET A 1 329 ? -1.956 -4.175 18.109 1.00 94.25 329 MET A C 1
ATOM 2477 O O . MET A 1 329 ? -1.934 -4.399 16.900 1.00 94.25 329 MET A O 1
ATOM 2481 N N . GLN A 1 330 ? -0.858 -4.280 18.862 1.00 94.81 330 GLN A N 1
ATOM 2482 C CA . GLN A 1 330 ? 0.442 -4.636 18.295 1.00 94.81 330 GLN A CA 1
ATOM 2483 C C . GLN A 1 330 ? 0.416 -5.993 17.593 1.00 94.81 330 GLN A C 1
ATOM 2485 O O . GLN A 1 330 ? 0.969 -6.134 16.507 1.00 94.81 330 GLN A O 1
ATOM 2490 N N . THR A 1 331 ? -0.214 -6.996 18.207 1.00 92.56 331 THR A N 1
ATOM 2491 C CA . THR A 1 331 ? -0.319 -8.339 17.624 1.00 92.56 331 THR A CA 1
ATOM 2492 C C . THR A 1 331 ? -1.038 -8.299 16.280 1.00 92.56 331 THR A C 1
ATOM 2494 O O . THR A 1 331 ? -0.577 -8.942 15.339 1.00 92.56 331 THR A O 1
ATOM 2497 N N . MET A 1 332 ? -2.122 -7.527 16.165 1.00 89.62 332 MET A N 1
ATOM 2498 C CA . MET A 1 332 ? -2.818 -7.352 14.892 1.00 89.62 332 MET A CA 1
ATOM 2499 C C . MET A 1 332 ? -1.933 -6.651 13.856 1.00 89.62 332 MET A C 1
ATOM 2501 O O . MET A 1 332 ? -1.759 -7.164 12.755 1.00 89.62 332 MET A O 1
ATOM 2505 N N . PHE A 1 333 ? -1.316 -5.519 14.200 1.00 93.69 333 PHE A N 1
ATOM 2506 C CA . PHE A 1 333 ? -0.488 -4.766 13.252 1.00 93.69 333 PHE A CA 1
ATOM 2507 C C . PHE A 1 333 ? 0.717 -5.567 12.742 1.00 93.69 333 PHE A C 1
ATOM 2509 O O . PHE A 1 333 ? 1.025 -5.510 11.554 1.00 93.69 333 PHE A O 1
ATOM 2516 N N . ARG A 1 334 ? 1.350 -6.387 13.593 1.00 93.12 334 ARG A N 1
ATOM 2517 C CA . ARG A 1 334 ? 2.409 -7.316 13.154 1.00 93.12 334 ARG A CA 1
ATOM 2518 C C . ARG A 1 334 ? 1.889 -8.384 12.196 1.00 93.12 334 ARG A C 1
ATOM 2520 O O . ARG A 1 334 ? 2.562 -8.738 11.236 1.00 93.12 334 ARG A O 1
ATOM 2527 N N . LYS A 1 335 ? 0.667 -8.881 12.403 1.00 85.69 335 LYS A N 1
ATOM 2528 C CA . LYS A 1 335 ? 0.048 -9.852 11.481 1.00 85.69 335 LYS A CA 1
ATOM 2529 C C . LYS A 1 335 ? -0.266 -9.257 10.116 1.00 85.69 335 LYS A C 1
ATOM 2531 O O . LYS A 1 335 ? -0.216 -9.985 9.131 1.00 85.69 335 LYS A O 1
ATOM 2536 N N . LEU A 1 336 ? -0.528 -7.953 10.066 1.00 89.19 336 LEU A N 1
ATOM 2537 C CA . LEU A 1 336 ? -0.669 -7.183 8.830 1.00 89.19 336 LEU A CA 1
ATOM 2538 C C . LEU A 1 336 ? 0.683 -6.775 8.215 1.00 89.19 336 LEU A C 1
ATOM 2540 O O . LEU A 1 336 ? 0.707 -6.154 7.156 1.00 89.19 336 LEU A O 1
ATOM 2544 N N . GLY A 1 337 ? 1.803 -7.123 8.860 1.00 90.69 337 GLY A N 1
ATOM 2545 C CA . GLY A 1 337 ? 3.160 -6.876 8.374 1.00 90.69 337 GLY A CA 1
ATOM 2546 C C . GLY A 1 337 ? 3.722 -5.489 8.696 1.00 90.69 337 GLY A C 1
ATOM 2547 O O . GLY A 1 337 ? 4.805 -5.162 8.220 1.00 90.69 337 GLY A O 1
ATOM 2548 N N . PHE A 1 338 ? 3.038 -4.677 9.514 1.00 95.38 338 PHE A N 1
ATOM 2549 C CA . PHE A 1 338 ? 3.392 -3.267 9.752 1.00 95.38 338 PHE A CA 1
ATOM 2550 C C . PHE A 1 338 ? 4.698 -3.056 10.543 1.00 95.38 338 PHE A C 1
ATOM 2552 O O . PHE A 1 338 ? 5.121 -1.917 10.721 1.00 95.38 338 PHE A O 1
ATOM 2559 N N . ASP A 1 339 ? 5.351 -4.112 11.029 1.00 95.12 339 ASP A N 1
ATOM 2560 C CA . ASP A 1 339 ? 6.675 -4.064 11.665 1.00 95.12 339 ASP A CA 1
ATOM 2561 C C . ASP A 1 339 ? 7.819 -4.536 10.746 1.00 95.12 339 ASP A C 1
ATOM 2563 O O . ASP A 1 339 ? 8.999 -4.480 11.116 1.00 95.12 339 ASP A O 1
ATOM 2567 N N . THR A 1 340 ? 7.486 -4.957 9.526 1.00 94.50 340 THR A N 1
ATOM 2568 C CA . THR A 1 340 ? 8.421 -5.483 8.525 1.00 94.50 340 THR A CA 1
ATOM 2569 C C . THR A 1 340 ? 8.339 -4.699 7.217 1.00 94.50 340 THR A C 1
ATOM 2571 O O . THR A 1 340 ? 7.546 -3.781 7.076 1.00 94.50 340 THR A O 1
ATOM 2574 N N . ARG A 1 341 ? 9.234 -4.982 6.265 1.00 95.88 341 ARG A N 1
ATOM 2575 C CA . ARG A 1 341 ? 9.134 -4.407 4.913 1.00 95.88 341 ARG A CA 1
ATOM 2576 C C . ARG A 1 341 ? 7.942 -5.041 4.182 1.00 95.88 341 ARG A C 1
ATOM 2578 O O . ARG A 1 341 ? 7.695 -6.216 4.437 1.00 95.88 341 ARG A O 1
ATOM 2585 N N . PRO A 1 342 ? 7.276 -4.333 3.250 1.00 94.25 342 PRO A N 1
ATOM 2586 C CA . PRO A 1 342 ? 6.116 -4.892 2.567 1.00 94.25 342 PRO A CA 1
ATOM 2587 C C . PRO A 1 342 ? 6.511 -6.113 1.725 1.00 94.25 342 PRO A C 1
ATOM 2589 O O . PRO A 1 342 ? 7.615 -6.173 1.177 1.00 94.25 342 PRO A O 1
ATOM 2592 N N . ASP A 1 343 ? 5.616 -7.084 1.598 1.00 89.25 343 ASP A N 1
ATOM 2593 C CA . ASP A 1 343 ? 5.844 -8.246 0.741 1.00 89.25 343 ASP A CA 1
ATOM 2594 C C . ASP A 1 343 ? 5.532 -7.888 -0.713 1.00 89.25 343 ASP A C 1
ATOM 2596 O O . ASP A 1 343 ? 4.394 -7.572 -1.038 1.00 89.25 343 ASP A O 1
ATOM 2600 N N . ILE A 1 344 ? 6.581 -7.869 -1.539 1.00 89.62 344 ILE A N 1
ATOM 2601 C CA . ILE A 1 344 ? 6.576 -7.664 -2.993 1.00 89.62 344 ILE A CA 1
ATOM 2602 C C . ILE A 1 344 ? 7.968 -8.027 -3.542 1.00 89.62 344 ILE A C 1
ATOM 2604 O O . ILE A 1 344 ? 8.965 -7.991 -2.800 1.00 89.62 344 ILE A O 1
ATOM 2608 N N . GLU A 1 345 ? 8.047 -8.357 -4.831 1.00 84.88 345 GLU A N 1
ATOM 2609 C CA . GLU A 1 345 ? 9.263 -8.782 -5.544 1.00 84.88 345 GLU A CA 1
ATOM 2610 C C . GLU A 1 345 ? 10.302 -7.661 -5.701 1.00 84.88 345 GLU A C 1
ATOM 2612 O O . GLU A 1 345 ? 11.477 -7.924 -5.967 1.00 84.88 345 GLU A O 1
ATOM 2617 N N . LEU A 1 346 ? 9.890 -6.407 -5.506 1.00 84.00 346 LEU A N 1
ATOM 2618 C CA . LEU A 1 346 ? 10.773 -5.249 -5.588 1.00 84.00 346 LEU A CA 1
ATOM 2619 C C . LEU A 1 346 ? 11.802 -5.236 -4.449 1.00 84.00 346 LEU A C 1
ATOM 2621 O O . LEU A 1 346 ? 11.539 -5.654 -3.316 1.00 84.00 346 LEU A O 1
ATOM 2625 N N . ARG A 1 347 ? 13.001 -4.718 -4.732 1.00 81.38 347 ARG A N 1
ATOM 2626 C CA . ARG A 1 347 ? 14.080 -4.582 -3.732 1.00 81.38 347 ARG A CA 1
ATOM 2627 C C . ARG A 1 347 ? 13.880 -3.330 -2.884 1.00 81.38 347 ARG A C 1
ATOM 2629 O O . ARG A 1 347 ? 14.205 -3.295 -1.697 1.00 81.38 347 ARG A O 1
ATOM 2636 N N . GLU A 1 348 ? 13.344 -2.307 -3.521 1.00 85.44 348 GLU A N 1
ATOM 2637 C CA . GLU A 1 348 ? 13.050 -0.972 -3.048 1.00 85.44 348 GLU A CA 1
ATOM 2638 C C . GLU A 1 348 ? 11.882 -0.946 -2.056 1.00 85.44 348 GLU A C 1
ATOM 2640 O O . GLU A 1 348 ? 10.754 -0.556 -2.361 1.00 85.44 348 GLU A O 1
ATOM 2645 N N . LYS A 1 349 ? 12.178 -1.369 -0.827 1.00 92.25 349 LYS A N 1
ATOM 2646 C CA . LYS A 1 349 ? 11.171 -1.583 0.208 1.00 92.25 349 LYS A CA 1
ATOM 2647 C C . LYS A 1 349 ? 11.461 -0.791 1.476 1.00 92.25 349 LYS A C 1
ATOM 2649 O O . LYS A 1 349 ? 12.450 -1.035 2.179 1.00 92.25 349 LYS A O 1
ATOM 2654 N N . GLY A 1 350 ? 10.566 0.146 1.764 1.00 93.88 350 GLY A N 1
ATOM 2655 C CA . GLY A 1 350 ? 10.563 0.992 2.947 1.00 93.88 350 GLY A CA 1
ATOM 2656 C C . GLY A 1 350 ? 10.306 0.175 4.202 1.00 93.88 350 GLY A C 1
ATOM 2657 O O . GLY A 1 350 ? 9.459 -0.719 4.214 1.00 93.88 350 GLY A O 1
ATOM 2658 N N . ARG A 1 351 ? 11.056 0.465 5.267 1.00 96.62 351 ARG A N 1
ATOM 2659 C CA . ARG A 1 351 ? 10.793 -0.111 6.587 1.00 96.62 351 ARG A CA 1
ATOM 2660 C C . ARG A 1 351 ? 9.854 0.832 7.348 1.00 96.62 351 ARG A C 1
ATOM 2662 O O . ARG A 1 351 ? 10.201 2.008 7.457 1.00 96.62 351 ARG A O 1
ATOM 2669 N N . PRO A 1 352 ? 8.728 0.344 7.889 1.00 97.50 352 PRO A N 1
ATOM 2670 C CA . PRO A 1 352 ? 7.834 1.139 8.720 1.00 97.50 352 PRO A CA 1
ATOM 2671 C C . PRO A 1 352 ? 8.534 1.821 9.898 1.00 97.50 352 PRO A C 1
ATOM 2673 O O . PRO A 1 352 ? 9.481 1.274 10.478 1.00 97.50 352 PRO A O 1
ATOM 2676 N N . LEU A 1 353 ? 8.029 2.993 10.286 1.00 97.81 353 LEU A N 1
ATOM 2677 C CA . LEU A 1 353 ? 8.394 3.635 11.547 1.00 97.81 353 LEU A CA 1
ATOM 2678 C C . LEU A 1 353 ? 7.476 3.092 12.638 1.00 97.81 353 LEU A C 1
ATOM 2680 O O . LEU A 1 353 ? 6.309 3.467 12.740 1.00 97.81 353 LEU A O 1
ATOM 2684 N N . TRP A 1 354 ? 8.020 2.169 13.427 1.00 96.12 354 TRP A N 1
ATOM 2685 C CA . TRP A 1 354 ? 7.296 1.463 14.476 1.00 96.12 354 TRP A CA 1
ATOM 2686 C C . TRP A 1 354 ? 7.517 2.114 15.855 1.00 96.12 354 TRP A C 1
ATOM 2688 O O . TRP A 1 354 ? 8.674 2.353 16.228 1.00 96.12 354 TRP A O 1
ATOM 2698 N N . PRO A 1 355 ? 6.460 2.347 16.661 1.00 95.62 355 PRO A N 1
ATOM 2699 C CA . PRO A 1 355 ? 6.621 2.900 18.001 1.00 95.62 355 PRO A CA 1
ATOM 2700 C C . PRO A 1 355 ? 7.419 1.965 18.920 1.00 95.62 355 PRO A C 1
ATOM 2702 O O . PRO A 1 355 ? 7.086 0.789 19.092 1.00 95.62 355 PRO A O 1
ATOM 2705 N N . ARG A 1 356 ? 8.464 2.501 19.565 1.00 93.31 356 ARG A N 1
ATOM 2706 C CA . ARG A 1 356 ? 9.315 1.744 20.506 1.00 93.31 356 ARG A CA 1
ATOM 2707 C C . ARG A 1 356 ? 8.635 1.490 21.851 1.00 93.31 356 ARG A C 1
ATOM 2709 O O . ARG A 1 356 ? 8.882 0.458 22.465 1.00 93.31 356 ARG A O 1
ATOM 2716 N N . TYR A 1 357 ? 7.799 2.423 22.303 1.00 93.06 357 TYR A N 1
ATOM 2717 C CA . TYR A 1 357 ? 7.081 2.345 23.571 1.00 93.06 357 TYR A CA 1
ATOM 2718 C C . TYR A 1 357 ? 5.583 2.506 23.327 1.00 93.06 357 TYR A C 1
ATOM 2720 O O . TYR A 1 357 ? 5.156 3.468 22.697 1.00 93.06 357 TYR A O 1
ATOM 2728 N N . TRP A 1 358 ? 4.796 1.551 23.819 1.00 94.81 358 TRP A N 1
ATOM 2729 C CA . TRP A 1 358 ? 3.349 1.494 23.619 1.00 94.81 358 TRP A CA 1
ATOM 2730 C C . TRP A 1 358 ? 2.619 1.905 24.894 1.00 94.81 358 TRP A C 1
ATOM 2732 O O . TRP A 1 358 ? 2.002 1.086 25.574 1.00 94.81 358 TRP A O 1
ATOM 2742 N N . ALA A 1 359 ? 2.719 3.193 25.225 1.00 93.75 359 ALA A N 1
ATOM 2743 C CA . ALA A 1 359 ? 1.902 3.794 26.270 1.00 93.75 359 ALA A CA 1
ATOM 2744 C C . ALA A 1 359 ? 0.408 3.727 25.906 1.00 93.75 359 ALA A C 1
ATOM 2746 O O . ALA A 1 359 ? 0.034 3.508 24.748 1.00 93.75 359 ALA A O 1
ATOM 2747 N N . ARG A 1 360 ? -0.459 4.008 26.885 1.00 95.50 360 ARG A N 1
ATOM 2748 C CA . ARG A 1 360 ? -1.902 4.177 26.653 1.00 95.50 360 ARG A CA 1
ATOM 2749 C C . ARG A 1 360 ? -2.185 5.192 25.535 1.00 95.50 360 ARG A C 1
ATOM 2751 O O . ARG A 1 360 ? -2.944 4.897 24.620 1.00 95.50 360 ARG A O 1
ATOM 2758 N N . THR A 1 361 ? -1.498 6.336 25.549 1.00 95.25 361 THR A N 1
ATOM 2759 C CA . THR A 1 361 ? -1.615 7.381 24.515 1.00 95.25 361 THR A CA 1
ATOM 2760 C C . THR A 1 361 ? -1.185 6.890 23.135 1.00 95.25 361 THR A C 1
ATOM 2762 O O . THR A 1 361 ? -1.929 7.069 22.181 1.00 95.25 361 THR A O 1
ATOM 2765 N N . THR A 1 362 ? -0.042 6.208 23.020 1.00 95.50 362 THR A N 1
ATOM 2766 C CA . THR A 1 362 ? 0.429 5.629 21.748 1.00 95.50 362 THR A CA 1
ATOM 2767 C C . THR A 1 362 ? -0.547 4.589 21.201 1.00 95.50 362 THR A C 1
ATOM 2769 O O . THR A 1 362 ? -0.796 4.533 20.000 1.00 95.50 362 THR A O 1
ATOM 2772 N N . THR A 1 363 ? -1.137 3.774 22.077 1.00 96.44 363 THR A N 1
ATOM 2773 C CA . THR A 1 363 ? -2.151 2.781 21.685 1.00 96.44 363 THR A CA 1
ATOM 2774 C C . THR A 1 363 ? -3.371 3.462 21.075 1.00 96.44 363 THR A C 1
ATOM 2776 O O . THR A 1 363 ? -3.850 3.043 20.027 1.00 96.44 363 THR A O 1
ATOM 2779 N N . MET A 1 364 ? -3.832 4.552 21.690 1.00 97.25 364 MET A N 1
ATOM 2780 C CA . MET A 1 364 ? -4.947 5.340 21.172 1.00 97.25 364 MET A CA 1
ATOM 2781 C C . MET A 1 364 ? -4.602 6.055 19.864 1.00 97.25 364 MET A C 1
ATOM 2783 O O . MET A 1 364 ? -5.391 5.996 18.929 1.00 97.25 364 MET A O 1
ATOM 2787 N N . THR A 1 365 ? -3.437 6.704 19.763 1.00 96.25 365 THR A N 1
ATOM 2788 C CA . THR A 1 365 ? -3.082 7.499 18.574 1.00 96.25 365 THR A CA 1
ATOM 2789 C C . THR A 1 365 ? -2.845 6.628 17.348 1.00 96.25 365 THR A C 1
ATOM 2791 O O . THR A 1 365 ? -3.296 6.954 16.250 1.00 96.25 365 THR A O 1
ATOM 2794 N N . THR A 1 366 ? -2.198 5.476 17.535 1.00 96.81 366 THR A N 1
ATOM 2795 C CA . THR A 1 366 ? -1.939 4.532 16.437 1.00 96.81 366 THR A CA 1
ATOM 2796 C C . THR A 1 366 ? -3.225 3.908 15.902 1.00 96.81 366 THR A C 1
ATOM 2798 O O . THR A 1 366 ? -3.285 3.537 14.732 1.00 96.81 366 THR A O 1
ATOM 2801 N N . ALA A 1 367 ? -4.286 3.860 16.710 1.00 95.62 367 ALA A N 1
ATOM 2802 C CA . ALA A 1 367 ? -5.584 3.334 16.307 1.00 95.62 367 ALA A CA 1
ATOM 2803 C C . ALA A 1 367 ? -6.295 4.170 15.233 1.00 95.62 367 ALA A C 1
ATOM 2805 O O . ALA A 1 367 ? -7.070 3.633 14.440 1.00 95.62 367 ALA A O 1
ATOM 2806 N N . TYR A 1 368 ? -6.014 5.472 15.191 1.00 95.69 368 TYR A N 1
ATOM 2807 C CA . TYR A 1 368 ? -6.415 6.377 14.114 1.00 95.69 368 TYR A CA 1
ATOM 2808 C C . TYR A 1 368 ? -5.203 6.843 13.285 1.00 95.69 368 TYR A C 1
ATOM 2810 O O . TYR A 1 368 ? -5.224 7.921 12.693 1.00 95.69 368 TYR A O 1
ATOM 2818 N N . GLY A 1 369 ? -4.148 6.019 13.242 1.00 95.81 369 GLY A N 1
ATOM 2819 C CA . GLY A 1 369 ? -3.057 6.102 12.269 1.00 95.81 369 GLY A CA 1
ATOM 2820 C C . GLY A 1 369 ? -1.976 7.148 12.534 1.00 95.81 369 GLY A C 1
ATOM 2821 O O . GLY A 1 369 ? -1.314 7.544 11.580 1.00 95.81 369 GLY A O 1
ATOM 2822 N N . HIS A 1 370 ? -1.787 7.583 13.787 1.00 96.06 370 HIS A N 1
ATOM 2823 C CA . HIS A 1 370 ? -0.728 8.522 14.190 1.00 96.06 370 HIS A CA 1
ATOM 2824 C C . HIS A 1 370 ? 0.255 7.906 15.198 1.00 96.06 370 HIS A C 1
ATOM 2826 O O . HIS A 1 370 ? -0.132 7.173 16.113 1.00 96.06 370 HIS A O 1
ATOM 2832 N N . GLY A 1 371 ? 1.542 8.225 15.067 1.00 94.06 371 GLY A N 1
ATOM 2833 C CA . GLY A 1 371 ? 2.628 7.604 15.831 1.00 94.06 371 GLY A CA 1
ATOM 2834 C C . GLY A 1 371 ? 3.133 6.288 15.228 1.00 94.06 371 GLY A C 1
ATOM 2835 O O . GLY A 1 371 ? 3.985 5.632 15.828 1.00 94.06 371 GLY A O 1
ATOM 2836 N N . ILE A 1 372 ? 2.622 5.902 14.056 1.00 97.06 372 ILE A N 1
ATOM 2837 C CA . ILE A 1 372 ? 3.086 4.782 13.233 1.00 97.06 372 ILE A CA 1
ATOM 2838 C C . ILE A 1 372 ? 3.067 5.214 11.767 1.00 97.06 372 ILE A C 1
ATOM 2840 O O . ILE A 1 372 ? 2.077 5.781 11.309 1.00 97.06 372 ILE A O 1
ATOM 2844 N N . ALA A 1 373 ? 4.138 4.921 11.026 1.00 98.25 373 ALA A N 1
ATOM 2845 C CA . ALA A 1 373 ? 4.196 5.204 9.595 1.00 98.25 373 ALA A CA 1
ATOM 2846 C C . ALA A 1 373 ? 4.450 3.930 8.790 1.00 98.25 373 ALA A C 1
ATOM 2848 O O . ALA A 1 373 ? 5.431 3.224 9.034 1.00 98.25 373 ALA A O 1
ATOM 2849 N N . VAL A 1 374 ? 3.591 3.656 7.810 1.00 97.94 374 VAL A N 1
ATOM 2850 C CA . VAL A 1 374 ? 3.674 2.483 6.924 1.00 97.94 374 VAL A CA 1
ATOM 2851 C C . VAL A 1 374 ? 3.620 2.923 5.466 1.00 97.94 374 VAL A C 1
ATOM 2853 O O . VAL A 1 374 ? 3.269 4.061 5.159 1.00 97.94 374 VAL A O 1
ATOM 2856 N N . THR A 1 375 ? 3.999 2.035 4.552 1.00 98.06 375 THR A N 1
ATOM 2857 C CA . THR A 1 375 ? 3.893 2.326 3.116 1.00 98.06 375 THR A CA 1
ATOM 2858 C C . THR A 1 375 ? 2.444 2.179 2.634 1.00 98.06 375 THR A C 1
ATOM 2860 O O . THR A 1 375 ? 1.700 1.380 3.212 1.00 98.06 375 THR A O 1
ATOM 2863 N N . PRO A 1 376 ? 2.031 2.865 1.552 1.00 97.81 376 PRO A N 1
ATOM 2864 C CA . PRO A 1 376 ? 0.718 2.648 0.941 1.00 97.81 376 PRO A CA 1
ATOM 2865 C C . PRO A 1 376 ? 0.438 1.174 0.602 1.00 97.81 376 PRO A C 1
ATOM 2867 O O . PRO A 1 376 ? -0.685 0.708 0.777 1.00 97.81 376 PRO A O 1
ATOM 2870 N N . LEU A 1 377 ? 1.464 0.407 0.208 1.00 97.69 377 LEU A N 1
ATOM 2871 C CA . LEU A 1 377 ? 1.328 -1.028 -0.067 1.00 97.69 377 LEU A CA 1
ATOM 2872 C C . LEU A 1 377 ? 0.924 -1.851 1.162 1.00 97.69 377 LEU A C 1
ATOM 2874 O O . LEU A 1 377 ? 0.082 -2.737 1.041 1.00 97.69 377 LEU A O 1
ATOM 2878 N N . HIS A 1 378 ? 1.448 -1.535 2.351 1.00 97.06 378 HIS A N 1
ATOM 2879 C CA . HIS A 1 378 ? 1.002 -2.198 3.581 1.00 97.06 378 HIS A CA 1
ATOM 2880 C C . HIS A 1 378 ? -0.490 -1.983 3.823 1.00 97.06 378 HIS A C 1
ATOM 2882 O O . HIS A 1 378 ? -1.206 -2.922 4.171 1.00 97.06 378 HIS A O 1
ATOM 2888 N N . LEU A 1 379 ? -0.955 -0.745 3.634 1.00 96.06 379 LEU A N 1
ATOM 2889 C CA . LEU A 1 379 ? -2.358 -0.406 3.820 1.00 96.06 379 LEU A CA 1
ATOM 2890 C C . LEU A 1 379 ? -3.241 -1.144 2.805 1.00 96.06 379 LEU A C 1
ATOM 2892 O O . LEU A 1 379 ? -4.247 -1.726 3.203 1.00 96.06 379 LEU A O 1
ATOM 2896 N N . ALA A 1 380 ? -2.838 -1.192 1.532 1.00 95.81 380 ALA A N 1
ATOM 2897 C CA . ALA A 1 380 ? -3.560 -1.921 0.490 1.00 95.81 380 ALA A CA 1
ATOM 2898 C C . ALA A 1 380 ? -3.704 -3.417 0.829 1.00 95.81 380 ALA A C 1
ATOM 2900 O O . ALA A 1 380 ? -4.816 -3.945 0.826 1.00 95.81 380 ALA A O 1
ATOM 2901 N N . SER A 1 381 ? -2.613 -4.082 1.224 1.00 93.44 381 SER A N 1
ATOM 2902 C CA . SER A 1 381 ? -2.643 -5.489 1.648 1.00 93.44 381 SER A CA 1
ATOM 2903 C C . SER A 1 381 ? -3.497 -5.719 2.901 1.00 93.44 381 SER A C 1
ATOM 2905 O O . SER A 1 381 ? -4.191 -6.732 3.006 1.00 93.44 381 SER A O 1
ATOM 2907 N N . ALA A 1 382 ? -3.490 -4.782 3.854 1.00 91.81 382 ALA A N 1
ATOM 2908 C CA . ALA A 1 382 ? -4.350 -4.861 5.033 1.00 91.81 382 ALA A CA 1
ATOM 2909 C C . ALA A 1 382 ? -5.838 -4.739 4.667 1.00 91.81 382 ALA A C 1
ATOM 2911 O O . ALA A 1 382 ? -6.658 -5.513 5.160 1.00 91.81 382 ALA A O 1
ATOM 2912 N N . TYR A 1 383 ? -6.188 -3.819 3.767 1.00 90.38 383 TYR A N 1
ATOM 2913 C CA . TYR A 1 383 ? -7.558 -3.654 3.281 1.00 90.38 383 TYR A CA 1
ATOM 2914 C C . TYR A 1 383 ? -8.037 -4.850 2.457 1.00 90.38 383 TYR A C 1
ATOM 2916 O O . TYR A 1 383 ? -9.178 -5.277 2.631 1.00 90.38 383 TYR A O 1
ATOM 2924 N N . ALA A 1 384 ? -7.173 -5.450 1.635 1.00 88.94 384 ALA A N 1
ATOM 2925 C CA . ALA A 1 384 ? -7.496 -6.686 0.927 1.00 88.94 384 ALA A CA 1
ATOM 2926 C C . ALA A 1 384 ? -7.951 -7.784 1.903 1.00 88.94 384 ALA A C 1
ATOM 2928 O O . ALA A 1 384 ? -8.994 -8.403 1.691 1.00 88.94 384 ALA A O 1
ATOM 2929 N N . ALA A 1 385 ? -7.244 -7.945 3.029 1.00 85.19 385 ALA A N 1
ATOM 2930 C CA . ALA A 1 385 ? -7.631 -8.880 4.084 1.00 85.19 385 ALA A CA 1
ATOM 2931 C C . ALA A 1 385 ? -8.982 -8.520 4.734 1.00 85.19 385 ALA A C 1
ATOM 2933 O O . ALA A 1 385 ? -9.777 -9.406 5.039 1.00 85.19 385 ALA A O 1
ATOM 2934 N N . LEU A 1 386 ? -9.279 -7.231 4.938 1.00 80.25 386 LEU A N 1
ATOM 2935 C CA . LEU A 1 386 ? -10.562 -6.790 5.505 1.00 80.25 386 LEU A CA 1
ATOM 2936 C C . LEU A 1 386 ? -11.762 -7.077 4.593 1.00 80.25 386 LEU A C 1
ATOM 2938 O O . LEU A 1 386 ? -12.877 -7.204 5.094 1.00 80.25 386 LEU A O 1
ATOM 2942 N N . VAL A 1 387 ? -11.560 -7.173 3.280 1.00 79.56 387 VAL A N 1
ATOM 2943 C CA . VAL A 1 387 ? -12.653 -7.357 2.312 1.00 79.56 387 VAL A CA 1
ATOM 2944 C C . VAL A 1 387 ? -12.792 -8.819 1.880 1.00 79.56 387 VAL A C 1
ATOM 2946 O O . VAL A 1 387 ? -13.906 -9.303 1.697 1.00 79.56 387 VAL A O 1
ATOM 2949 N N . ASN A 1 388 ? -11.693 -9.571 1.795 1.00 78.94 388 ASN A N 1
ATOM 2950 C CA . ASN A 1 388 ? -11.681 -10.944 1.275 1.00 78.94 388 ASN A CA 1
ATOM 2951 C C . ASN A 1 388 ? -12.038 -12.039 2.307 1.00 78.94 388 ASN A C 1
ATOM 2953 O O . ASN A 1 388 ? -11.718 -13.213 2.106 1.00 78.94 388 ASN A O 1
ATOM 2957 N N . GLY A 1 389 ? -12.665 -11.669 3.428 1.00 72.56 389 GLY A N 1
ATOM 2958 C CA . GLY A 1 389 ? -13.010 -12.603 4.507 1.00 72.56 389 GLY A CA 1
ATOM 2959 C C . GLY A 1 389 ? -11.877 -12.878 5.501 1.00 72.56 389 GLY A C 1
ATOM 2960 O O . GLY A 1 389 ? -11.931 -13.867 6.236 1.00 72.56 389 GLY A O 1
ATOM 2961 N N . GLY A 1 390 ? -10.867 -12.007 5.551 1.00 74.00 390 GLY A N 1
ATOM 2962 C CA . GLY A 1 390 ? -9.852 -12.009 6.598 1.00 74.00 390 GLY A CA 1
ATOM 2963 C C . GLY A 1 390 ? -8.554 -12.718 6.247 1.00 74.00 390 GLY A C 1
ATOM 2964 O O . GLY A 1 390 ? -7.773 -13.069 7.131 1.00 74.00 390 GLY A O 1
ATOM 2965 N N . ILE A 1 391 ? -8.326 -12.984 4.969 1.00 81.50 391 ILE A N 1
ATOM 2966 C CA . ILE A 1 391 ? -7.170 -13.738 4.511 1.00 81.50 391 ILE A CA 1
ATOM 2967 C C . ILE A 1 391 ? -6.103 -12.737 4.094 1.00 81.50 391 ILE A C 1
ATOM 2969 O O . ILE A 1 391 ? -6.172 -12.141 3.024 1.00 81.50 391 ILE A O 1
ATOM 2973 N N . TRP A 1 392 ? -5.083 -12.559 4.926 1.00 86.12 392 TRP A N 1
ATOM 2974 C CA . TRP A 1 392 ? -3.946 -11.745 4.519 1.00 86.12 392 TRP A CA 1
ATOM 2975 C C . TRP A 1 392 ? -3.090 -12.516 3.506 1.00 86.12 392 TRP A C 1
ATOM 2977 O O . TRP A 1 392 ? -2.767 -13.693 3.720 1.00 86.12 392 TRP A O 1
ATOM 2987 N N . ARG A 1 393 ? -2.732 -11.852 2.402 1.00 85.44 393 ARG A N 1
ATOM 2988 C CA . ARG A 1 393 ? -1.894 -12.393 1.325 1.00 85.44 393 ARG A CA 1
ATOM 2989 C C . ARG A 1 393 ? -0.763 -11.415 1.004 1.00 85.44 393 ARG A C 1
ATOM 2991 O O . ARG A 1 393 ? -0.997 -10.206 1.067 1.00 85.44 393 ARG A O 1
ATOM 2998 N N . PRO A 1 394 ? 0.438 -11.918 0.666 1.00 85.62 394 PRO A N 1
ATOM 2999 C CA . PRO A 1 394 ? 1.513 -11.063 0.183 1.00 85.62 394 PRO A CA 1
ATOM 3000 C C . PRO A 1 394 ? 1.100 -10.419 -1.143 1.00 85.62 394 PRO A C 1
ATOM 3002 O O . PRO A 1 394 ? 0.422 -11.057 -1.951 1.00 85.62 394 PRO A O 1
ATOM 3005 N N . ALA A 1 395 ? 1.507 -9.170 -1.365 1.00 91.12 395 ALA A N 1
ATOM 3006 C CA . ALA A 1 395 ? 1.318 -8.545 -2.663 1.00 91.12 395 ALA A CA 1
ATOM 3007 C C . ALA A 1 395 ? 2.312 -9.131 -3.671 1.00 91.12 395 ALA A C 1
ATOM 3009 O O . ALA A 1 395 ? 3.436 -9.488 -3.311 1.00 91.12 395 ALA A O 1
ATOM 3010 N N . THR A 1 396 ? 1.907 -9.210 -4.933 1.00 85.38 396 THR A N 1
ATOM 3011 C CA . THR A 1 396 ? 2.774 -9.709 -6.000 1.00 85.38 396 THR A CA 1
ATOM 3012 C C . THR A 1 396 ? 2.587 -8.923 -7.289 1.00 85.38 396 THR A C 1
ATOM 3014 O O . THR A 1 396 ? 1.472 -8.559 -7.666 1.00 85.38 396 THR A O 1
ATOM 3017 N N . LEU A 1 397 ? 3.700 -8.658 -7.970 1.00 84.94 397 LEU A N 1
ATOM 3018 C CA . LEU A 1 397 ? 3.720 -8.171 -9.348 1.00 84.94 397 LEU A CA 1
ATOM 3019 C C . LEU A 1 397 ? 3.623 -9.311 -10.361 1.00 84.94 397 LEU A C 1
ATOM 3021 O O . LEU A 1 397 ? 3.542 -9.040 -11.555 1.00 84.94 397 LEU A O 1
ATOM 3025 N N . MET A 1 398 ? 3.659 -10.567 -9.920 1.00 82.00 398 MET A N 1
ATOM 3026 C CA . MET A 1 398 ? 3.628 -11.734 -10.792 1.00 82.00 398 MET A CA 1
ATOM 3027 C C . MET A 1 398 ? 2.187 -12.165 -11.034 1.00 82.00 398 MET A C 1
ATOM 3029 O O . MET A 1 398 ? 1.402 -12.271 -10.093 1.00 82.00 398 MET A O 1
ATOM 3033 N N . LYS A 1 399 ? 1.850 -12.459 -12.293 1.00 76.69 399 LYS A N 1
ATOM 3034 C CA . LYS A 1 399 ? 0.537 -13.014 -12.624 1.00 76.69 399 LYS A CA 1
ATOM 3035 C C . LYS A 1 399 ? 0.381 -14.395 -11.991 1.00 76.69 399 LYS A C 1
ATOM 3037 O O . LYS A 1 399 ? 1.229 -15.270 -12.179 1.00 76.69 399 LYS A O 1
ATOM 3042 N N . ILE A 1 400 ? -0.722 -14.605 -11.286 1.00 76.38 400 ILE A N 1
ATOM 3043 C CA . ILE A 1 400 ? -1.067 -15.875 -10.658 1.00 76.38 400 ILE A CA 1
ATOM 3044 C C . ILE A 1 400 ? -2.063 -16.614 -11.553 1.00 76.38 400 ILE A C 1
ATOM 3046 O O . ILE A 1 400 ? -3.043 -16.050 -12.039 1.00 76.38 400 ILE A O 1
ATOM 3050 N N . ALA A 1 401 ? -1.820 -17.904 -11.790 1.00 72.31 401 ALA A N 1
ATOM 3051 C CA . ALA A 1 401 ? -2.764 -18.715 -12.546 1.00 72.31 401 ALA A CA 1
ATOM 3052 C C . ALA A 1 401 ? -4.084 -18.884 -11.763 1.00 72.31 401 ALA A C 1
ATOM 3054 O O . ALA A 1 401 ? -4.058 -18.996 -10.531 1.00 72.31 401 ALA A O 1
ATOM 3055 N N . PRO A 1 402 ? -5.243 -18.950 -12.443 1.00 73.31 402 PRO A N 1
ATOM 3056 C CA . PRO A 1 402 ? -6.528 -19.152 -11.781 1.00 73.31 402 PRO A CA 1
ATOM 3057 C C . PRO A 1 402 ? -6.500 -20.340 -10.806 1.00 73.31 402 PRO A C 1
ATOM 3059 O O . PRO A 1 402 ? -6.030 -21.425 -11.142 1.00 73.31 402 PRO A O 1
ATOM 3062 N N . GLY A 1 403 ? -6.975 -20.123 -9.577 1.00 71.94 403 GLY A N 1
ATOM 3063 C CA . GLY A 1 403 ? -6.986 -21.141 -8.517 1.00 71.94 403 GLY A CA 1
ATOM 3064 C C . GLY A 1 403 ? -5.648 -21.374 -7.799 1.00 71.94 403 GLY A C 1
ATOM 3065 O O . GLY A 1 403 ? -5.620 -22.129 -6.832 1.00 71.94 403 GLY A O 1
ATOM 3066 N N . GLN A 1 404 ? -4.558 -20.707 -8.199 1.00 72.69 404 GLN A N 1
ATOM 3067 C CA . GLN A 1 404 ? -3.224 -20.855 -7.593 1.00 72.69 404 GLN A CA 1
ATOM 3068 C C . GLN A 1 404 ? -2.846 -19.706 -6.644 1.00 72.69 404 GLN A C 1
ATOM 3070 O O . GLN A 1 404 ? -1.666 -19.440 -6.418 1.00 72.69 404 GLN A O 1
ATOM 3075 N N . ALA A 1 405 ? -3.836 -19.010 -6.077 1.00 74.69 405 ALA A N 1
ATOM 3076 C CA . ALA A 1 405 ? -3.595 -17.928 -5.126 1.00 74.69 405 ALA A CA 1
ATOM 3077 C C . ALA A 1 405 ? -2.692 -18.406 -3.961 1.00 74.69 405 ALA A C 1
ATOM 3079 O O . ALA A 1 405 ? -3.022 -19.422 -3.336 1.00 74.69 405 ALA A O 1
ATOM 3080 N N . PRO A 1 406 ? -1.598 -17.686 -3.624 1.00 68.50 406 PRO A N 1
ATOM 3081 C CA . PRO A 1 406 ? -0.653 -18.073 -2.579 1.00 68.50 406 PRO A CA 1
ATOM 3082 C C . PRO A 1 406 ? -1.368 -18.385 -1.275 1.00 68.50 406 PRO A C 1
ATOM 3084 O O . PRO A 1 406 ? -2.275 -17.645 -0.898 1.00 68.50 406 PRO A O 1
ATOM 3087 N N . ALA A 1 407 ? -0.956 -19.438 -0.566 1.00 63.47 407 ALA A N 1
ATOM 3088 C CA . ALA A 1 407 ? -1.550 -19.791 0.719 1.00 63.47 407 ALA A CA 1
ATOM 3089 C C . ALA A 1 407 ? -1.532 -18.573 1.661 1.00 63.47 407 ALA A C 1
ATOM 3091 O O . ALA A 1 407 ? -0.478 -18.115 2.104 1.00 63.47 407 ALA A O 1
ATOM 3092 N N . GLY A 1 408 ? -2.714 -18.012 1.915 1.00 60.59 408 GLY A N 1
ATOM 3093 C CA . GLY A 1 408 ? -2.861 -16.853 2.780 1.00 60.59 408 GLY A CA 1
ATOM 3094 C C . GLY A 1 408 ? -2.716 -17.246 4.244 1.00 60.59 408 GLY A C 1
ATOM 3095 O O . GLY A 1 408 ? -2.987 -18.384 4.637 1.00 60.59 408 GLY A O 1
ATOM 3096 N N . ARG A 1 409 ? -2.328 -16.286 5.082 1.00 64.81 409 ARG A N 1
ATOM 3097 C CA . ARG A 1 409 ? -2.330 -16.488 6.532 1.00 64.81 409 ARG A CA 1
ATOM 3098 C C . ARG A 1 409 ? -3.765 -16.319 7.027 1.00 64.81 409 ARG A C 1
ATOM 3100 O O . ARG A 1 409 ? -4.279 -15.204 7.084 1.00 64.81 409 ARG A O 1
ATOM 3107 N N . ARG A 1 410 ? -4.413 -17.439 7.359 1.00 52.81 410 ARG A N 1
ATOM 3108 C CA . ARG A 1 410 ? -5.767 -17.499 7.931 1.00 52.81 410 ARG A CA 1
ATOM 3109 C C . ARG A 1 410 ? -5.692 -18.004 9.371 1.00 52.81 410 ARG A C 1
ATOM 3111 O O . ARG A 1 410 ? -5.039 -19.010 9.627 1.00 52.81 410 ARG A O 1
ATOM 3118 N N . GLY A 1 411 ? -6.377 -17.348 10.306 1.00 49.69 411 GLY A N 1
ATOM 3119 C CA . GLY A 1 411 ? -6.566 -17.906 11.649 1.00 49.69 411 GLY A CA 1
ATOM 3120 C C . GLY A 1 411 ? -7.568 -19.070 11.628 1.00 49.69 411 GLY A C 1
ATOM 3121 O O . GLY A 1 411 ? -8.661 -18.909 11.084 1.00 49.69 411 GLY A O 1
ATOM 3122 N N . THR A 1 412 ? -7.227 -20.228 12.213 1.00 42.31 412 THR A N 1
ATOM 3123 C CA . THR A 1 412 ? -8.154 -21.368 12.422 1.00 42.31 412 THR A CA 1
ATOM 3124 C C . THR A 1 412 ? -8.443 -21.604 13.911 1.00 42.31 412 THR A C 1
ATOM 3126 O O . THR A 1 412 ? -7.753 -21.055 14.771 1.00 42.31 412 THR A O 1
ATOM 3129 N N . LYS A 1 413 ? -9.471 -22.411 14.232 1.00 36.84 413 LYS A N 1
ATOM 3130 C CA . LYS A 1 413 ? -9.833 -22.763 15.621 1.00 36.84 413 LYS A CA 1
ATOM 3131 C C . LYS A 1 413 ? -8.769 -23.638 16.300 1.00 36.84 413 LYS A C 1
ATOM 3133 O O . LYS A 1 413 ? -8.570 -23.510 17.503 1.00 36.84 413 LYS A O 1
ATOM 3138 N N . GLU A 1 414 ? -8.060 -24.476 15.543 1.00 33.84 414 GLU A N 1
ATOM 3139 C CA . GLU A 1 414 ? -7.082 -25.448 16.055 1.00 33.84 414 GLU A CA 1
ATOM 3140 C C . GLU A 1 414 ? -5.660 -24.867 16.229 1.00 33.84 414 GLU A C 1
ATOM 3142 O O . GLU A 1 414 ? -4.819 -25.466 16.892 1.00 33.84 414 GLU A O 1
ATOM 3147 N N . THR A 1 415 ? -5.367 -23.678 15.685 1.00 43.03 415 THR A N 1
ATOM 3148 C CA . THR A 1 415 ? -4.031 -23.037 15.708 1.00 43.03 415 THR A CA 1
ATOM 3149 C C . THR A 1 415 ? -3.940 -21.904 16.741 1.00 43.03 415 THR A C 1
ATOM 3151 O O . THR A 1 415 ? -3.493 -20.792 16.447 1.00 43.03 415 THR A O 1
ATOM 3154 N N . GLY A 1 416 ? -4.357 -22.196 17.980 1.00 34.84 416 GLY A N 1
ATOM 3155 C CA . GLY A 1 416 ? -4.663 -21.274 19.094 1.00 34.84 416 GLY A CA 1
ATOM 3156 C C . GLY A 1 416 ? -3.641 -20.194 19.520 1.00 34.84 416 GLY A C 1
ATOM 3157 O O . GLY A 1 416 ? -3.925 -19.448 20.454 1.00 34.84 416 GLY A O 1
ATOM 3158 N N . GLY A 1 417 ? -2.499 -20.045 18.840 1.00 39.75 417 GLY A N 1
ATOM 3159 C CA . GLY A 1 417 ? -1.523 -18.956 19.015 1.00 39.75 417 GLY A CA 1
ATOM 3160 C C . GLY A 1 417 ? -1.540 -17.874 17.919 1.00 39.75 417 GLY A C 1
ATOM 3161 O O . GLY A 1 417 ? -0.962 -16.805 18.103 1.00 39.75 417 GLY A O 1
ATOM 3162 N N . TRP A 1 418 ? -2.234 -18.094 16.793 1.00 34.69 418 TRP A N 1
ATOM 3163 C CA . TRP A 1 418 ? -2.186 -17.218 15.610 1.00 34.69 418 TRP A CA 1
ATOM 3164 C C . TRP A 1 418 ? -3.355 -16.234 15.466 1.00 34.69 418 TRP A C 1
ATOM 3166 O O . TRP A 1 418 ? -3.430 -15.582 14.434 1.00 34.69 418 TRP A O 1
ATOM 3176 N N . LYS A 1 419 ? -4.187 -15.990 16.494 1.00 38.19 419 LYS A N 1
ATOM 3177 C CA . LYS A 1 419 ? -5.367 -15.071 16.501 1.00 38.19 419 LYS A CA 1
ATOM 3178 C C . LYS A 1 419 ? -5.331 -13.854 15.545 1.00 38.19 419 LYS A C 1
ATOM 3180 O O . LYS A 1 419 ? -4.944 -12.758 15.945 1.00 38.19 419 LYS A O 1
ATOM 3185 N N . THR A 1 420 ? -5.690 -14.050 14.290 1.00 39.06 420 THR A N 1
ATOM 3186 C CA . THR A 1 420 ? -6.395 -13.069 13.468 1.00 39.06 420 THR A CA 1
ATOM 3187 C C . THR A 1 420 ? -7.721 -13.741 13.166 1.00 39.06 420 THR A C 1
ATOM 3189 O O . THR A 1 420 ? -7.835 -14.528 12.227 1.00 39.06 420 THR A O 1
ATOM 3192 N N . ALA A 1 421 ? -8.721 -13.498 14.010 1.00 38.09 421 ALA A N 1
ATOM 3193 C CA . ALA A 1 421 ? -10.128 -13.796 13.744 1.00 38.09 421 ALA A CA 1
ATOM 3194 C C . ALA A 1 421 ? -10.717 -12.866 12.659 1.00 38.09 421 ALA A C 1
ATOM 3196 O O . ALA A 1 421 ? -11.864 -12.412 12.738 1.00 38.09 421 ALA A O 1
ATOM 3197 N N . ALA A 1 422 ? -9.939 -12.612 11.606 1.00 39.84 422 ALA A N 1
ATOM 3198 C CA . ALA A 1 422 ? -10.368 -11.819 10.477 1.00 39.84 422 ALA A CA 1
ATOM 3199 C C . ALA A 1 422 ? -11.556 -12.515 9.771 1.00 39.84 422 ALA A C 1
ATOM 3201 O O . ALA A 1 422 ? -12.336 -11.872 9.090 1.00 39.84 422 ALA A O 1
ATOM 3202 N N . TRP A 1 423 ? -11.801 -13.793 10.080 1.00 40.34 423 TRP A N 1
ATOM 3203 C CA . TRP A 1 423 ? -13.034 -14.527 9.794 1.00 40.34 423 TRP A CA 1
ATOM 3204 C C . TRP A 1 423 ? -14.331 -13.869 10.306 1.00 40.34 423 TRP A C 1
ATOM 3206 O O . TRP A 1 423 ? -15.332 -13.879 9.596 1.00 40.34 423 TRP A O 1
ATOM 3216 N N . ASN A 1 424 ? -14.343 -13.296 11.516 1.00 42.78 424 ASN A N 1
ATOM 3217 C CA . ASN A 1 424 ? -15.551 -12.684 12.092 1.00 42.78 424 ASN A CA 1
ATOM 3218 C C . ASN A 1 424 ? -15.622 -11.186 11.786 1.00 42.78 424 ASN A C 1
ATOM 3220 O O . ASN A 1 424 ? -16.696 -10.650 11.514 1.00 42.78 424 ASN A O 1
ATOM 3224 N N . ALA A 1 425 ? -14.472 -10.512 11.830 1.00 51.25 425 ALA A N 1
ATOM 3225 C CA . ALA A 1 425 ? -14.393 -9.069 11.684 1.00 51.25 425 ALA A CA 1
ATOM 3226 C C . ALA A 1 425 ? -14.412 -8.615 10.218 1.00 51.25 425 ALA A C 1
ATOM 3228 O O . ALA A 1 425 ? -15.098 -7.645 9.919 1.00 51.25 425 ALA A O 1
ATOM 3229 N N . ALA A 1 426 ? -13.741 -9.311 9.292 1.00 55.44 426 ALA A N 1
ATOM 3230 C CA . ALA A 1 426 ? -13.662 -8.886 7.890 1.00 55.44 426 ALA A CA 1
ATOM 3231 C C . ALA A 1 426 ? -15.030 -8.905 7.185 1.00 55.44 426 ALA A C 1
ATOM 3233 O O . ALA A 1 426 ? -15.397 -7.890 6.604 1.00 55.44 426 ALA A O 1
ATOM 3234 N N . PRO A 1 427 ? -15.887 -9.943 7.308 1.00 55.47 427 PRO A N 1
ATOM 3235 C CA . PRO A 1 427 ? -17.220 -9.883 6.706 1.00 55.47 427 PRO A CA 1
ATOM 3236 C C . PRO A 1 427 ? -18.116 -8.820 7.348 1.00 55.47 427 PRO A C 1
ATOM 3238 O O . PRO A 1 427 ? -19.029 -8.307 6.709 1.00 55.47 427 PRO A O 1
ATOM 3241 N N . VAL A 1 428 ? -17.918 -8.499 8.630 1.00 56.56 428 VAL A N 1
ATOM 3242 C CA . VAL A 1 428 ? -18.717 -7.486 9.338 1.00 56.56 428 VAL A CA 1
ATOM 3243 C C . VAL A 1 428 ? -18.255 -6.077 8.981 1.00 56.56 428 VAL A C 1
ATOM 3245 O O . VAL A 1 428 ? -19.088 -5.236 8.653 1.00 56.56 428 VAL A O 1
ATOM 3248 N N . VAL A 1 429 ? -16.949 -5.824 8.981 1.00 60.84 429 VAL A N 1
ATOM 3249 C CA . VAL A 1 429 ? -16.348 -4.548 8.581 1.00 60.84 429 VAL A CA 1
ATOM 3250 C C . VAL A 1 429 ? -16.530 -4.330 7.087 1.00 60.84 429 VAL A C 1
ATOM 3252 O O . VAL A 1 429 ? -16.988 -3.265 6.709 1.00 60.84 429 VAL A O 1
ATOM 3255 N N . GLY A 1 430 ? -16.321 -5.344 6.249 1.00 57.75 430 GLY A N 1
ATOM 3256 C CA . GLY A 1 430 ? -16.626 -5.312 4.820 1.00 57.75 430 GLY A CA 1
ATOM 3257 C C . GLY A 1 430 ? -18.099 -5.007 4.543 1.00 57.75 430 GLY A C 1
ATOM 3258 O O . GLY A 1 430 ? -18.390 -4.094 3.778 1.00 57.75 430 GLY A O 1
ATOM 3259 N N . ARG A 1 431 ? -19.048 -5.671 5.227 1.00 63.84 431 ARG A N 1
ATOM 3260 C CA . ARG A 1 431 ? -20.483 -5.325 5.124 1.00 63.84 431 ARG A CA 1
ATOM 3261 C C . ARG A 1 431 ? -20.788 -3.925 5.642 1.00 63.84 431 ARG A C 1
ATOM 3263 O O . ARG A 1 431 ? -21.644 -3.254 5.078 1.00 63.84 431 ARG A O 1
ATOM 3270 N N . THR A 1 432 ? -20.108 -3.477 6.694 1.00 60.41 432 THR A N 1
ATOM 3271 C CA . THR A 1 432 ? -20.268 -2.116 7.220 1.00 60.41 432 THR A CA 1
ATOM 3272 C C . THR A 1 432 ? -19.758 -1.102 6.205 1.00 60.41 432 THR A C 1
ATOM 3274 O O . THR A 1 432 ? -20.496 -0.186 5.880 1.00 60.41 432 THR A O 1
ATOM 3277 N N . ILE A 1 433 ? -18.574 -1.305 5.626 1.00 64.06 433 ILE A N 1
ATOM 3278 C CA . ILE A 1 433 ? -18.002 -0.467 4.566 1.00 64.06 433 ILE A CA 1
ATOM 3279 C C . ILE A 1 433 ? -18.915 -0.460 3.338 1.00 64.06 433 ILE A C 1
ATOM 3281 O O . ILE A 1 433 ? -19.234 0.613 2.849 1.00 64.06 433 ILE A O 1
ATOM 3285 N N . ALA A 1 434 ? -19.401 -1.616 2.877 1.00 61.09 434 ALA A N 1
ATOM 3286 C CA . ALA A 1 434 ? -20.317 -1.700 1.738 1.00 61.09 434 ALA A CA 1
ATOM 3287 C C . ALA A 1 434 ? -21.641 -0.964 2.007 1.00 61.09 434 ALA A C 1
ATOM 3289 O O . ALA A 1 434 ? -22.134 -0.219 1.161 1.00 61.09 434 ALA A O 1
ATOM 3290 N N . ARG A 1 435 ? -22.197 -1.112 3.218 1.00 61.97 435 ARG A N 1
ATOM 3291 C CA . ARG A 1 435 ? -23.412 -0.402 3.634 1.00 61.97 435 ARG A CA 1
ATOM 3292 C C . ARG A 1 435 ? -23.165 1.102 3.766 1.00 61.97 435 ARG A C 1
ATOM 3294 O O . ARG A 1 435 ? -24.014 1.887 3.362 1.00 61.97 435 ARG A O 1
ATOM 3301 N N . VAL A 1 436 ? -22.007 1.513 4.279 1.00 61.94 436 VAL A N 1
ATOM 3302 C CA . VAL A 1 436 ? -21.580 2.919 4.324 1.00 61.94 436 VAL A CA 1
ATOM 3303 C C . VAL A 1 436 ? -21.418 3.481 2.915 1.00 61.94 436 VAL A C 1
ATOM 3305 O O . VAL A 1 436 ? -21.972 4.538 2.646 1.00 61.94 436 VAL A O 1
ATOM 3308 N N . GLY A 1 437 ? -20.782 2.750 1.997 1.00 60.69 437 GLY A N 1
ATOM 3309 C CA . GLY A 1 437 ? -20.693 3.109 0.581 1.00 60.69 437 GLY A CA 1
ATOM 3310 C C . GLY A 1 437 ? -22.070 3.380 -0.019 1.00 60.69 437 GLY A C 1
ATOM 3311 O O . GLY A 1 437 ? -22.297 4.463 -0.550 1.00 60.69 437 GLY A O 1
ATOM 3312 N N . SER A 1 438 ? -23.033 2.473 0.188 1.00 62.53 438 SER A N 1
ATOM 3313 C CA . SER A 1 438 ? -24.412 2.681 -0.280 1.00 62.53 438 SER A CA 1
ATOM 3314 C C . SER A 1 438 ? -25.095 3.907 0.345 1.00 62.53 438 SER A C 1
ATOM 3316 O O . SER A 1 438 ? -25.794 4.633 -0.355 1.00 62.53 438 SER A O 1
ATOM 3318 N N . MET A 1 439 ? -24.852 4.190 1.632 1.00 59.25 439 MET A N 1
ATOM 3319 C CA . MET A 1 439 ? -25.372 5.388 2.310 1.00 59.25 439 MET A CA 1
ATOM 3320 C C . MET A 1 439 ? -24.725 6.686 1.798 1.00 59.25 439 MET A C 1
ATOM 3322 O O . MET A 1 439 ? -25.338 7.744 1.890 1.00 59.25 439 MET A O 1
ATOM 3326 N N . LEU A 1 440 ? -23.513 6.602 1.243 1.00 60.56 440 LEU A N 1
ATOM 3327 C CA . LEU A 1 440 ? -22.768 7.713 0.644 1.00 60.56 440 LEU A CA 1
ATOM 3328 C C . LEU A 1 440 ? -22.954 7.813 -0.884 1.00 60.56 440 LEU A C 1
ATOM 3330 O O . LEU A 1 440 ? -22.279 8.613 -1.525 1.00 60.56 440 LEU A O 1
ATOM 3334 N N . GLY A 1 441 ? -23.843 7.009 -1.480 1.00 54.38 441 GLY A N 1
ATOM 3335 C CA . GLY A 1 441 ? -24.103 7.012 -2.925 1.00 54.38 441 GLY A CA 1
ATOM 3336 C C . GLY A 1 441 ? -23.051 6.289 -3.778 1.00 54.38 441 GLY A C 1
ATOM 3337 O O . GLY A 1 441 ? -23.088 6.386 -5.001 1.00 54.38 441 GLY A O 1
ATOM 3338 N N . VAL A 1 442 ? -22.131 5.544 -3.161 1.00 55.88 442 VAL A N 1
ATOM 3339 C CA . VAL A 1 442 ? -21.109 4.735 -3.839 1.00 55.88 442 VAL A CA 1
ATOM 3340 C C . VAL A 1 442 ? -21.536 3.268 -3.790 1.00 55.88 442 VAL A C 1
ATOM 3342 O O . VAL A 1 442 ? -21.294 2.564 -2.807 1.00 55.88 442 VAL A O 1
ATOM 3345 N N . VAL A 1 443 ? -22.216 2.805 -4.839 1.00 53.53 443 VAL A N 1
ATOM 3346 C CA . VAL A 1 443 ? -22.688 1.416 -4.944 1.00 53.53 443 VAL A CA 1
ATOM 3347 C C . VAL A 1 443 ? -21.684 0.603 -5.769 1.00 53.53 443 VAL A C 1
ATOM 3349 O O . VAL A 1 443 ? -21.423 0.974 -6.912 1.00 53.53 443 VAL A O 1
ATOM 3352 N N . PRO A 1 444 ? -21.110 -0.491 -5.233 1.00 52.56 444 PRO A N 1
ATOM 3353 C CA . PRO A 1 444 ? -20.295 -1.405 -6.024 1.00 52.56 444 PRO A CA 1
ATOM 3354 C C . PRO A 1 444 ? -21.166 -2.068 -7.096 1.00 52.56 444 PRO A C 1
ATOM 3356 O O . PRO A 1 444 ? -22.119 -2.774 -6.764 1.00 52.56 444 PRO A O 1
ATOM 3359 N N . ASP A 1 445 ? -20.842 -1.848 -8.366 1.00 55.91 445 ASP A N 1
ATOM 3360 C CA . ASP A 1 445 ? -21.486 -2.532 -9.482 1.00 55.91 445 ASP A CA 1
ATOM 3361 C C . ASP A 1 445 ? -20.631 -3.738 -9.879 1.00 55.91 445 ASP A C 1
ATOM 3363 O O . ASP A 1 445 ? -19.529 -3.598 -10.402 1.00 55.91 445 ASP A O 1
ATOM 3367 N N . ALA A 1 446 ? -21.126 -4.938 -9.578 1.00 51.41 446 ALA A N 1
ATOM 3368 C CA . ALA A 1 446 ? -20.425 -6.185 -9.873 1.00 51.41 446 ALA A CA 1
ATOM 3369 C C . ALA A 1 446 ? -20.494 -6.586 -11.360 1.00 51.41 446 ALA A C 1
ATOM 3371 O O . ALA A 1 446 ? -19.889 -7.587 -11.739 1.00 51.41 446 ALA A O 1
ATOM 3372 N N . GLN A 1 447 ? -21.253 -5.857 -12.184 1.00 52.25 447 GLN A N 1
ATOM 3373 C CA . GLN A 1 447 ? -21.453 -6.143 -13.607 1.00 52.25 447 GLN A CA 1
ATOM 3374 C C . GLN A 1 447 ? -20.863 -5.074 -14.532 1.00 52.25 447 GLN A C 1
ATOM 3376 O O . GLN A 1 447 ? -20.826 -5.275 -15.746 1.00 52.25 447 GLN A O 1
ATOM 3381 N N . ARG A 1 448 ? -20.386 -3.954 -13.984 1.00 43.81 448 ARG A N 1
ATOM 3382 C CA . ARG A 1 448 ? -19.819 -2.849 -14.756 1.00 43.81 448 ARG A CA 1
ATOM 3383 C C . ARG A 1 448 ? -18.298 -2.866 -14.672 1.00 43.81 448 ARG A C 1
ATOM 3385 O O . ARG A 1 448 ? -17.721 -2.530 -13.642 1.00 43.81 448 ARG A O 1
ATOM 3392 N N . ASP A 1 449 ? -17.668 -3.267 -15.772 1.00 44.78 449 ASP A N 1
ATOM 3393 C CA . ASP A 1 449 ? -16.221 -3.145 -15.954 1.00 44.78 449 ASP A CA 1
ATOM 3394 C C . ASP A 1 449 ? -15.834 -1.672 -16.203 1.00 44.78 449 ASP A C 1
ATOM 3396 O O . ASP A 1 449 ? -16.686 -0.839 -16.535 1.00 44.78 449 ASP A O 1
ATOM 3400 N N . ILE A 1 450 ? -14.559 -1.331 -16.014 1.00 46.12 450 ILE A N 1
ATOM 3401 C CA . ILE A 1 450 ? -14.062 0.036 -16.234 1.00 46.12 450 ILE A CA 1
ATOM 3402 C C . ILE A 1 450 ? -14.185 0.366 -17.729 1.00 46.12 450 ILE A C 1
ATOM 3404 O O . ILE A 1 450 ? -13.662 -0.365 -18.570 1.00 46.12 450 ILE A O 1
ATOM 3408 N N . ASP A 1 451 ? -14.851 1.473 -18.067 1.00 45.25 451 ASP A N 1
ATOM 3409 C CA . ASP A 1 451 ? -14.883 1.969 -19.444 1.00 45.25 451 ASP A CA 1
ATOM 3410 C C . ASP A 1 451 ? -13.492 2.488 -19.826 1.00 45.25 451 ASP A C 1
ATOM 3412 O O . ASP A 1 451 ? -13.013 3.496 -19.308 1.00 45.25 451 ASP A O 1
ATOM 3416 N N . VAL A 1 452 ? -12.817 1.741 -20.696 1.00 46.12 452 VAL A N 1
ATOM 3417 C CA . VAL A 1 452 ? -11.460 2.032 -21.170 1.00 46.12 452 VAL A CA 1
ATOM 3418 C C . VAL A 1 452 ? -11.455 2.646 -22.569 1.00 46.12 452 VAL A C 1
ATOM 3420 O O . VAL A 1 452 ? -10.380 2.768 -23.156 1.00 46.12 452 VAL A O 1
ATOM 3423 N N . ALA A 1 453 ? -12.613 3.026 -23.127 1.00 57.41 453 ALA A N 1
ATOM 3424 C CA . ALA A 1 453 ? -12.717 3.546 -24.492 1.00 57.41 453 ALA A CA 1
ATOM 3425 C C . ALA A 1 453 ? -11.782 4.743 -24.738 1.00 57.41 453 ALA A C 1
ATOM 3427 O O . ALA A 1 453 ? -11.062 4.763 -25.738 1.00 57.41 453 ALA A O 1
ATOM 3428 N N . ASP A 1 454 ? -11.692 5.661 -23.774 1.00 41.91 454 ASP A N 1
ATOM 3429 C CA . ASP A 1 454 ? -10.809 6.834 -23.833 1.00 41.91 454 ASP A CA 1
ATOM 3430 C C . ASP A 1 454 ? -9.314 6.480 -23.724 1.00 41.91 454 ASP A C 1
ATOM 3432 O O . ASP A 1 454 ? -8.443 7.288 -24.048 1.00 41.91 454 ASP A O 1
ATOM 3436 N N . MET A 1 455 ? -8.994 5.259 -23.287 1.00 40.09 455 MET A N 1
ATOM 3437 C CA . MET A 1 455 ? -7.624 4.775 -23.104 1.00 40.09 455 MET A CA 1
ATOM 3438 C C . MET A 1 455 ? -7.124 3.945 -24.286 1.00 40.09 455 MET A C 1
ATOM 3440 O O . MET A 1 455 ? -5.916 3.844 -24.490 1.00 40.09 455 MET A O 1
ATOM 3444 N N . MET A 1 456 ? -8.032 3.371 -25.084 1.00 45.59 456 MET A N 1
ATOM 3445 C CA . MET A 1 456 ? -7.701 2.541 -26.251 1.00 45.59 456 MET A CA 1
ATOM 3446 C C . MET A 1 456 ? -6.748 3.216 -27.258 1.00 45.59 456 MET A C 1
ATOM 3448 O O . MET A 1 456 ? -5.886 2.511 -27.782 1.00 45.59 456 MET A O 1
ATOM 3452 N N . PRO A 1 457 ? -6.814 4.541 -27.516 1.00 52.91 457 PRO A N 1
ATOM 3453 C CA . PRO A 1 457 ? -5.875 5.219 -28.418 1.00 52.91 457 PRO A CA 1
ATOM 3454 C C . PRO A 1 457 ? -4.451 5.359 -27.857 1.00 52.91 457 PRO A C 1
ATOM 3456 O O . PRO A 1 457 ? -3.512 5.579 -28.618 1.00 52.91 457 PRO A O 1
ATOM 3459 N N . LEU A 1 458 ? -4.283 5.275 -26.533 1.00 41.66 458 LEU A N 1
ATOM 3460 C CA . LEU A 1 458 ? -2.989 5.405 -25.849 1.00 41.66 458 LEU A CA 1
ATOM 3461 C C . LEU A 1 458 ? -2.232 4.071 -25.780 1.00 41.66 458 LEU A C 1
ATOM 3463 O O . LEU A 1 458 ? -1.045 4.042 -25.450 1.00 41.66 458 LEU A O 1
ATOM 3467 N N . ILE A 1 459 ? -2.912 2.969 -26.095 1.00 40.84 459 ILE A N 1
ATOM 3468 C CA . ILE A 1 459 ? -2.343 1.628 -26.157 1.00 40.84 459 ILE A CA 1
ATOM 3469 C C . ILE A 1 459 ? -1.809 1.425 -27.572 1.00 40.84 459 ILE A C 1
ATOM 3471 O O . ILE A 1 459 ? -2.544 1.529 -28.551 1.00 40.84 459 ILE A O 1
ATOM 3475 N N . TRP A 1 460 ? -0.510 1.149 -27.682 1.00 37.12 460 TRP A N 1
ATOM 3476 C CA . TRP A 1 460 ? 0.145 0.869 -28.958 1.00 37.12 460 TRP A CA 1
ATOM 3477 C C . TRP A 1 460 ? -0.564 -0.280 -29.692 1.00 37.12 460 TRP A C 1
ATOM 3479 O O . TRP A 1 460 ? -0.604 -1.403 -29.190 1.00 37.12 460 TRP A O 1
ATOM 3489 N N . GLN A 1 461 ? -1.094 -0.009 -30.885 1.00 39.84 461 GLN A N 1
ATOM 3490 C CA . GLN A 1 461 ? -1.619 -1.028 -31.792 1.00 39.84 461 GLN A CA 1
ATOM 3491 C C . GLN A 1 461 ? -0.552 -1.348 -32.841 1.00 39.84 461 GLN A C 1
ATOM 3493 O O . GLN A 1 461 ? 0.046 -0.442 -33.424 1.00 39.84 461 GLN A O 1
ATOM 3498 N N . GLU A 1 462 ? -0.291 -2.633 -33.079 1.00 33.28 462 GLU A N 1
ATOM 3499 C CA . GLU A 1 462 ? 0.551 -3.050 -34.199 1.00 33.28 462 GLU A CA 1
ATOM 3500 C C . GLU A 1 462 ? -0.073 -2.583 -35.514 1.00 33.28 462 GLU A C 1
ATOM 3502 O O . GLU A 1 462 ? -1.231 -2.880 -35.809 1.00 33.28 462 GLU A O 1
ATOM 3507 N N . THR A 1 463 ? 0.697 -1.850 -36.318 1.00 34.81 463 THR A N 1
ATOM 3508 C CA . THR A 1 463 ? 0.305 -1.539 -37.691 1.00 34.81 463 THR A CA 1
ATOM 3509 C C . THR A 1 463 ? 0.170 -2.862 -38.446 1.00 34.81 463 THR A C 1
ATOM 3511 O O . THR A 1 463 ? 1.174 -3.572 -38.564 1.00 34.81 463 THR A O 1
ATOM 3514 N N . PRO A 1 464 ? -1.018 -3.223 -38.969 1.00 36.28 464 PRO A N 1
ATOM 3515 C CA . PRO A 1 464 ? -1.160 -4.456 -39.726 1.00 36.28 464 PRO A CA 1
ATOM 3516 C C . PRO A 1 464 ? -0.197 -4.434 -40.922 1.00 36.28 464 PRO A C 1
ATOM 3518 O O . PRO A 1 464 ? -0.004 -3.373 -41.535 1.00 36.28 464 PRO A O 1
ATOM 3521 N N . PRO A 1 465 ? 0.444 -5.570 -41.256 1.00 37.53 465 PRO A N 1
ATOM 3522 C CA . PRO A 1 465 ? 1.381 -5.626 -42.365 1.00 37.53 465 PRO A CA 1
ATOM 3523 C C . PRO A 1 465 ? 0.678 -5.162 -43.640 1.00 37.53 465 PRO A C 1
ATOM 3525 O O . PRO A 1 465 ? -0.431 -5.606 -43.947 1.00 37.53 465 PRO A O 1
ATOM 3528 N N . LYS A 1 466 ? 1.321 -4.243 -44.375 1.00 42.31 466 LYS A N 1
ATOM 3529 C CA . LYS A 1 466 ? 0.847 -3.816 -45.695 1.00 42.31 466 LYS A CA 1
ATOM 3530 C C . LYS A 1 466 ? 0.621 -5.069 -46.530 1.00 42.31 466 LYS A C 1
ATOM 3532 O O . LYS A 1 466 ? 1.572 -5.805 -46.791 1.00 42.31 466 LYS A O 1
ATOM 3537 N N . GLN A 1 467 ? -0.628 -5.295 -46.932 1.00 40.19 467 GLN A N 1
ATOM 3538 C CA . GLN A 1 467 ? -0.953 -6.304 -47.928 1.00 40.19 467 GLN A CA 1
ATOM 3539 C C . GLN 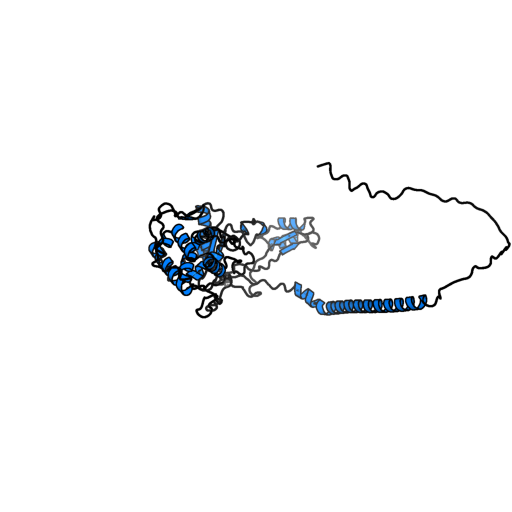A 1 467 ? -0.042 -6.059 -49.130 1.00 40.19 467 GLN A C 1
ATOM 3541 O O . GLN A 1 467 ? 0.010 -4.950 -49.668 1.00 40.19 467 GLN A O 1
ATOM 3546 N N . ALA A 1 468 ? 0.746 -7.071 -49.484 1.00 41.31 468 ALA A N 1
ATOM 3547 C CA . ALA A 1 468 ? 1.506 -7.052 -50.714 1.00 41.31 468 ALA A CA 1
ATOM 3548 C C . ALA A 1 468 ? 0.483 -6.959 -51.848 1.00 41.31 468 ALA A C 1
ATOM 3550 O O . ALA A 1 468 ? -0.269 -7.903 -52.087 1.00 41.31 468 ALA A O 1
ATOM 3551 N N . ASN A 1 469 ? 0.415 -5.795 -52.493 1.00 39.22 469 ASN A N 1
ATOM 3552 C CA . ASN A 1 469 ? -0.331 -5.640 -53.729 1.00 39.22 469 ASN A CA 1
ATOM 3553 C C . ASN A 1 469 ? 0.282 -6.609 -54.740 1.00 39.22 469 ASN A C 1
ATOM 3555 O O . ASN A 1 469 ? 1.407 -6.401 -55.195 1.00 39.22 469 ASN A O 1
ATOM 3559 N N . GLY A 1 470 ? -0.444 -7.685 -55.030 1.00 45.03 470 GLY A N 1
ATOM 3560 C CA . GLY A 1 470 ? -0.150 -8.547 -56.157 1.00 45.03 470 GLY A CA 1
ATOM 3561 C C . GLY A 1 470 ? -0.377 -7.767 -57.445 1.00 45.03 470 GLY A C 1
ATOM 3562 O O . GLY A 1 470 ? -1.491 -7.311 -57.692 1.00 45.03 470 GLY A O 1
ATOM 3563 N N . ASN A 1 471 ? 0.691 -7.628 -58.223 1.00 39.28 471 ASN A N 1
ATOM 3564 C CA . ASN A 1 471 ? 0.659 -7.558 -59.677 1.00 39.28 471 ASN A CA 1
ATOM 3565 C C . ASN A 1 471 ? 1.617 -8.622 -60.196 1.00 39.28 471 ASN A C 1
ATOM 3567 O O . ASN A 1 471 ? 2.766 -8.646 -59.694 1.00 39.28 471 ASN A O 1
#

Radius of gyration: 41.29 Å; Cα contacts (8 Å, |Δi|>4): 626; chains: 1; bounding box: 139×62×92 Å

Solvent-accessible surface area (backbone atoms only — not comparable to full-atom values): 27974 Å² total; per-residue (Å²): 140,91,87,85,82,83,77,83,81,79,83,81,84,86,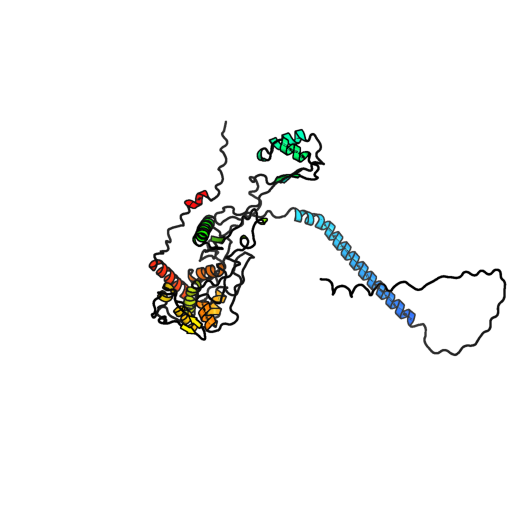76,91,89,80,88,80,85,88,85,89,84,88,87,82,84,88,81,91,82,91,83,89,85,87,80,87,82,83,86,87,82,88,82,76,80,71,65,62,59,60,60,51,53,57,51,50,53,52,51,50,53,52,52,52,52,50,51,51,52,51,51,51,50,52,51,51,51,50,52,47,52,72,72,38,62,61,54,65,59,47,60,70,71,58,66,69,60,66,42,32,34,20,23,58,86,63,52,81,76,45,71,76,72,78,59,57,64,49,64,48,42,36,82,72,66,84,74,63,59,64,60,53,12,46,53,48,20,72,77,38,60,92,80,37,53,39,68,58,41,31,53,62,49,67,42,97,44,78,66,46,79,77,45,76,61,54,86,79,91,82,76,90,78,75,46,74,63,48,52,22,26,29,34,68,66,57,32,52,52,51,46,52,53,46,53,53,47,29,65,74,66,70,46,89,59,46,62,48,75,42,66,42,45,82,51,20,28,31,30,22,77,38,40,38,47,69,63,57,84,94,51,55,94,79,51,53,78,66,34,72,44,48,45,32,43,38,40,61,40,61,65,25,69,74,31,34,66,56,41,54,28,48,26,43,38,71,64,67,47,59,77,85,48,64,33,74,32,59,61,72,45,74,54,89,98,46,74,39,63,59,66,93,86,58,76,63,37,73,32,38,51,68,49,31,62,74,66,58,32,43,35,35,40,22,52,51,31,56,73,49,30,50,70,54,52,49,52,49,42,49,74,53,38,53,78,42,53,63,57,48,87,66,83,68,53,26,69,34,51,63,67,90,67,74,47,74,66,47,32,21,39,39,23,40,14,36,79,38,22,39,26,56,49,40,54,50,39,42,49,23,11,34,61,56,44,21,38,38,41,60,42,28,54,51,53,68,59,91,94,57,52,65,88,48,61,61,52,58,89,87,52,83,84,58,85,41,39,22,64,65,15,9,54,51,49,33,50,46,50,52,52,49,28,48,77,71,75,49,68,89,59,94,83,65,74,84,86,50,73,89,48,55,83,77,50,90,72,82,77,76,78,78,75,79,80,85,127

Sequence (471 aa):
MMAKLNEAARAKAAVAKHAGRYPQQRARRGPQTLTVIVARPAQAQHRSAGQRHALVATSHMRLMMLMMLFAAAVVLIIGRLAMLGILSGGEAAARTAALAARGDIVDRNGAPLARTIDAWTIAVHPNKIIGDKMEIAARLAALMPDRGDQAWFYHQLTRNISFVYLQRRASPALVEQAGKPVALAIDARVQAAMESELGRAMGTFSARGAGGIVMDVHTGEVLAMVSLPTFNPNRVGMAGSEELRNLTTQSVFELGSTFKPITVATAIDTGTITMNRKFDATHPLKVGGFTIHDERGDPQRWLSMPETLIYSSNIATARIADEVGPQKMQTMFRKLGFDTRPDIELREKGRPLWPRYWARTTTMTTAYGHGIAVTPLHLASAYAALVNGGIWRPATLMKIAPGQAPAGRRGTKETGGWKTAAWNAAPVVGRTIARVGSMLGVVPDAQRDIDVADMMPLIWQETPPKQANGN

Secondary structure (DSSP, 8-state):
--SSSSSSSSSS---------------------------PPPPP----THHHHHHHHHHHHHHHHHHHHHHHHHHHHHHHHHHHHHHHTTHHHHHHH---PPPPEE-TTS-EEE------EEEE-GGG--S-HHHHHHHHHHH-TTT--HHHHHHHHHSS-S-EEEEE----TT-SSSS--EEBS--HHHHHHHHHHHHHHHHHHT-S-EEEEEE-TTT-BEEEEEEES---GGGGGG--TTTTS-TTTT--B--GGGGHHHHHHHHHHTTS--TT-EEE-SS-EEETTEEE-PPTTS--SEEEHHHHHHTT-HHHHHHHHHHH-HHHHHHHHHHTTTTS---SS-S--PPPB--S---HHHHHHHHTT-S-BB-HHHHHHHHHHHHTTS-B---BSBPPPTT-----B---SS-TT----HHHHHHHHHHHHHHHHHHTT----SS-----GGGGGGSPPPPPPPP----

InterPro domains:
  IPR001460 Penicillin-binding protein, transpeptidase [PF00905] (213-440)
  IPR012338 Beta-lactamase/transpeptidase-like [G3DSA:3.40.710.10] (185-451)
  IPR012338 Beta-lactamase/transpeptidase-like [SSF56601] (186-399)
  IPR036138 Penicillin-binding protein, dimerisation domain superfamily [SSF56519] (99-177)
  IPR050515 Class D beta-lactamase/transpeptidase [PTHR30627] (176-400)

Mean predicted aligned error: 18.77 Å

Foldseek 3Di:
DPDPPPDPPPPPPPDDDDDDDDDDDDDDDDDDDDDDDDDDDDDDDDDDPPPVVVVVVVVVVVVVVVVVVVVVVVVVVVVVVVVCCVVCVPVVVVVVVPPQQDAFEAEQVRATPDHDAPKDWDKDQLVPDDDDLLVVLCVCCVVCVVQDHSVVSSVVSNDPDRMDTSDIGDDGDPDPPRDDYFYWLEDVLVQVVVQVVQVVVCVVVVNPKDWDWDADLQQLGTHYTDIPPADDPVCCVPDDPRNVARQQFQNWDLPFLLLQLVLQLLLVLVVLDDQADWDQQLDWDDDPPDTHHFDPPQDNGIDGPLSCSLSVGLRRLLVSLLSSDDVSLVLSCVLLVQQHWAFEPDPNGHGKDDAPDCDSVNSSRVSRRPPIIDGNRSSVQSLSCLAVQRFRAGHYRGDADPPRRPRTDDDDPVVVPNRPVSNRRSVVSNVSVQVSCVVVVNHDDPPDDDPSVVVVVVRDDDDPPPDPPDD

pLDDT: mean 73.15, std 21.31, range [29.58, 98.25]

Organism: NCBI:txid2018661